Protein AF-0000000077080909 (afdb_homodimer)

Sequence (484 aa):
MITPTYKRLTQKVDLVRLCQTLMLVSNVTWIVIEDASTYSKVVTNVLNNCKVKSVHLHEKTTTFVSRRKGGGGHRGVEQRNRGLKWIRDNHGLKDSKMGVVYFGDDDNGYDIRLFHEMRFTSIVSVWPVGFVGMLRYEGPNCQDGRVVSFHTSFRPDRTFPLDMGAFAVNLQILMNKPEVYINHKSAAGMLETTFLSDLEVKPSQLEARANDCKNIYVWHIKTEKPKMPYERQNPGDKTIEVMITPTYKRLTQKVDLVRLCQTLMLVSNVTWIVIEDASTYSKVVTNVLNNCKVKSVHLHEKTTTFVSRRKGGGGHRGVEQRNRGLKWIRDNHGLKDSKMGVVYFGDDDNGYDIRLFHEMRFTSIVSVWPVGFVGMLRYEGPNCQDGRVVSFHTSFRPDRTFPLDMGAFAVNLQILMNKPEVYINHKSAAGMLETTFLSDLEVKPSQLEARANDCKNIYVWHIKTEKPKMPYERQNPGDKTIEV

Secondary structure (DSSP, 8-state):
-EEEE---TTHHHHHHHHHHHHTTSSS--EEEEESSSS--HHHHHHHHH--S-EEEEE---------BTTB---SSHHHHHHHHHHHHHH--GGGGGG-EEEB--TTSEE-HHHHHHHTT-SSEEE--EET-TTSSEEEEEEETTEEEEEE-SS-TTSSS---GGGEEEEHHHHHT-TT----TTSPTT-HHHHHHHHTT--GGGEEE-HHHHTS--EE---BPPPP-TTTTTS---TTS--/-EEEE---TTHHHHHHHHHHHHTTSSS--EEEEESSSS--HHHHHHHHH--S-EEEEE---------BTTB---SSHHHHHHHHHHHHHH--GGGGGG-EEEB--TTSEE-HHHHHHHTT-SSEEE--EET-TTSSEEEEEEETTEEEEEE-SS-TTSSS---GGGEEEEHHHHHT-TT----TTSPTT-HHHHHHHHTT--GGGEEE-HHHHTS--EE---BPPPP-TTTTTS---TTS--

Nearest PDB structures (foldseek):
  1v83-assembly1_B  TM=9.481E-01  e=3.126E-28  Homo sapiens
  1v84-assembly1_B  TM=9.387E-01  e=5.573E-28  Homo sapiens
  2d0j-assembly2_D  TM=9.169E-01  e=2.932E-28  Homo sapiens
  1kws-assembly1_A  TM=8.969E-01  e=1.284E-27  Homo sapiens
  3cu0-assembly1_B  TM=8.918E-01  e=1.141E-26  Homo sapiens

Radius of gyration: 23.75 Å; Cα contacts (8 Å, |Δi|>4): 1022; chains: 2; bounding box: 48×66×63 Å

InterPro domains:
  IPR005027 Glycosyl transferase, family 43 [PF03360] (18-224)
  IPR005027 Glycosyl transferase, family 43 [PTHR10896] (2-227)
  IPR005027 Glycosyl transferase, family 43 [cd00218] (2-225)
  IPR029044 Nucleotide-diphospho-sugar transferases [G3DSA:3.90.550.10] (1-242)
  IPR029044 Nucleotide-diphospho-sugar transferases [SSF53448] (2-236)

Solvent-accessible surface area (backbone atoms only — not comparable to full-atom values): 26511 Å² total; per-residue (Å²): 62,36,25,37,44,55,93,55,80,59,40,53,56,28,44,49,49,47,43,46,46,47,60,76,45,81,95,54,54,42,35,37,18,31,54,25,92,55,86,53,69,66,60,50,52,51,55,72,70,34,91,47,57,65,44,85,48,55,33,50,76,74,76,70,50,67,43,51,98,89,53,73,47,83,77,54,45,58,19,45,38,51,44,51,51,50,48,61,75,74,46,55,80,84,77,25,82,66,40,57,44,34,50,44,63,45,49,42,42,68,40,68,64,46,63,62,57,49,59,72,33,80,53,31,27,34,31,25,27,23,44,32,73,30,16,67,49,28,15,44,37,39,56,93,46,28,63,77,48,70,46,63,77,60,65,72,82,45,87,44,63,52,59,68,73,20,41,35,35,14,33,50,62,51,63,75,38,76,85,65,57,66,51,85,81,45,56,91,89,28,45,50,30,52,36,43,49,68,67,66,57,50,76,88,55,40,32,42,31,50,76,38,30,47,40,55,38,35,32,58,50,43,69,44,80,78,64,42,82,46,29,80,84,57,62,69,70,83,83,44,66,93,62,34,23,38,42,56,92,55,80,59,41,53,57,28,45,50,49,48,42,45,46,46,60,76,46,81,96,54,53,42,35,38,19,30,52,25,92,57,85,52,68,66,61,50,51,52,54,71,71,35,92,44,58,66,44,85,48,54,31,50,75,73,77,71,50,68,43,51,97,89,51,73,47,83,77,53,46,57,20,46,39,52,44,52,51,50,47,62,74,72,47,55,82,82,76,25,83,63,40,56,43,34,50,43,64,44,50,43,42,69,40,68,66,46,62,62,58,48,58,70,34,80,52,31,28,34,30,23,26,23,43,31,76,32,16,68,48,28,17,44,38,40,55,93,46,27,62,76,49,69,46,63,74,60,64,71,81,46,88,44,61,50,59,68,72,20,42,35,35,14,35,52,62,50,64,75,38,76,86,64,57,65,51,84,82,46,55,92,88,29,45,49,31,53,37,43,48,67,68,67,57,50,75,87,55,39,31,42,32,49,78,39,28,48,40,56,37,34,31,60,49,42,67,44,80,78,65,44,82,47,29,80,84,57,61,68,70,83,84,43,66,91

Structure (mmCIF, N/CA/C/O backbone):
data_AF-0000000077080909-model_v1
#
loop_
_entity.id
_entity.type
_entity.pdbx_description
1 polymer 'Galactosylgalactosylxylosylprotein 3-beta-glucuronosyltransferase'
#
loop_
_atom_site.group_PDB
_atom_site.id
_atom_site.type_symbol
_atom_site.label_atom_id
_atom_site.label_alt_id
_atom_site.label_comp_id
_atom_site.label_asym_id
_atom_site.label_entity_id
_atom_site.label_seq_id
_atom_site.pdbx_PDB_ins_code
_atom_site.Cartn_x
_atom_site.Cartn_y
_atom_site.Cartn_z
_atom_site.occupancy
_atom_site.B_iso_or_equiv
_atom_site.auth_seq_id
_atom_site.auth_comp_id
_atom_site.auth_asym_id
_atom_site.auth_atom_id
_atom_site.pdbx_PDB_model_num
ATOM 1 N N . MET A 1 1 ? 8.234 -16.172 0.336 1 98.06 1 MET A N 1
ATOM 2 C CA . MET A 1 1 ? 7.672 -15.344 -0.719 1 98.06 1 MET A CA 1
ATOM 3 C C . MET A 1 1 ? 8.766 -14.789 -1.622 1 98.06 1 MET A C 1
ATOM 5 O O . MET A 1 1 ? 9.742 -14.211 -1.14 1 98.06 1 MET A O 1
ATOM 9 N N . ILE A 1 2 ? 8.664 -15.016 -2.877 1 98.75 2 ILE A N 1
ATOM 10 C CA . ILE A 1 2 ? 9.609 -14.539 -3.877 1 98.75 2 ILE A CA 1
ATOM 11 C C . ILE A 1 2 ? 9.062 -13.281 -4.547 1 98.75 2 ILE A C 1
ATOM 13 O O . ILE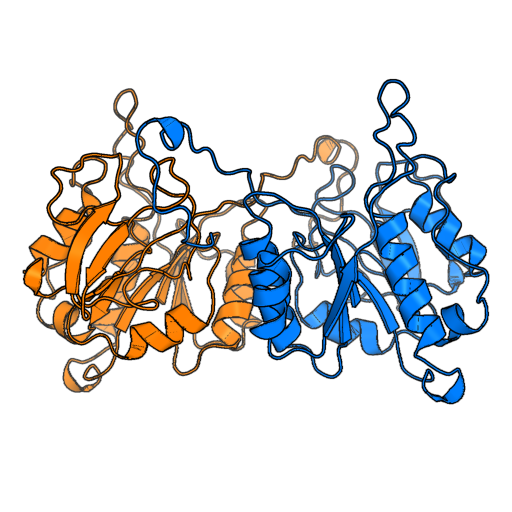 A 1 2 ? 7.98 -13.305 -5.141 1 98.75 2 ILE A O 1
ATOM 17 N N . THR A 1 3 ? 9.836 -12.156 -4.48 1 98.88 3 THR A N 1
ATOM 18 C CA . THR A 1 3 ? 9.367 -10.875 -4.984 1 98.88 3 THR A CA 1
ATOM 19 C C . THR A 1 3 ? 10.398 -10.25 -5.918 1 98.88 3 THR A C 1
ATOM 21 O O . THR A 1 3 ? 11.406 -9.703 -5.461 1 98.88 3 THR A O 1
ATOM 24 N N . PRO A 1 4 ? 10.148 -10.32 -7.234 1 98.56 4 PRO A N 1
ATOM 25 C CA . PRO A 1 4 ? 10.961 -9.492 -8.133 1 98.56 4 PRO A CA 1
ATOM 26 C C . PRO A 1 4 ? 10.719 -7.996 -7.934 1 98.56 4 PRO A C 1
ATOM 28 O O . PRO A 1 4 ? 9.609 -7.582 -7.602 1 98.56 4 PRO A O 1
ATOM 31 N N . THR A 1 5 ? 11.727 -7.203 -8.086 1 98.62 5 THR A N 1
ATOM 32 C CA . THR A 1 5 ? 11.594 -5.754 -8.055 1 98.62 5 THR A CA 1
ATOM 33 C C . THR A 1 5 ? 12.578 -5.094 -9.016 1 98.62 5 THR A C 1
ATOM 35 O O . THR A 1 5 ? 13.523 -5.73 -9.477 1 98.62 5 THR A O 1
ATOM 38 N N . TYR A 1 6 ? 12.289 -3.916 -9.438 1 97.69 6 TYR A N 1
ATOM 39 C CA . TYR A 1 6 ? 13.141 -3.16 -10.352 1 97.69 6 TYR A CA 1
ATOM 40 C C . TYR A 1 6 ? 13.164 -1.682 -9.977 1 97.69 6 TYR A C 1
ATOM 42 O O . TYR A 1 6 ? 12.25 -1.191 -9.305 1 97.69 6 TYR A O 1
ATOM 50 N N . LYS A 1 7 ? 14.195 -1.062 -10.414 1 97.25 7 LYS A N 1
ATOM 51 C CA . LYS A 1 7 ? 14.367 0.35 -10.094 1 97.25 7 LYS A CA 1
ATOM 52 C C . LYS A 1 7 ? 13.297 1.205 -10.773 1 97.25 7 LYS A C 1
ATOM 54 O O . LYS A 1 7 ? 13.117 1.13 -11.984 1 97.25 7 LYS A O 1
ATOM 59 N N . ARG A 1 8 ? 12.586 1.956 -10.031 1 96.62 8 ARG A N 1
ATOM 60 C CA . ARG A 1 8 ? 11.625 2.973 -10.445 1 96.62 8 ARG A CA 1
ATOM 61 C C . ARG A 1 8 ? 11.344 3.959 -9.32 1 96.62 8 ARG A C 1
ATOM 63 O O . ARG A 1 8 ? 11.719 3.719 -8.164 1 96.62 8 ARG A O 1
ATOM 70 N N . LEU A 1 9 ? 10.641 5.066 -9.547 1 96.12 9 LEU A N 1
ATOM 71 C CA . LEU A 1 9 ? 10.422 6.117 -8.555 1 96.12 9 LEU A CA 1
ATOM 72 C C . LEU A 1 9 ? 9.695 5.57 -7.332 1 96.12 9 LEU A C 1
ATOM 74 O O . LEU A 1 9 ? 10.031 5.918 -6.199 1 96.12 9 LEU A O 1
ATOM 78 N N . THR A 1 10 ? 8.727 4.645 -7.535 1 97.81 10 THR A N 1
ATOM 79 C CA . THR A 1 10 ? 7.848 4.215 -6.449 1 97.81 10 THR A CA 1
ATOM 80 C C . THR A 1 10 ? 8.352 2.916 -5.828 1 97.81 10 THR A C 1
ATOM 82 O O . THR A 1 10 ? 7.656 2.295 -5.023 1 97.81 10 THR A O 1
ATOM 85 N N . GLN A 1 11 ? 9.586 2.461 -6.211 1 98.31 11 GLN A N 1
ATOM 86 C CA . GLN A 1 11 ? 10.102 1.183 -5.734 1 98.31 11 GLN A CA 1
ATOM 87 C C . GLN A 1 11 ? 10.148 1.142 -4.211 1 98.31 11 GLN A C 1
ATOM 89 O O . GLN A 1 11 ? 9.68 0.184 -3.596 1 98.31 11 GLN A O 1
ATOM 94 N N . LYS A 1 12 ? 10.641 2.195 -3.613 1 98.5 12 LYS A N 1
ATOM 95 C CA . LYS A 1 12 ? 10.812 2.225 -2.162 1 98.5 12 LYS A CA 1
ATOM 96 C C . LYS A 1 12 ? 9.461 2.129 -1.452 1 98.5 12 LYS A C 1
ATOM 98 O O . LYS A 1 12 ? 9.281 1.29 -0.567 1 98.5 12 LYS A O 1
ATOM 103 N N . VAL A 1 13 ? 8.523 2.961 -1.865 1 98.44 13 VAL A N 1
ATOM 104 C CA . VAL A 1 13 ? 7.238 2.984 -1.17 1 98.44 13 VAL A CA 1
ATOM 105 C C . VAL A 1 13 ? 6.516 1.656 -1.379 1 98.44 13 VAL A C 1
ATOM 107 O O . VAL A 1 13 ? 5.84 1.16 -0.472 1 98.44 13 VAL A O 1
ATOM 110 N N . ASP A 1 14 ? 6.617 1.032 -2.533 1 98.5 14 ASP A N 1
ATOM 111 C CA . ASP A 1 14 ? 6.004 -0.27 -2.775 1 98.5 14 ASP A CA 1
ATOM 112 C C . ASP A 1 14 ? 6.602 -1.336 -1.859 1 98.5 14 ASP A C 1
ATOM 114 O O . ASP A 1 14 ? 5.871 -2.152 -1.292 1 98.5 14 ASP A O 1
ATOM 118 N N . LEU A 1 15 ? 7.898 -1.274 -1.716 1 98.81 15 LEU A N 1
ATOM 119 C CA . LEU A 1 15 ? 8.578 -2.254 -0.874 1 98.81 15 LEU A CA 1
ATOM 120 C C . LEU A 1 15 ? 8.273 -2.01 0.6 1 98.81 15 LEU A C 1
ATOM 122 O O . LEU A 1 15 ? 8.133 -2.957 1.374 1 98.81 15 LEU A O 1
ATOM 126 N N . VAL A 1 16 ? 8.164 -0.75 1.022 1 98.62 16 VAL A N 1
ATOM 127 C CA . VAL A 1 16 ? 7.82 -0.421 2.4 1 98.62 16 VAL A CA 1
ATOM 128 C C . VAL A 1 16 ? 6.426 -0.953 2.725 1 98.62 16 VAL A C 1
ATOM 130 O O . VAL A 1 16 ? 6.215 -1.56 3.777 1 98.62 16 VAL A O 1
ATOM 133 N N . ARG A 1 17 ? 5.516 -0.765 1.813 1 98.31 17 ARG A N 1
ATOM 134 C CA . ARG A 1 17 ? 4.156 -1.262 2 1 98.31 17 ARG A CA 1
ATOM 135 C C . ARG A 1 17 ? 4.141 -2.779 2.141 1 98.31 17 ARG A C 1
ATOM 137 O O . ARG A 1 17 ? 3.484 -3.32 3.033 1 98.31 17 ARG A O 1
ATOM 144 N N . LEU A 1 18 ? 4.816 -3.396 1.239 1 98.69 18 LEU A N 1
ATOM 145 C CA . LEU A 1 18 ? 4.848 -4.855 1.292 1 98.69 18 LEU A CA 1
ATOM 146 C C . LEU A 1 18 ? 5.555 -5.336 2.555 1 98.69 18 LEU A C 1
ATOM 148 O O . LEU A 1 18 ? 5.113 -6.297 3.189 1 98.69 18 LEU A O 1
ATOM 152 N N . CYS A 1 19 ? 6.66 -4.695 2.916 1 98.56 19 CYS A N 1
ATOM 153 C CA . CYS A 1 19 ? 7.352 -5.012 4.16 1 98.56 19 CYS A CA 1
ATOM 154 C C . CYS A 1 19 ? 6.391 -4.961 5.344 1 98.56 19 CYS A C 1
ATOM 156 O O . CYS A 1 19 ? 6.324 -5.906 6.133 1 98.56 19 CYS A O 1
ATOM 158 N N . GLN A 1 20 ? 5.668 -3.932 5.414 1 98.31 20 GLN A N 1
ATOM 159 C CA . GLN A 1 20 ? 4.785 -3.727 6.555 1 98.31 20 GLN A CA 1
ATOM 160 C C . GLN A 1 20 ? 3.656 -4.754 6.566 1 98.31 20 GLN A C 1
ATOM 162 O O . GLN A 1 20 ? 3.203 -5.176 7.633 1 98.31 20 GLN A O 1
ATOM 167 N N . THR A 1 21 ? 3.174 -5.168 5.387 1 98.5 21 THR A N 1
ATOM 168 C CA . THR A 1 21 ? 2.24 -6.285 5.32 1 98.5 21 THR A CA 1
ATOM 169 C C . THR A 1 21 ? 2.871 -7.555 5.887 1 98.5 21 THR A C 1
ATOM 171 O O . THR A 1 21 ? 2.273 -8.234 6.723 1 98.5 21 THR A O 1
ATOM 174 N N . LEU A 1 22 ? 4.066 -7.836 5.512 1 98.62 22 LEU A N 1
ATOM 175 C CA . LEU A 1 22 ? 4.73 -9.078 5.891 1 98.62 22 LEU A CA 1
ATOM 176 C C . LEU A 1 22 ? 5.137 -9.055 7.359 1 98.62 22 LEU A C 1
ATOM 178 O O . LEU A 1 22 ? 5.305 -10.109 7.977 1 98.62 22 LEU A O 1
ATOM 182 N N . MET A 1 23 ? 5.312 -7.848 7.93 1 98.38 23 MET A N 1
ATOM 183 C CA . MET A 1 23 ? 5.598 -7.734 9.359 1 98.38 23 MET A CA 1
ATOM 184 C C . MET A 1 23 ? 4.465 -8.328 10.188 1 98.38 23 MET A C 1
ATOM 186 O O . MET A 1 23 ? 4.668 -8.703 11.344 1 98.38 23 MET A O 1
ATOM 190 N N . LEU A 1 24 ? 3.324 -8.414 9.602 1 97.94 24 LEU A N 1
ATOM 191 C CA . LEU A 1 24 ? 2.145 -8.922 10.297 1 97.94 24 LEU A CA 1
ATOM 192 C C . LEU A 1 24 ? 1.975 -10.414 10.062 1 97.94 24 LEU A C 1
ATOM 194 O O . LEU A 1 24 ? 1 -11.016 10.523 1 97.94 24 LEU A O 1
ATOM 198 N N . VAL A 1 25 ? 2.809 -11.031 9.289 1 97.25 25 VAL A N 1
ATOM 199 C CA . VAL A 1 25 ? 2.744 -12.438 8.914 1 97.25 25 VAL A CA 1
ATOM 200 C C . VAL A 1 25 ? 3.852 -13.211 9.633 1 97.25 25 VAL A C 1
ATOM 202 O O . VAL A 1 25 ? 5.031 -12.867 9.516 1 97.25 25 VAL A O 1
ATOM 205 N N . SER A 1 26 ? 3.525 -14.234 10.406 1 94.62 26 SER A N 1
ATOM 206 C CA . SER A 1 26 ? 4.516 -15.023 11.141 1 94.62 26 SER A CA 1
ATOM 207 C C . SER A 1 26 ? 5.188 -16.047 10.234 1 94.62 26 SER A C 1
ATOM 209 O O . SER A 1 26 ? 4.578 -16.531 9.281 1 94.62 26 SER A O 1
ATOM 211 N N . ASN A 1 27 ? 6.434 -16.344 10.5 1 93.69 27 ASN A N 1
ATOM 212 C CA . ASN A 1 27 ? 7.18 -17.422 9.875 1 93.69 27 ASN A CA 1
ATOM 213 C C . ASN A 1 27 ? 7.223 -17.266 8.359 1 93.69 27 ASN A C 1
ATOM 215 O O . ASN A 1 27 ? 6.859 -18.188 7.625 1 93.69 27 ASN A O 1
ATOM 219 N N . VAL A 1 28 ? 7.602 -16.078 7.941 1 96.19 28 VAL A N 1
ATOM 220 C CA . VAL A 1 28 ? 7.738 -15.797 6.516 1 96.19 28 VAL A CA 1
ATOM 221 C C . VAL A 1 28 ? 9.188 -15.414 6.199 1 96.19 28 VAL A C 1
ATOM 223 O O . VAL A 1 28 ? 9.844 -14.742 6.996 1 96.19 28 VAL A O 1
ATOM 226 N N . THR A 1 29 ? 9.758 -15.938 5.223 1 96.75 29 THR A N 1
ATOM 227 C CA . THR A 1 29 ? 11 -15.477 4.613 1 96.75 29 THR A CA 1
ATOM 228 C C . THR A 1 29 ? 10.719 -14.719 3.318 1 96.75 29 THR A C 1
ATOM 230 O O . THR A 1 29 ? 10.086 -15.25 2.404 1 96.75 29 THR A O 1
ATOM 233 N N . TRP A 1 30 ? 11.133 -13.469 3.303 1 98.44 30 TRP A N 1
ATOM 234 C CA . TRP A 1 30 ? 10.922 -12.586 2.16 1 98.44 30 TRP A CA 1
ATOM 235 C C . TRP A 1 30 ? 12.156 -12.547 1.265 1 98.44 30 TRP A C 1
ATOM 237 O O . TRP A 1 30 ? 13.195 -12 1.648 1 98.44 30 TRP A O 1
ATOM 247 N N . ILE A 1 31 ? 12.086 -13.141 0.095 1 98.69 31 ILE A N 1
ATOM 248 C CA . ILE A 1 31 ? 13.195 -13.156 -0.857 1 98.69 31 ILE A CA 1
ATOM 249 C C . ILE A 1 31 ? 12.969 -12.094 -1.93 1 98.69 31 ILE A C 1
ATOM 251 O O . ILE A 1 31 ? 12.086 -12.242 -2.781 1 98.69 31 ILE A O 1
ATOM 255 N N . VAL A 1 32 ? 13.742 -11.039 -1.899 1 98.88 32 VAL A N 1
ATOM 256 C CA . VAL A 1 32 ? 13.602 -9.922 -2.83 1 98.88 32 VAL A CA 1
ATOM 257 C C . VAL A 1 32 ? 14.719 -9.969 -3.867 1 98.88 32 VAL A C 1
ATOM 259 O O . VAL A 1 32 ? 15.898 -10.016 -3.516 1 98.88 32 VAL A O 1
ATOM 262 N N . ILE A 1 33 ? 14.391 -10.023 -5.152 1 98.94 33 ILE A N 1
ATOM 263 C CA . ILE A 1 33 ? 15.367 -10.109 -6.227 1 98.94 33 ILE A CA 1
ATOM 264 C C . ILE A 1 33 ? 15.273 -8.867 -7.113 1 98.94 33 ILE A C 1
ATOM 266 O O . ILE A 1 33 ? 14.25 -8.6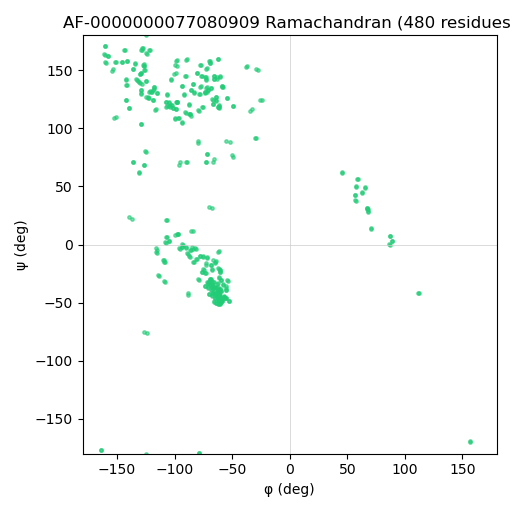48 -7.77 1 98.94 33 ILE A O 1
ATOM 270 N N . GLU A 1 34 ? 16.312 -8.094 -7.141 1 98.75 34 GLU A N 1
ATOM 271 C CA . GLU A 1 34 ? 16.359 -6.926 -8.008 1 98.75 34 GLU A CA 1
ATOM 272 C C . GLU A 1 34 ? 16.656 -7.32 -9.453 1 98.75 34 GLU A C 1
ATOM 274 O O . GLU A 1 34 ? 17.562 -8.117 -9.711 1 98.75 34 GLU A O 1
ATOM 279 N N . ASP A 1 35 ? 15.836 -6.816 -10.367 1 97.69 35 ASP A N 1
ATOM 280 C CA . ASP A 1 35 ? 16.219 -6.891 -11.781 1 97.69 35 ASP A CA 1
ATOM 281 C C . ASP A 1 35 ? 17.359 -5.922 -12.094 1 97.69 35 ASP A C 1
ATOM 283 O O . ASP A 1 35 ? 17.125 -4.844 -12.648 1 97.69 35 ASP A O 1
ATOM 287 N N . ALA A 1 36 ? 18.469 -6.328 -11.719 1 97.88 36 ALA A N 1
ATOM 288 C CA . ALA A 1 36 ? 19.672 -5.516 -11.836 1 97.88 36 ALA A CA 1
ATOM 289 C C . ALA A 1 36 ? 20.922 -6.383 -11.758 1 97.88 36 ALA A C 1
ATOM 291 O O . ALA A 1 36 ? 20.859 -7.551 -11.359 1 97.88 36 ALA A O 1
ATOM 292 N N . SER A 1 37 ? 22.047 -5.84 -12.188 1 97.56 37 SER A N 1
ATOM 293 C CA . SER A 1 37 ? 23.312 -6.555 -12.141 1 97.56 37 SER A CA 1
ATOM 294 C C . SER A 1 37 ? 23.969 -6.438 -10.766 1 97.56 37 SER A C 1
ATOM 296 O O . SER A 1 37 ? 24.891 -7.184 -10.445 1 97.56 37 SER A O 1
ATOM 298 N N . THR A 1 38 ? 23.438 -5.453 -9.969 1 98 38 THR A N 1
ATOM 299 C CA . THR A 1 38 ? 23.984 -5.223 -8.641 1 98 38 THR A CA 1
ATOM 300 C C . THR A 1 38 ? 22.891 -4.848 -7.656 1 98 38 THR A C 1
ATOM 302 O O . THR A 1 38 ? 21.766 -4.555 -8.062 1 98 38 THR A O 1
ATOM 305 N N . TYR A 1 39 ? 23.25 -4.875 -6.387 1 98 39 TYR A N 1
ATOM 306 C CA . TYR A 1 39 ? 22.328 -4.445 -5.324 1 98 39 TYR A CA 1
ATOM 307 C C . TYR A 1 39 ? 22.172 -2.932 -5.328 1 98 39 TYR A C 1
ATOM 309 O O . TYR A 1 39 ? 23.125 -2.197 -5.598 1 98 39 TYR A O 1
ATOM 317 N N . SER A 1 40 ? 21.062 -2.484 -5.09 1 97.94 40 SER A N 1
ATOM 318 C CA . SER A 1 40 ? 20.859 -1.051 -4.891 1 97.94 40 SER A CA 1
ATOM 319 C C . SER A 1 40 ? 20.812 -0.702 -3.408 1 97.94 40 SER A C 1
ATOM 321 O O . SER A 1 40 ? 20.391 -1.52 -2.588 1 97.94 40 SER A O 1
ATOM 323 N N . LYS A 1 41 ? 21.172 0.543 -3.094 1 97.12 41 LYS A N 1
ATOM 324 C CA . LYS A 1 41 ? 21.109 1.035 -1.721 1 97.12 41 LYS A CA 1
ATOM 325 C C . LYS A 1 41 ? 19.672 1.123 -1.223 1 97.12 41 LYS A C 1
ATOM 327 O O . LYS A 1 41 ? 19.391 0.838 -0.055 1 97.12 41 LYS A O 1
ATOM 332 N N . VAL A 1 42 ? 18.828 1.493 -2.09 1 97.56 42 VAL A N 1
ATOM 333 C CA . VAL A 1 42 ? 17.438 1.69 -1.731 1 97.56 42 VAL A CA 1
ATOM 334 C C . VAL A 1 42 ? 16.844 0.379 -1.221 1 97.56 42 VAL A C 1
ATOM 336 O O . VAL A 1 42 ? 16.266 0.333 -0.129 1 97.56 42 VAL A O 1
ATOM 339 N N . VAL A 1 43 ? 17 -0.696 -1.973 1 98.62 43 VAL A N 1
ATOM 340 C CA . VAL A 1 43 ? 16.422 -1.984 -1.599 1 98.62 43 VAL A CA 1
ATOM 341 C C . VAL A 1 43 ? 17.125 -2.516 -0.346 1 98.62 43 VAL A C 1
ATOM 343 O O . VAL A 1 43 ? 16.469 -3.018 0.569 1 98.62 43 VAL A O 1
ATOM 346 N N . THR A 1 44 ? 18.406 -2.324 -0.28 1 98.31 44 THR A N 1
ATOM 347 C CA . THR A 1 44 ? 19.172 -2.742 0.892 1 98.31 44 THR A CA 1
ATOM 348 C C . THR A 1 44 ? 18.656 -2.047 2.148 1 98.31 44 THR A C 1
ATOM 350 O O . THR A 1 44 ? 18.438 -2.695 3.174 1 98.31 44 THR A O 1
ATOM 353 N N . ASN A 1 45 ? 18.469 -0.754 2.053 1 97.56 45 ASN A N 1
ATOM 354 C CA . ASN A 1 45 ? 18 0.022 3.195 1 97.56 45 ASN A CA 1
ATOM 355 C C . ASN A 1 45 ? 16.609 -0.411 3.635 1 97.56 45 ASN A C 1
ATOM 357 O O . ASN A 1 45 ? 16.328 -0.522 4.832 1 97.56 45 ASN A O 1
ATOM 361 N N . VAL A 1 46 ? 15.734 -0.662 2.648 1 98 46 VAL A N 1
ATOM 362 C CA . VAL A 1 46 ? 14.375 -1.082 2.967 1 98 46 VAL A CA 1
ATOM 363 C C . VAL A 1 46 ? 14.406 -2.412 3.719 1 98 46 VAL A C 1
ATOM 365 O O . VAL A 1 46 ? 13.742 -2.568 4.746 1 98 46 VAL A O 1
ATOM 368 N N . LEU A 1 47 ? 15.172 -3.369 3.248 1 98.19 47 LEU A N 1
ATOM 369 C CA . LEU A 1 47 ? 15.203 -4.703 3.842 1 98.19 47 LEU A CA 1
ATOM 370 C C . LEU A 1 47 ? 15.867 -4.664 5.215 1 98.19 47 LEU A C 1
ATOM 372 O O . LEU A 1 47 ? 15.453 -5.387 6.129 1 98.19 47 LEU A O 1
ATOM 376 N N . ASN A 1 48 ? 16.875 -3.793 5.387 1 96.62 48 ASN A N 1
ATOM 377 C CA . ASN A 1 48 ? 17.531 -3.645 6.684 1 96.62 48 ASN A CA 1
ATOM 378 C C . ASN A 1 48 ? 16.578 -3.072 7.73 1 96.62 48 ASN A C 1
ATOM 380 O O . ASN A 1 48 ? 16.688 -3.396 8.914 1 96.62 48 ASN A O 1
ATOM 384 N N . ASN A 1 49 ? 15.703 -2.246 7.234 1 94.56 49 ASN A N 1
ATOM 385 C CA . ASN A 1 49 ? 14.773 -1.593 8.156 1 94.56 49 ASN A CA 1
ATOM 386 C C . ASN A 1 49 ? 13.516 -2.424 8.367 1 94.56 49 ASN A C 1
ATOM 388 O O . ASN A 1 49 ? 12.688 -2.098 9.219 1 94.56 49 ASN A O 1
ATOM 392 N N . CYS A 1 50 ? 13.469 -3.494 7.512 1 93.25 50 CYS A N 1
ATOM 393 C CA . CYS A 1 50 ? 12.289 -4.355 7.574 1 93.25 50 CYS A CA 1
ATOM 394 C C . CYS A 1 50 ? 12.453 -5.422 8.648 1 93.25 50 CYS A C 1
ATOM 396 O O . CYS A 1 50 ? 13.484 -6.094 8.719 1 93.25 50 CYS A O 1
ATOM 398 N N . LYS A 1 51 ? 11.883 -5.574 9.75 1 90.69 51 LYS A N 1
ATOM 399 C CA . LYS A 1 51 ? 11.922 -6.574 10.82 1 90.69 51 LYS A CA 1
ATOM 400 C C . LYS A 1 51 ? 11.344 -7.906 10.352 1 90.69 51 LYS A C 1
ATOM 402 O O . LYS A 1 51 ? 10.648 -8.586 11.102 1 90.69 51 LYS A O 1
ATOM 407 N N . VAL A 1 52 ? 11.445 -8.297 9.094 1 97.31 52 VAL A N 1
ATOM 408 C CA . VAL A 1 52 ? 11.055 -9.57 8.492 1 97.31 52 VAL A CA 1
ATOM 409 C C . VAL A 1 52 ? 12.289 -10.297 7.977 1 97.31 52 VAL A C 1
ATOM 411 O O . VAL A 1 52 ? 13.195 -9.68 7.406 1 97.31 52 VAL A O 1
ATOM 414 N N . LYS A 1 53 ? 12.461 -11.641 8.344 1 97.19 53 LYS A N 1
ATOM 415 C CA . LYS A 1 53 ? 13.547 -12.414 7.746 1 97.19 53 LYS A CA 1
ATOM 416 C C . LYS A 1 53 ? 13.547 -12.266 6.227 1 97.19 53 LYS A C 1
ATOM 418 O O . LYS A 1 53 ? 12.562 -12.594 5.562 1 97.19 53 LYS A O 1
ATOM 423 N N . SER A 1 54 ? 14.664 -11.719 5.691 1 98 54 SER A N 1
ATOM 424 C CA . SER A 1 54 ? 14.68 -11.422 4.266 1 98 54 SER A CA 1
ATOM 425 C C . SER A 1 54 ? 15.992 -11.852 3.621 1 98 54 SER A C 1
ATOM 427 O O . SER A 1 54 ? 17 -12.016 4.312 1 98 54 SER A O 1
ATOM 429 N N . VAL A 1 55 ? 15.945 -12.18 2.379 1 98.19 55 VAL A N 1
ATOM 430 C CA . VAL A 1 55 ? 17.078 -12.461 1.505 1 98.19 55 VAL A CA 1
ATOM 431 C C . VAL A 1 55 ? 17.109 -11.469 0.347 1 98.19 55 VAL A C 1
ATOM 433 O O . VAL A 1 55 ? 16.078 -11.242 -0.306 1 98.19 55 VAL A O 1
ATOM 436 N N . HIS A 1 56 ? 18.219 -10.797 0.215 1 98.69 56 HIS A N 1
ATOM 437 C CA . HIS A 1 56 ? 18.406 -9.828 -0.86 1 98.69 56 HIS A CA 1
ATOM 438 C C . HIS A 1 56 ? 19.25 -10.414 -1.992 1 98.69 56 HIS A C 1
ATOM 440 O O . HIS A 1 56 ? 20.391 -10.797 -1.784 1 98.69 56 HIS A O 1
ATOM 446 N N . LEU A 1 57 ? 18.672 -10.531 -3.168 1 98.81 57 LEU A N 1
ATOM 447 C CA . LEU A 1 57 ? 19.344 -11.07 -4.344 1 98.81 57 LEU A CA 1
ATOM 448 C C . LEU A 1 57 ? 19.203 -10.125 -5.531 1 98.81 57 LEU A C 1
ATOM 450 O O . LEU A 1 57 ? 18.516 -9.102 -5.438 1 98.81 57 LEU A O 1
ATOM 454 N N . HIS A 1 58 ? 19.922 -10.352 -6.57 1 98.56 58 HIS A N 1
ATOM 455 C CA . HIS A 1 58 ? 19.781 -9.648 -7.84 1 98.56 58 HIS A CA 1
ATOM 456 C C . HIS A 1 58 ? 19.984 -10.594 -9.023 1 98.56 58 HIS A C 1
ATOM 458 O O . HIS A 1 58 ? 20.75 -11.555 -8.922 1 98.56 58 HIS A O 1
ATOM 464 N N . GLU A 1 59 ? 19.281 -10.43 -10.016 1 97.94 59 GLU A N 1
ATOM 465 C CA . GLU A 1 59 ? 19.375 -11.133 -11.289 1 97.94 59 GLU A CA 1
ATOM 466 C C . GLU A 1 59 ? 18.859 -10.266 -12.445 1 97.94 59 GLU A C 1
ATOM 468 O O . GLU A 1 59 ? 17.656 -10.031 -12.562 1 97.94 59 GLU A O 1
ATOM 473 N N . LYS A 1 60 ? 19.812 -9.812 -13.273 1 95.81 60 LYS A N 1
ATOM 474 C CA . LYS A 1 60 ? 19.422 -8.945 -14.391 1 95.81 60 LYS A CA 1
ATOM 475 C C . LYS A 1 60 ? 18.719 -9.734 -15.484 1 95.81 60 LYS A C 1
ATOM 477 O O . LYS A 1 60 ? 19.156 -10.82 -15.859 1 95.81 60 LYS A O 1
ATOM 482 N N . THR A 1 61 ? 17.578 -9.188 -15.898 1 93.5 61 THR A N 1
ATOM 483 C CA . THR A 1 61 ? 16.891 -9.789 -17.047 1 93.5 61 THR A CA 1
ATOM 484 C C . THR A 1 61 ? 17.766 -9.727 -18.297 1 93.5 61 THR A C 1
ATOM 486 O O . THR A 1 61 ? 18.281 -8.664 -18.641 1 93.5 61 THR A O 1
ATOM 489 N N . THR A 1 62 ? 18.109 -10.812 -18.875 1 86.38 62 THR A N 1
ATOM 490 C CA . THR A 1 62 ? 18.953 -10.867 -20.078 1 86.38 62 THR A CA 1
ATOM 491 C C . THR A 1 62 ? 18.141 -11.281 -21.297 1 86.38 62 THR A C 1
ATOM 493 O O . THR A 1 62 ? 18.562 -11.055 -22.438 1 86.38 62 THR A O 1
ATOM 496 N N . THR A 1 63 ? 17.234 -12 -21.125 1 68.94 63 THR A N 1
ATOM 497 C CA . THR A 1 63 ? 16.469 -12.578 -22.219 1 68.94 63 THR A CA 1
ATOM 498 C C . THR A 1 63 ? 15.312 -11.656 -22.609 1 68.94 63 THR A C 1
ATOM 500 O O . THR A 1 63 ? 14.5 -11.281 -21.75 1 68.94 63 THR A O 1
ATOM 503 N N . PHE A 1 64 ? 15.719 -10.484 -23.25 1 57.34 64 PHE A N 1
ATOM 504 C CA . PHE A 1 64 ? 14.562 -9.719 -23.719 1 57.34 64 PHE A CA 1
ATOM 505 C C . PHE A 1 64 ? 13.82 -10.477 -24.797 1 57.34 64 PHE A C 1
ATOM 507 O O . PHE A 1 64 ? 14.391 -10.789 -25.859 1 57.34 64 PHE A O 1
ATOM 514 N N . VAL A 1 65 ? 13.188 -11.398 -24.469 1 52.84 65 VAL A N 1
ATOM 515 C CA . VAL A 1 65 ? 12.391 -11.953 -25.547 1 52.84 65 VAL A CA 1
ATOM 516 C C . VAL A 1 65 ? 11.5 -10.859 -26.141 1 52.84 65 VAL A C 1
ATOM 518 O O . VAL A 1 65 ? 10.703 -10.242 -25.438 1 52.84 65 VAL A O 1
ATOM 521 N N . SER A 1 66 ? 12.211 -10.203 -27.188 1 47.69 66 SER A N 1
ATOM 522 C CA . SER A 1 66 ? 11.516 -9.164 -27.953 1 47.69 66 SER A CA 1
ATOM 523 C C . SER A 1 66 ? 10.008 -9.375 -27.938 1 47.69 66 SER A C 1
ATOM 525 O O . SER A 1 66 ? 9.531 -10.508 -28.062 1 47.69 66 SER A O 1
ATOM 527 N N . ARG A 1 67 ? 9.375 -8.383 -27.516 1 47.91 67 ARG A N 1
ATOM 528 C CA . ARG A 1 67 ? 7.949 -8.336 -27.828 1 47.91 67 ARG A CA 1
ATOM 529 C C . ARG A 1 67 ? 7.703 -8.586 -29.312 1 47.91 67 ARG A C 1
ATOM 531 O O . ARG A 1 67 ? 8.258 -7.895 -30.172 1 47.91 67 ARG A O 1
ATOM 538 N N . ARG A 1 68 ? 7.777 -9.734 -29.734 1 40.44 68 ARG A N 1
ATOM 539 C CA . ARG A 1 68 ? 7.152 -9.547 -31.047 1 40.44 68 ARG A CA 1
ATOM 540 C C . ARG A 1 68 ? 6.129 -8.422 -31.016 1 40.44 68 ARG A C 1
ATOM 542 O O . ARG A 1 68 ? 5.613 -8.078 -29.953 1 40.44 68 ARG A O 1
ATOM 549 N N . LYS A 1 69 ? 6.035 -7.898 -32.094 1 36.62 69 LYS A N 1
ATOM 550 C CA . LYS A 1 69 ? 4.953 -6.984 -32.438 1 36.62 69 LYS A CA 1
ATOM 551 C C . LYS A 1 69 ? 3.678 -7.316 -31.672 1 36.62 69 LYS A C 1
ATOM 553 O O . LYS A 1 69 ? 3.07 -8.367 -31.906 1 36.62 69 LYS A O 1
ATOM 558 N N . GLY A 1 70 ? 3.432 -6.586 -30.266 1 43.59 70 GLY A N 1
ATOM 559 C CA . GLY A 1 70 ? 2.266 -6.594 -29.391 1 43.59 70 GLY A CA 1
ATOM 560 C C . GLY A 1 70 ? 2.504 -7.312 -28.078 1 43.59 70 GLY A C 1
ATOM 561 O O . GLY A 1 70 ? 1.679 -7.234 -27.172 1 43.59 70 GLY A O 1
ATOM 562 N N . GLY A 1 71 ? 3.205 -8.523 -27.922 1 46 71 GLY A N 1
ATOM 563 C CA . GLY A 1 71 ? 3.178 -9.32 -26.719 1 46 71 GLY A CA 1
ATOM 564 C C . GLY A 1 71 ? 4.363 -9.062 -25.797 1 46 71 GLY A C 1
ATOM 565 O O . GLY A 1 71 ? 5.504 -9.359 -26.156 1 46 71 GLY A O 1
ATOM 566 N N . GLY A 1 72 ? 4.625 -7.992 -25.109 1 49.91 72 GLY A N 1
ATOM 567 C CA . GLY A 1 72 ? 5.684 -7.684 -24.156 1 49.91 72 GLY A CA 1
ATOM 568 C C . GLY A 1 72 ? 6.129 -8.883 -23.344 1 49.91 72 GLY A C 1
ATOM 569 O O . GLY A 1 72 ? 5.34 -9.797 -23.094 1 49.91 72 GLY A O 1
ATOM 570 N N . GLY A 1 73 ? 7.539 -9.328 -23.516 1 58.28 73 GLY A N 1
ATOM 571 C CA . GLY A 1 73 ? 8.211 -10.422 -22.828 1 58.28 73 GLY A CA 1
ATOM 572 C C . GLY A 1 73 ? 7.805 -10.555 -21.375 1 58.28 73 GLY A C 1
ATOM 573 O O . GLY A 1 73 ? 7.207 -9.641 -20.812 1 58.28 73 GLY A O 1
ATOM 574 N N . HIS A 1 74 ? 7.934 -11.875 -20.859 1 72.81 74 HIS A N 1
ATOM 575 C CA . HIS A 1 74 ? 7.617 -12.164 -19.469 1 72.81 74 HIS A CA 1
ATOM 576 C C . HIS A 1 74 ? 8.523 -11.375 -18.531 1 72.81 74 HIS A C 1
ATOM 578 O O . HIS A 1 74 ? 9.742 -11.328 -18.719 1 72.81 74 HIS A O 1
ATOM 584 N N . ARG A 1 75 ? 7.934 -10.547 -17.781 1 80.88 75 ARG A N 1
ATOM 585 C CA . ARG A 1 75 ? 8.711 -9.812 -16.781 1 80.88 75 ARG A CA 1
ATOM 586 C C . ARG A 1 75 ? 8.891 -10.625 -15.508 1 80.88 75 ARG A C 1
ATOM 588 O O . ARG A 1 75 ? 7.996 -11.391 -15.125 1 80.88 75 ARG A O 1
ATOM 595 N N . GLY A 1 76 ? 10.055 -10.602 -14.961 1 92.38 76 GLY A N 1
ATOM 596 C CA . GLY A 1 76 ? 10.297 -11.117 -13.625 1 92.38 76 GLY A CA 1
ATOM 597 C C . GLY A 1 76 ? 10.648 -12.586 -13.609 1 92.38 76 GLY A C 1
ATOM 598 O O . GLY A 1 76 ? 10.812 -13.18 -12.539 1 92.38 76 GLY A O 1
ATOM 599 N N . VAL A 1 77 ? 10.758 -13.234 -14.812 1 94.19 77 VAL A N 1
ATOM 600 C CA . VAL A 1 77 ? 10.984 -14.672 -14.883 1 94.19 77 VAL A CA 1
ATOM 601 C C . VAL A 1 77 ? 12.352 -15.016 -14.305 1 94.19 77 VAL A C 1
ATOM 603 O O . VAL A 1 77 ? 12.469 -15.883 -13.438 1 94.19 77 VAL A O 1
ATOM 606 N N . GLU A 1 78 ? 13.398 -14.297 -14.742 1 95.69 78 GLU A N 1
ATOM 607 C CA . GLU A 1 78 ? 14.75 -14.562 -14.258 1 95.69 78 GLU A CA 1
ATOM 608 C C . GLU A 1 78 ? 14.859 -14.328 -12.758 1 95.69 78 GLU A C 1
ATOM 610 O O . GLU A 1 78 ? 15.539 -15.07 -12.047 1 95.69 78 GLU A O 1
ATOM 615 N N . GLN A 1 79 ? 14.219 -13.297 -12.297 1 98 79 GLN A N 1
ATOM 616 C CA . GLN A 1 79 ? 14.219 -12.984 -10.875 1 98 79 GLN A CA 1
ATOM 617 C C . GLN A 1 79 ? 13.508 -14.078 -10.078 1 98 79 GLN A C 1
ATOM 619 O O . GLN A 1 79 ? 14 -14.508 -9.031 1 98 79 GLN A O 1
ATOM 624 N N . ARG A 1 80 ? 12.336 -14.547 -10.516 1 97.94 80 ARG A N 1
ATOM 625 C CA . ARG A 1 80 ? 11.609 -15.609 -9.828 1 97.94 80 ARG A CA 1
ATOM 626 C C . ARG A 1 80 ? 12.43 -16.891 -9.789 1 97.94 80 ARG A C 1
ATOM 628 O O . ARG A 1 80 ? 12.492 -17.562 -8.758 1 97.94 80 ARG A O 1
ATOM 635 N N . ASN A 1 81 ? 13.062 -17.188 -10.922 1 97.81 81 ASN A N 1
ATOM 636 C CA . ASN A 1 81 ? 13.891 -18.375 -10.977 1 97.81 81 ASN A CA 1
ATOM 637 C C . ASN A 1 81 ? 15.102 -18.266 -10.047 1 97.81 81 ASN A C 1
ATOM 639 O O . ASN A 1 81 ? 15.531 -19.266 -9.453 1 97.81 81 ASN A O 1
ATOM 643 N N . ARG A 1 82 ? 15.68 -17.078 -9.953 1 98.31 82 ARG A N 1
ATOM 644 C CA . ARG A 1 82 ? 16.766 -16.859 -9 1 98.31 82 ARG A CA 1
ATOM 645 C C . ARG A 1 82 ? 16.312 -17.125 -7.574 1 98.31 82 ARG A C 1
ATOM 647 O O . ARG A 1 82 ? 17.062 -17.672 -6.766 1 98.31 82 ARG A O 1
ATOM 654 N N . GLY A 1 83 ? 15.125 -16.719 -7.262 1 98.38 83 GLY A N 1
ATOM 655 C CA . GLY A 1 83 ? 14.547 -17.016 -5.961 1 98.38 83 GLY A CA 1
ATOM 656 C C . GLY A 1 83 ? 14.352 -18.5 -5.727 1 98.38 83 GLY A C 1
ATOM 657 O O . GLY A 1 83 ? 14.672 -19.016 -4.656 1 98.38 83 GLY A O 1
ATOM 658 N N . LEU A 1 84 ? 13.82 -19.219 -6.73 1 97.88 84 LEU A N 1
ATOM 659 C CA . LEU A 1 84 ? 13.633 -20.656 -6.641 1 97.88 84 LEU A CA 1
ATOM 660 C C . LEU A 1 84 ? 14.961 -21.359 -6.41 1 97.88 84 LEU A C 1
ATOM 662 O O . LEU A 1 84 ? 15.055 -22.266 -5.578 1 97.88 84 LEU A O 1
ATOM 666 N N . LYS A 1 85 ? 15.93 -20.969 -7.184 1 97.75 85 LYS A N 1
ATOM 667 C CA . LYS A 1 85 ? 17.266 -21.547 -7.02 1 97.75 85 LYS A CA 1
ATOM 668 C C . LYS A 1 85 ? 17.766 -21.359 -5.594 1 97.75 85 LYS A C 1
ATOM 670 O O . LYS A 1 85 ? 18.344 -22.281 -5.004 1 97.75 85 LYS A O 1
ATOM 675 N N . TRP A 1 86 ? 17.625 -20.156 -5.039 1 97.75 86 TRP A N 1
ATOM 676 C CA . TRP A 1 86 ? 18.062 -19.891 -3.672 1 97.75 86 TRP A CA 1
ATOM 677 C C . TRP A 1 86 ? 17.375 -20.844 -2.691 1 97.75 86 TRP A C 1
ATOM 679 O O . TRP A 1 86 ? 18.031 -21.375 -1.788 1 97.75 86 TRP A O 1
ATOM 689 N N . ILE A 1 87 ? 16.094 -21.016 -2.865 1 96.31 87 ILE A N 1
ATOM 690 C CA . ILE A 1 87 ? 15.344 -21.906 -1.983 1 96.31 87 ILE A CA 1
ATOM 691 C C . ILE A 1 87 ? 15.914 -23.312 -2.061 1 96.31 87 ILE A C 1
ATOM 693 O O . ILE A 1 87 ? 16.172 -23.953 -1.032 1 96.31 87 ILE A O 1
ATOM 697 N N . ARG A 1 88 ? 16.109 -23.844 -3.184 1 94.75 88 ARG A N 1
ATOM 698 C CA . ARG A 1 88 ? 16.609 -25.203 -3.391 1 94.75 88 ARG A CA 1
ATOM 699 C C . ARG A 1 88 ? 18.016 -25.359 -2.824 1 94.75 88 ARG A C 1
ATOM 701 O O . ARG A 1 88 ? 18.359 -26.422 -2.297 1 94.75 88 ARG A O 1
ATOM 708 N N . ASP A 1 89 ? 18.797 -24.297 -2.91 1 94.62 89 ASP A N 1
ATOM 709 C CA . ASP A 1 89 ? 20.172 -24.344 -2.426 1 94.62 89 ASP A CA 1
ATOM 710 C C . ASP A 1 89 ? 20.219 -24.266 -0.902 1 94.62 89 ASP A C 1
ATOM 712 O O . ASP A 1 89 ? 21.188 -24.734 -0.286 1 94.62 89 ASP A O 1
ATOM 716 N N . ASN A 1 90 ? 19.172 -23.703 -0.292 1 91.75 90 ASN A N 1
ATOM 717 C CA . ASN A 1 90 ? 19.297 -23.375 1.125 1 91.75 90 ASN A CA 1
ATOM 718 C C . ASN A 1 90 ? 18.312 -24.188 1.97 1 91.75 90 ASN A C 1
ATOM 720 O O . ASN A 1 90 ? 18.328 -24.094 3.199 1 91.75 90 ASN A O 1
ATOM 724 N N . HIS A 1 91 ? 17.5 -24.875 1.334 1 84.69 91 HIS A N 1
ATOM 725 C CA . HIS A 1 91 ? 16.547 -25.703 2.066 1 84.69 91 HIS A CA 1
ATOM 726 C C . HIS A 1 91 ? 16.688 -27.172 1.675 1 84.69 91 HIS A C 1
ATOM 728 O O . HIS A 1 91 ? 16.906 -27.484 0.503 1 84.69 91 HIS A O 1
ATOM 734 N N . GLY A 1 92 ? 16.766 -27.984 2.748 1 71.69 92 GLY A N 1
ATOM 735 C CA . GLY A 1 92 ? 16.781 -29.422 2.502 1 71.69 92 GLY A CA 1
ATOM 736 C C . GLY A 1 92 ? 15.391 -30.031 2.469 1 71.69 92 GLY A C 1
ATOM 737 O O . GLY A 1 92 ? 14.422 -29.422 2.922 1 71.69 92 GLY A O 1
ATOM 738 N N . LEU A 1 93 ? 15.297 -31.156 1.878 1 65.19 93 LEU A N 1
ATOM 739 C CA . LEU A 1 93 ? 14.031 -31.875 1.749 1 65.19 93 LEU A CA 1
ATOM 740 C C . LEU A 1 93 ? 13.398 -32.094 3.115 1 65.19 93 LEU A C 1
ATOM 742 O O . LEU A 1 93 ? 12.18 -32.031 3.26 1 65.19 93 LEU A O 1
ATOM 746 N N . LYS A 1 94 ? 14.18 -32.344 4.086 1 61.84 94 LYS A N 1
ATOM 747 C CA . LYS A 1 94 ? 13.703 -32.688 5.426 1 61.84 94 LYS A CA 1
ATOM 748 C C . LYS A 1 94 ? 13.07 -31.469 6.098 1 61.84 94 LYS A C 1
ATOM 750 O O . LYS A 1 94 ? 12.13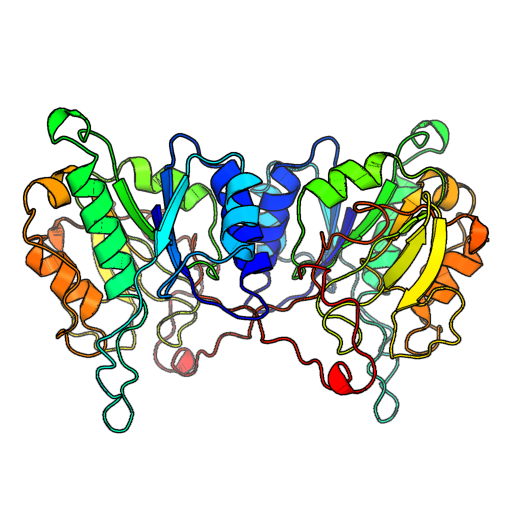3 -31.609 6.883 1 61.84 94 LYS A O 1
ATOM 755 N N . ASP A 1 95 ? 13.461 -30.297 5.859 1 60.25 95 ASP A N 1
ATOM 756 C CA . ASP A 1 95 ? 13.023 -29.047 6.488 1 60.25 95 ASP A CA 1
ATOM 757 C C . ASP A 1 95 ? 11.773 -28.5 5.812 1 60.25 95 ASP A C 1
ATOM 759 O O . ASP A 1 95 ? 11.133 -27.578 6.336 1 60.25 95 ASP A O 1
ATOM 763 N N . SER A 1 96 ? 11.367 -29.188 4.812 1 58.25 96 SER A N 1
ATOM 764 C CA . SER A 1 96 ? 10.391 -28.594 3.898 1 58.25 96 SER A CA 1
ATOM 765 C C . SER A 1 96 ? 8.984 -29.094 4.203 1 58.25 96 SER A C 1
ATOM 767 O O . SER A 1 96 ? 8.031 -28.734 3.504 1 58.25 96 SER A O 1
ATOM 769 N N . LYS A 1 97 ? 8.773 -29.797 5.246 1 61.06 97 LYS A N 1
ATOM 770 C CA . LYS A 1 97 ? 7.488 -30.469 5.352 1 61.06 97 LYS A CA 1
ATOM 771 C C . LYS A 1 97 ? 6.344 -29.469 5.492 1 61.06 97 LYS A C 1
ATOM 773 O O . LYS A 1 97 ? 5.211 -29.766 5.098 1 61.06 97 LYS A O 1
ATOM 778 N N . MET A 1 98 ? 6.719 -28.312 5.75 1 76.62 98 MET A N 1
ATOM 779 C CA . MET A 1 98 ? 5.531 -27.5 5.977 1 76.62 98 MET A CA 1
ATOM 780 C C . MET A 1 98 ? 5.664 -26.141 5.297 1 76.62 98 MET A C 1
ATOM 782 O O . MET A 1 98 ? 4.793 -25.281 5.441 1 76.62 98 MET A O 1
ATOM 786 N N . GLY A 1 99 ? 6.48 -26.031 4.328 1 91.88 99 GLY A N 1
ATOM 787 C CA . GLY A 1 99 ? 6.645 -24.703 3.775 1 91.88 99 GLY A CA 1
ATOM 788 C C . GLY A 1 99 ? 5.828 -24.469 2.516 1 91.88 99 GLY A C 1
ATOM 789 O O . GLY A 1 99 ? 5.34 -25.422 1.906 1 91.88 99 GLY A O 1
ATOM 790 N N . VAL A 1 100 ? 5.535 -23.297 2.148 1 96.56 100 VAL A N 1
ATOM 791 C CA . VAL A 1 100 ? 4.789 -22.891 0.967 1 96.56 100 VAL A CA 1
ATOM 792 C C . VAL A 1 100 ? 5.57 -21.812 0.219 1 96.56 100 VAL A C 1
ATOM 794 O O . VAL A 1 100 ? 6.223 -20.969 0.837 1 96.56 100 VAL A O 1
ATOM 797 N N . VAL A 1 101 ? 5.582 -21.906 -1.085 1 97.75 101 VAL A N 1
ATOM 798 C CA . VAL A 1 101 ? 6.215 -20.891 -1.912 1 97.75 101 VAL A CA 1
ATOM 799 C C . VAL A 1 101 ? 5.141 -20.047 -2.605 1 97.75 101 VAL A C 1
ATOM 801 O O . VAL A 1 101 ? 4.203 -20.594 -3.189 1 97.75 101 VAL A O 1
ATOM 804 N N . TYR A 1 102 ? 5.242 -18.828 -2.51 1 98.62 102 TYR A N 1
ATOM 805 C CA . TYR A 1 102 ? 4.332 -17.859 -3.125 1 98.62 102 TYR A CA 1
ATOM 806 C C . TYR A 1 102 ? 5.105 -16.797 -3.902 1 98.62 102 TYR A C 1
ATOM 808 O O . TYR A 1 102 ? 6.109 -16.266 -3.414 1 98.62 102 TYR A O 1
ATOM 816 N N . PHE A 1 103 ? 4.73 -16.547 -5.164 1 98.56 103 PHE A N 1
ATOM 817 C CA . PHE A 1 103 ? 5.273 -15.461 -5.965 1 98.56 103 PHE A CA 1
ATOM 818 C C . PHE A 1 103 ? 4.445 -14.195 -5.793 1 98.56 103 PHE A C 1
ATOM 820 O O . PHE A 1 103 ? 3.273 -14.156 -6.18 1 98.56 103 PHE A O 1
ATOM 827 N N . GLY A 1 104 ? 4.98 -13.195 -5.207 1 98.31 104 GLY A N 1
ATOM 828 C CA . GLY A 1 104 ? 4.27 -11.953 -4.965 1 98.31 104 GLY A CA 1
ATOM 829 C C . GLY A 1 104 ? 4.965 -10.742 -5.555 1 98.31 104 GLY A C 1
ATOM 830 O O . GLY A 1 104 ? 6.133 -10.484 -5.254 1 98.31 104 GLY A O 1
ATOM 831 N N . ASP A 1 105 ? 4.281 -9.938 -6.344 1 97.69 105 ASP A N 1
ATOM 832 C CA . ASP A 1 105 ? 4.824 -8.703 -6.914 1 97.69 105 ASP A CA 1
ATOM 833 C C . ASP A 1 105 ? 4.969 -7.621 -5.848 1 97.69 105 ASP A C 1
ATOM 835 O O . ASP A 1 105 ? 4.172 -7.555 -4.91 1 97.69 105 ASP A O 1
ATOM 839 N N . ASP A 1 106 ? 5.914 -6.738 -6.02 1 98.12 106 ASP A N 1
ATOM 840 C CA . ASP A 1 106 ? 6.246 -5.75 -4.996 1 98.12 106 ASP A CA 1
ATOM 841 C C . ASP A 1 106 ? 5.188 -4.648 -4.934 1 98.12 106 ASP A C 1
ATOM 843 O O . ASP A 1 106 ? 5.051 -3.973 -3.914 1 98.12 106 ASP A O 1
ATOM 847 N N . ASP A 1 107 ? 4.406 -4.449 -6.035 1 96.69 107 ASP A N 1
ATOM 848 C CA . ASP A 1 107 ? 3.479 -3.324 -6.039 1 96.69 107 ASP A CA 1
ATOM 849 C C . ASP A 1 107 ? 2.035 -3.799 -5.891 1 96.69 107 ASP A C 1
ATOM 851 O O . ASP A 1 107 ? 1.105 -2.99 -5.902 1 96.69 107 ASP A O 1
ATOM 855 N N . ASN A 1 108 ? 1.778 -5.145 -5.746 1 98.06 108 ASN A N 1
ATOM 856 C CA . ASN A 1 108 ? 0.431 -5.648 -5.5 1 98.06 108 ASN A CA 1
ATOM 857 C C . ASN A 1 108 ? -0.061 -5.273 -4.105 1 98.06 108 ASN A C 1
ATOM 859 O O . ASN A 1 108 ? 0.727 -4.852 -3.256 1 98.06 108 ASN A O 1
ATOM 863 N N . GLY A 1 109 ? -1.375 -5.262 -3.938 1 98.31 109 GLY A N 1
ATOM 864 C CA . GLY A 1 109 ? -1.972 -5.195 -2.613 1 98.31 109 GLY A CA 1
ATOM 865 C C . GLY A 1 109 ? -2.297 -6.559 -2.039 1 98.31 109 GLY A C 1
ATOM 866 O O . GLY A 1 109 ? -2.797 -7.438 -2.748 1 98.31 109 GLY A O 1
ATOM 867 N N . TYR A 1 110 ? -2.002 -6.805 -0.748 1 98.69 110 TYR A N 1
ATOM 868 C CA . TYR A 1 110 ? -2.246 -8.086 -0.093 1 98.69 110 TYR A CA 1
ATOM 869 C C . TYR A 1 110 ? -2.998 -7.891 1.22 1 98.69 110 TYR A C 1
ATOM 871 O O . TYR A 1 110 ? -2.682 -6.984 1.994 1 98.69 110 TYR A O 1
ATOM 879 N N . ASP A 1 111 ? -3.975 -8.664 1.38 1 98.5 111 ASP A N 1
ATOM 880 C CA . ASP A 1 111 ? -4.574 -8.859 2.695 1 98.5 111 ASP A CA 1
ATOM 881 C C . ASP A 1 111 ? -3.838 -9.945 3.477 1 98.5 111 ASP A C 1
ATOM 883 O O . ASP A 1 111 ? -3.547 -11.016 2.936 1 98.5 111 ASP A O 1
ATOM 887 N N . ILE A 1 112 ? -3.508 -9.695 4.738 1 98.12 112 ILE A N 1
ATOM 888 C CA . ILE A 1 112 ? -2.689 -10.609 5.523 1 98.12 112 ILE A CA 1
ATOM 889 C C . ILE A 1 112 ? -3.395 -11.961 5.633 1 98.12 112 ILE A C 1
ATOM 891 O O . ILE A 1 112 ? -2.746 -12.992 5.836 1 98.12 112 ILE A O 1
ATOM 895 N N . ARG A 1 113 ? -4.707 -12.055 5.5 1 97.88 113 ARG A N 1
ATOM 896 C CA . ARG A 1 113 ? -5.449 -13.312 5.559 1 97.88 113 ARG A CA 1
ATOM 897 C C . ARG A 1 113 ? -4.984 -14.273 4.473 1 97.88 113 ARG A C 1
ATOM 899 O O . ARG A 1 113 ? -5.055 -15.492 4.645 1 97.88 113 ARG A O 1
ATOM 906 N N . LEU A 1 114 ? -4.523 -13.703 3.322 1 98.62 114 LEU A N 1
ATOM 907 C CA . LEU A 1 114 ? -3.977 -14.531 2.256 1 98.62 114 LEU A CA 1
ATOM 908 C C . LEU A 1 114 ? -2.846 -15.414 2.779 1 98.62 114 LEU A C 1
ATOM 910 O O . LEU A 1 114 ? -2.82 -16.625 2.52 1 98.62 114 LEU A O 1
ATOM 914 N N . PHE A 1 115 ? -1.968 -14.812 3.523 1 98.25 115 PHE A N 1
ATOM 915 C CA . PHE A 1 115 ? -0.771 -15.484 4.012 1 98.25 115 PHE A CA 1
ATOM 916 C C . PHE A 1 115 ? -1.125 -16.516 5.074 1 98.25 115 PHE A C 1
ATOM 918 O O . PHE A 1 115 ? -0.494 -17.578 5.156 1 98.25 115 PHE A O 1
ATOM 925 N N . HIS A 1 116 ? -2.117 -16.234 5.816 1 96.5 116 HIS A N 1
ATOM 926 C CA . HIS A 1 116 ? -2.58 -17.203 6.805 1 96.5 116 HIS A CA 1
ATOM 927 C C . HIS A 1 116 ? -3.166 -18.438 6.129 1 96.5 116 HIS A C 1
ATOM 929 O O . HIS A 1 116 ? -2.887 -19.562 6.539 1 96.5 116 HIS A O 1
ATOM 935 N N . GLU A 1 117 ? -3.885 -18.172 5.125 1 97.12 117 GLU A N 1
ATOM 936 C CA . GLU A 1 117 ? -4.578 -19.281 4.473 1 97.12 117 GLU A CA 1
ATOM 937 C C . GLU A 1 117 ? -3.609 -20.141 3.67 1 97.12 117 GLU A C 1
ATOM 939 O O . GLU A 1 117 ? -3.754 -21.375 3.621 1 97.12 117 GLU A O 1
ATOM 944 N N . MET A 1 118 ? -2.648 -19.531 3.076 1 97.19 118 MET A N 1
ATOM 945 C CA . MET A 1 118 ? -1.799 -20.312 2.184 1 97.19 118 MET A CA 1
ATOM 946 C C . MET A 1 118 ? -0.843 -21.188 2.98 1 97.19 118 MET A C 1
ATOM 948 O O . MET A 1 118 ? -0.248 -22.125 2.432 1 97.19 118 MET A O 1
ATOM 952 N N . ARG A 1 119 ? -0.727 -21.016 4.27 1 94.56 119 ARG A N 1
ATOM 953 C CA . ARG A 1 119 ? 0.168 -21.797 5.125 1 94.56 119 ARG A CA 1
ATOM 954 C C . ARG A 1 119 ? -0.194 -23.281 5.094 1 94.56 119 ARG A C 1
ATOM 956 O O . ARG A 1 119 ? 0.649 -24.125 5.371 1 94.56 119 ARG A O 1
ATOM 963 N N . PHE A 1 120 ? -1.428 -23.562 4.711 1 92.69 120 PHE A N 1
ATOM 964 C CA . PHE A 1 120 ? -1.92 -24.922 4.828 1 92.69 120 PHE A CA 1
ATOM 965 C C . PHE A 1 120 ? -2.006 -25.578 3.459 1 92.69 120 PHE A C 1
ATOM 967 O O . PHE A 1 120 ? -2.727 -26.578 3.285 1 92.69 120 PHE A O 1
ATOM 974 N N . THR A 1 121 ? -1.292 -25.078 2.541 1 96.88 121 THR A N 1
ATOM 975 C CA . THR A 1 121 ? -1.266 -25.641 1.195 1 96.88 121 THR A CA 1
ATOM 976 C C . THR A 1 121 ? -0.625 -27.031 1.199 1 96.88 121 THR A C 1
ATOM 978 O O . THR A 1 121 ? 0.535 -27.172 1.589 1 96.88 121 THR A O 1
ATOM 981 N N . SER A 1 122 ? -1.359 -28.031 0.759 1 96.19 122 SER A N 1
ATOM 982 C CA . SER A 1 122 ? -0.833 -29.391 0.67 1 96.19 122 SER A CA 1
ATOM 983 C C . SER A 1 122 ? -0.154 -29.625 -0.674 1 96.19 122 SER A C 1
ATOM 985 O O . SER A 1 122 ? 0.86 -30.328 -0.746 1 96.19 122 SER A O 1
ATOM 987 N N . ILE A 1 123 ? -0.774 -29.172 -1.708 1 97 123 ILE A N 1
ATOM 988 C CA . ILE A 1 123 ? -0.191 -29.281 -3.041 1 97 123 ILE A CA 1
ATOM 989 C C . ILE A 1 123 ? -0.109 -27.891 -3.684 1 97 123 ILE A C 1
ATOM 991 O O . ILE A 1 123 ? 0.967 -27.297 -3.754 1 97 123 ILE A O 1
ATOM 995 N N . VAL A 1 124 ? -1.29 -27.375 -4.152 1 98.5 124 VAL A N 1
ATOM 996 C CA . VAL A 1 124 ? -1.393 -26.031 -4.707 1 98.5 124 VAL A CA 1
ATOM 997 C C . VAL A 1 124 ? -2.684 -25.375 -4.227 1 98.5 124 VAL A C 1
ATOM 999 O O . VAL A 1 124 ? -3.777 -25.891 -4.473 1 98.5 124 VAL A O 1
ATOM 1002 N N . SER A 1 125 ? -2.584 -24.297 -3.504 1 98.75 125 SER A N 1
ATOM 1003 C CA . SER A 1 125 ? -3.74 -23.484 -3.139 1 98.75 125 SER A CA 1
ATOM 1004 C C . SER A 1 125 ? -3.996 -22.391 -4.172 1 98.75 125 SER A C 1
ATOM 1006 O O . SER A 1 125 ? -3.057 -21.859 -4.766 1 98.75 125 SER A O 1
ATOM 1008 N N . VAL A 1 126 ? -5.281 -22.094 -4.391 1 98.88 126 VAL A N 1
ATOM 1009 C CA . VAL A 1 126 ? -5.641 -21.094 -5.398 1 98.88 126 VAL A CA 1
ATOM 1010 C C . VAL A 1 126 ? -6.695 -20.156 -4.836 1 98.88 126 VAL A C 1
ATOM 1012 O O . VAL A 1 126 ? -7.438 -20.516 -3.92 1 98.88 126 VAL A O 1
ATOM 1015 N N . TRP A 1 127 ? -6.77 -18.969 -5.379 1 98.88 127 TRP A N 1
ATOM 1016 C CA . TRP A 1 127 ? -7.723 -17.922 -5.008 1 98.88 127 TRP A CA 1
ATOM 1017 C C . TRP A 1 127 ? -7.898 -16.922 -6.141 1 98.88 127 TRP A C 1
ATOM 1019 O O . TRP A 1 127 ? -7.094 -16.875 -7.074 1 98.88 127 TRP A O 1
ATOM 1029 N N . PRO A 1 128 ? -8.969 -16.141 -6.117 1 98.69 128 PRO A N 1
ATOM 1030 C CA . PRO A 1 128 ? -9.133 -15.102 -7.133 1 98.69 128 PRO A CA 1
ATOM 1031 C C . PRO A 1 128 ? -8.258 -13.875 -6.859 1 98.69 128 PRO A C 1
ATOM 1033 O O . PRO A 1 128 ? -7.852 -13.648 -5.719 1 98.69 128 PRO A O 1
ATOM 1036 N N . VAL A 1 129 ? -7.934 -13.164 -7.895 1 98.5 129 VAL A N 1
ATOM 1037 C CA . VAL A 1 129 ? -7.121 -11.953 -7.816 1 98.5 129 VAL A CA 1
ATOM 1038 C C . VAL A 1 129 ? -7.914 -10.766 -8.359 1 98.5 129 VAL A C 1
ATOM 1040 O O . VAL A 1 129 ? -8.555 -10.859 -9.406 1 98.5 129 VAL A O 1
ATOM 1043 N N . GLY A 1 130 ? -7.914 -9.695 -7.594 1 98.31 130 GLY A N 1
ATOM 1044 C CA . GLY A 1 130 ? -8.578 -8.484 -8.055 1 98.31 130 GLY A CA 1
ATOM 1045 C C . GLY A 1 130 ? -7.82 -7.766 -9.156 1 98.31 130 GLY A C 1
ATOM 1046 O O . GLY A 1 130 ? -6.59 -7.734 -9.141 1 98.31 130 GLY A O 1
ATOM 1047 N N . PHE A 1 131 ? -8.492 -7.172 -10.102 1 96.88 131 PHE A N 1
ATOM 1048 C CA . PHE A 1 131 ? -8.039 -6.254 -11.133 1 96.88 131 PHE A CA 1
ATOM 1049 C C . PHE A 1 131 ? -7.031 -6.938 -12.055 1 96.88 131 PHE A C 1
ATOM 1051 O O . PHE A 1 131 ? -5.996 -6.355 -12.391 1 96.88 131 PHE A O 1
ATOM 1058 N N . VAL A 1 132 ? -7.289 -8.047 -12.445 1 91.88 132 VAL A N 1
ATOM 1059 C CA . VAL A 1 132 ? -6.43 -8.773 -13.375 1 91.88 132 VAL A CA 1
ATOM 1060 C C . VAL A 1 132 ? -7.254 -9.266 -14.562 1 91.88 132 VAL A C 1
ATOM 1062 O O . VAL A 1 132 ? -8.484 -9.32 -14.484 1 91.88 132 VAL A O 1
ATOM 1065 N N . GLY A 1 133 ? -6.574 -9.492 -15.789 1 88.12 133 GLY A N 1
ATOM 1066 C CA . GLY A 1 133 ? -7.254 -9.984 -16.969 1 88.12 133 GLY A CA 1
ATOM 1067 C C . GLY A 1 133 ? -8.188 -8.961 -17.594 1 88.12 133 GLY A C 1
ATOM 1068 O O . GLY A 1 133 ? -9.102 -9.328 -18.344 1 88.12 133 GLY A O 1
ATOM 1069 N N . MET A 1 134 ? -8 -7.742 -17.125 1 92.56 134 MET A N 1
ATOM 1070 C CA . MET A 1 134 ? -8.859 -6.66 -17.609 1 92.56 134 MET A CA 1
ATOM 1071 C C . MET A 1 134 ? -10.297 -6.852 -17.125 1 92.56 134 MET A C 1
ATOM 1073 O O . MET A 1 134 ? -11.242 -6.574 -17.859 1 92.56 134 MET A O 1
ATOM 1077 N N . LEU A 1 135 ? -10.367 -7.496 -15.992 1 95.94 135 LEU A N 1
ATOM 1078 C CA . LEU A 1 135 ? -11.625 -7.75 -15.289 1 95.94 135 LEU A CA 1
ATOM 1079 C C . LEU A 1 135 ? -11.562 -7.234 -13.859 1 95.94 135 LEU A C 1
ATOM 1081 O O . LEU A 1 135 ? -10.477 -6.945 -13.344 1 95.94 135 LEU A O 1
ATOM 1085 N N . ARG A 1 136 ? -12.742 -7.117 -13.234 1 96.5 136 ARG A N 1
ATOM 1086 C CA . ARG A 1 136 ? -12.797 -6.793 -11.812 1 96.5 136 ARG A CA 1
ATOM 1087 C C . ARG A 1 136 ? -11.992 -7.797 -10.992 1 96.5 136 ARG A C 1
ATOM 1089 O O . ARG A 1 136 ? -11.367 -7.434 -10 1 96.5 136 ARG A O 1
ATOM 1096 N N . TYR A 1 137 ? -12.109 -9 -11.414 1 97.75 137 TYR A N 1
ATOM 1097 C CA . TYR A 1 137 ? -11.281 -10.062 -10.852 1 97.75 137 TYR A CA 1
ATOM 1098 C C . TYR A 1 137 ? -11.219 -11.258 -11.789 1 97.75 137 TYR A C 1
ATOM 1100 O O . TYR A 1 137 ? -12.047 -11.391 -12.695 1 97.75 137 TYR A O 1
ATOM 1108 N N . GLU A 1 138 ? -10.164 -12.039 -11.633 1 97 138 GLU A N 1
ATOM 1109 C CA . GLU A 1 138 ? -9.992 -13.32 -12.305 1 97 138 GLU A CA 1
ATOM 1110 C C . GLU A 1 138 ? -9.602 -14.414 -11.312 1 97 138 GLU A C 1
ATOM 1112 O O . GLU A 1 138 ? -8.93 -14.141 -10.32 1 97 138 GLU A O 1
ATOM 1117 N N . GLY A 1 139 ? -10.094 -15.633 -11.625 1 96.75 139 GLY A N 1
ATOM 1118 C CA . GLY A 1 139 ? -9.695 -16.734 -10.758 1 96.75 139 GLY A CA 1
ATOM 1119 C C . GLY A 1 139 ? -10.664 -17.891 -10.797 1 96.75 139 GLY A C 1
ATOM 1120 O O . GLY A 1 139 ? -11.539 -17.953 -11.656 1 96.75 139 GLY A O 1
ATOM 1121 N N . PRO A 1 140 ? -10.453 -18.797 -9.891 1 98 140 PRO A N 1
ATOM 1122 C CA . PRO A 1 140 ? -11.273 -20.016 -9.859 1 98 140 PRO A CA 1
ATOM 1123 C C . PRO A 1 140 ? -12.664 -19.766 -9.273 1 98 140 PRO A C 1
ATOM 1125 O O . PRO A 1 140 ? -12.836 -18.891 -8.438 1 98 140 PRO A O 1
ATOM 1128 N N . ASN A 1 141 ? -13.617 -20.484 -9.828 1 97.69 141 ASN A N 1
ATOM 1129 C CA . ASN A 1 141 ? -14.883 -20.734 -9.164 1 97.69 141 ASN A CA 1
ATOM 1130 C C . ASN A 1 141 ? -14.844 -22.031 -8.352 1 97.69 141 ASN A C 1
ATOM 1132 O O . ASN A 1 141 ? -14.422 -23.078 -8.852 1 97.69 141 ASN A O 1
ATOM 1136 N N . CYS A 1 142 ? -15.242 -21.906 -7.102 1 98.31 142 CYS A N 1
ATOM 1137 C CA . CYS A 1 142 ? -15.008 -23.047 -6.223 1 98.31 142 CYS A CA 1
ATOM 1138 C C . CYS A 1 142 ? -16.297 -23.484 -5.539 1 98.31 142 CYS A C 1
ATOM 1140 O O . CYS A 1 142 ? -17.219 -22.672 -5.359 1 98.31 142 CYS A O 1
ATOM 1142 N N . GLN A 1 143 ? -16.344 -24.734 -5.27 1 97.75 143 GLN A N 1
ATOM 1143 C CA . GLN A 1 143 ? -17.422 -25.375 -4.508 1 97.75 143 GLN A CA 1
ATOM 1144 C C . GLN A 1 143 ? -16.875 -26.469 -3.59 1 97.75 143 GLN A C 1
ATOM 1146 O O . GLN A 1 143 ? -16.125 -27.344 -4.035 1 97.75 143 GLN A O 1
ATOM 1151 N N . ASP A 1 144 ? -17.156 -26.375 -2.354 1 97.5 144 ASP A N 1
ATOM 1152 C CA . ASP A 1 144 ? -16.766 -27.375 -1.355 1 97.5 144 ASP A CA 1
ATOM 1153 C C . ASP A 1 144 ? -15.258 -27.594 -1.354 1 97.5 144 ASP A C 1
ATOM 1155 O O . ASP A 1 144 ? -14.789 -28.734 -1.37 1 97.5 144 ASP A O 1
ATOM 1159 N N . GLY A 1 145 ? -14.531 -26.562 -1.517 1 97.44 145 GLY A N 1
ATOM 1160 C CA . GLY A 1 145 ? -13.086 -26.609 -1.378 1 97.44 145 GLY A CA 1
ATOM 1161 C C . GLY A 1 145 ? -12.375 -27 -2.658 1 97.44 145 GLY A C 1
ATOM 1162 O O . GLY A 1 145 ? -11.148 -27.141 -2.676 1 97.44 145 GLY A O 1
ATOM 1163 N N . ARG A 1 146 ? -13.156 -27.094 -3.744 1 97.62 146 ARG A N 1
ATOM 1164 C CA . ARG A 1 146 ? -12.578 -27.547 -5.004 1 97.62 146 ARG A CA 1
ATOM 1165 C C . ARG A 1 146 ? -12.867 -26.547 -6.125 1 97.62 146 ARG A C 1
ATOM 1167 O O . ARG A 1 146 ? -13.875 -25.844 -6.086 1 97.62 146 ARG A O 1
ATOM 1174 N N . VAL A 1 147 ? -11.977 -26.578 -7.066 1 98.25 147 VAL A N 1
ATOM 1175 C CA . VAL A 1 147 ? -12.164 -25.719 -8.234 1 98.25 147 VAL A CA 1
ATOM 1176 C C . VAL A 1 147 ? -13.102 -26.391 -9.227 1 98.25 147 VAL A C 1
ATOM 1178 O O . VAL A 1 147 ? -12.891 -27.547 -9.602 1 98.25 147 VAL A O 1
ATOM 1181 N N . VAL A 1 148 ? -14.109 -25.688 -9.703 1 97.38 148 VAL A N 1
ATOM 1182 C CA . VAL A 1 148 ? -15.078 -26.281 -10.617 1 97.38 148 VAL A CA 1
ATOM 1183 C C . VAL A 1 148 ? -14.977 -25.625 -11.984 1 97.38 148 VAL A C 1
ATOM 1185 O O . VAL A 1 148 ? -15.344 -26.219 -13 1 97.38 148 VAL A O 1
ATOM 1188 N N . SER A 1 149 ? -14.539 -24.406 -12.031 1 96.69 149 SER A N 1
ATOM 1189 C CA . SER A 1 149 ? -14.32 -23.641 -13.258 1 96.69 149 SER A CA 1
ATOM 1190 C C . SER A 1 149 ? -13.453 -22.422 -13 1 96.69 149 SER A C 1
ATOM 1192 O O . SER A 1 149 ? -12.914 -22.25 -11.906 1 96.69 149 SER A O 1
ATOM 1194 N N . PHE A 1 150 ? -13.273 -21.641 -14.062 1 97 150 PHE A N 1
ATOM 1195 C CA . PHE A 1 150 ? -12.5 -20.406 -13.922 1 97 150 PHE A CA 1
ATOM 1196 C C . PHE A 1 150 ? -13.242 -19.234 -14.531 1 97 150 PHE A C 1
ATOM 1198 O O . PHE A 1 150 ? -13.914 -19.375 -15.555 1 97 150 PHE A O 1
ATOM 1205 N N . HIS A 1 151 ? -13.188 -18.094 -13.875 1 97.12 151 HIS A N 1
ATOM 1206 C CA . HIS A 1 151 ? -13.594 -16.812 -14.43 1 97.12 151 HIS A CA 1
ATOM 1207 C C . HIS A 1 151 ? -12.406 -16.078 -15.039 1 97.12 151 HIS A C 1
ATOM 1209 O O . HIS A 1 151 ? -11.539 -15.586 -14.32 1 97.12 151 HIS A O 1
ATOM 1215 N N . THR A 1 152 ? -12.289 -16.031 -16.344 1 95.12 152 THR A N 1
ATOM 1216 C CA . THR A 1 152 ? -11.18 -15.43 -17.062 1 95.12 152 THR A CA 1
ATOM 1217 C C . THR A 1 152 ? -11.625 -14.969 -18.453 1 95.12 152 THR A C 1
ATOM 1219 O O . THR A 1 152 ? -12.594 -15.492 -19 1 95.12 152 THR A O 1
ATOM 1222 N N . SER A 1 153 ? -10.969 -13.93 -18.953 1 91.19 153 SER A N 1
ATOM 1223 C CA . SER A 1 153 ? -11.242 -13.461 -20.312 1 91.19 153 SER A CA 1
ATOM 1224 C C . SER A 1 153 ? -10.07 -13.75 -21.234 1 91.19 153 SER A C 1
ATOM 1226 O O . SER A 1 153 ? -10.219 -13.719 -22.469 1 91.19 153 SER A O 1
ATOM 1228 N N . PHE A 1 154 ? -9.008 -14.07 -20.672 1 86.38 154 PHE A N 1
ATOM 1229 C CA . PHE A 1 154 ? -7.809 -14.289 -21.469 1 86.38 154 PHE A CA 1
ATOM 1230 C C . PHE A 1 154 ? -7.508 -15.773 -21.609 1 86.38 154 PHE A C 1
ATOM 1232 O O . PHE A 1 154 ? -7.297 -16.469 -20.609 1 86.38 154 PHE A O 1
ATOM 1239 N N . ARG A 1 155 ? -7.523 -16.281 -22.844 1 87.25 155 ARG A N 1
ATOM 1240 C CA . ARG A 1 155 ? -7.172 -17.672 -23.156 1 87.25 155 ARG A CA 1
ATOM 1241 C C . ARG A 1 155 ? -7.832 -18.641 -22.188 1 87.25 155 ARG A C 1
ATOM 1243 O O . ARG A 1 155 ? -7.148 -19.344 -21.438 1 87.25 155 ARG A O 1
ATOM 1250 N N . PRO A 1 156 ? -9.109 -18.656 -22.203 1 89 156 PRO A N 1
ATOM 1251 C CA . PRO A 1 156 ? -9.836 -19.516 -21.266 1 89 156 PRO A CA 1
ATOM 1252 C C . PRO A 1 156 ? -9.539 -21 -21.469 1 89 156 PRO A C 1
ATOM 1254 O O . PRO A 1 156 ? -9.922 -21.828 -20.641 1 89 156 PRO A O 1
ATOM 1257 N N . ASP A 1 157 ? -8.812 -21.359 -22.484 1 89.94 157 ASP A N 1
ATOM 1258 C CA . ASP A 1 157 ? -8.492 -22.75 -22.797 1 89.94 157 ASP A CA 1
ATOM 1259 C C . ASP A 1 157 ? -7.266 -23.234 -22.031 1 89.94 157 ASP A C 1
ATOM 1261 O O . ASP A 1 157 ? -6.941 -24.422 -22.047 1 89.94 157 ASP A O 1
ATOM 1265 N N . ARG A 1 158 ? -6.652 -22.297 -21.297 1 93.88 158 ARG A N 1
ATOM 1266 C CA . ARG A 1 158 ? -5.5 -22.688 -20.5 1 93.88 158 ARG A CA 1
ATOM 1267 C C . ARG A 1 158 ? -5.895 -23.703 -19.438 1 93.88 158 ARG A C 1
ATOM 1269 O O . ARG A 1 158 ? -6.969 -23.609 -18.844 1 93.88 158 ARG A O 1
ATOM 1276 N N . THR A 1 159 ? -4.969 -24.625 -19.188 1 96.06 159 THR A N 1
ATOM 1277 C CA . THR A 1 159 ? -5.211 -25.609 -18.141 1 96.06 159 THR A CA 1
ATOM 1278 C C . THR A 1 159 ? -5.352 -24.938 -16.781 1 96.06 159 THR A C 1
ATOM 1280 O O . THR A 1 159 ? -6.191 -25.328 -15.969 1 96.06 159 THR A O 1
ATOM 1283 N N . PHE A 1 160 ? -4.504 -23.938 -16.516 1 97.38 160 PHE A N 1
ATOM 1284 C CA . PHE A 1 160 ? -4.527 -23.156 -15.281 1 97.38 160 PHE A CA 1
ATOM 1285 C C . PHE A 1 160 ? -4.637 -21.672 -15.586 1 97.38 160 PHE A C 1
ATOM 1287 O O . PHE A 1 160 ? -3.643 -20.938 -15.531 1 97.38 160 PHE A O 1
ATOM 1294 N N . PRO A 1 161 ? -5.852 -21.188 -15.891 1 95.88 161 PRO A N 1
ATOM 1295 C CA . PRO A 1 161 ? -6.004 -19.75 -16.141 1 95.88 161 PRO A CA 1
ATOM 1296 C C . PRO A 1 161 ? -5.898 -18.906 -14.875 1 95.88 161 PRO A C 1
ATOM 1298 O O . PRO A 1 161 ? -6.902 -18.359 -14.406 1 95.88 161 PRO A O 1
ATOM 1301 N N . LEU A 1 162 ? -4.746 -18.812 -14.359 1 96 162 LEU A N 1
ATOM 1302 C CA . LEU A 1 162 ? -4.438 -18.172 -13.086 1 96 162 LEU A CA 1
ATOM 1303 C C . LEU A 1 162 ? -3.375 -17.094 -13.273 1 96 162 LEU A C 1
ATOM 1305 O O . LEU A 1 162 ? -2.471 -17.234 -14.094 1 96 162 LEU A O 1
ATOM 1309 N N . ASP A 1 163 ? -3.578 -16.016 -12.562 1 95.06 163 ASP A N 1
ATOM 1310 C CA . ASP A 1 163 ? -2.514 -15.039 -12.398 1 95.06 163 ASP A CA 1
ATOM 1311 C C . ASP A 1 163 ? -1.388 -15.586 -11.523 1 95.06 163 ASP A C 1
ATOM 1313 O O . ASP A 1 163 ? -1.606 -16.5 -10.719 1 95.06 163 ASP A O 1
ATOM 1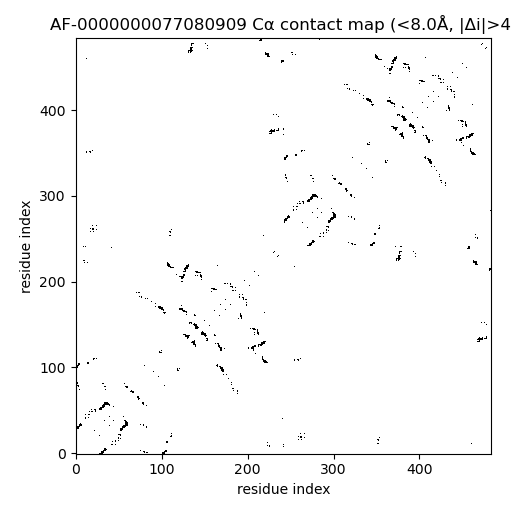317 N N . MET A 1 164 ? -0.217 -15.055 -11.68 1 95.62 164 MET A N 1
ATOM 1318 C CA . MET A 1 164 ? 0.936 -15.484 -10.898 1 95.62 164 MET A CA 1
ATOM 1319 C C . MET A 1 164 ? 0.669 -15.32 -9.406 1 95.62 164 MET A C 1
ATOM 1321 O O . MET A 1 164 ? 1.152 -16.109 -8.586 1 95.62 164 MET A O 1
ATOM 1325 N N . GLY A 1 165 ? -0.063 -14.312 -9.008 1 97.75 165 GLY A N 1
ATOM 1326 C CA . GLY A 1 165 ? -0.378 -14.062 -7.609 1 97.75 165 GLY A CA 1
ATOM 1327 C C . GLY A 1 165 ? -1.576 -14.852 -7.113 1 97.75 165 GLY A C 1
ATOM 1328 O O . GLY A 1 165 ? -2.037 -14.648 -5.988 1 97.75 165 GLY A O 1
ATOM 1329 N N . ALA A 1 166 ? -2.062 -15.844 -7.883 1 98.56 166 ALA A N 1
ATOM 1330 C CA . ALA A 1 166 ? -3.334 -16.5 -7.578 1 98.56 166 ALA A CA 1
ATOM 1331 C C . ALA A 1 166 ? -3.113 -17.891 -6.988 1 98.56 166 ALA A C 1
ATOM 1333 O O . ALA A 1 166 ? -4.07 -18.625 -6.754 1 98.56 166 ALA A O 1
ATOM 1334 N N . PHE A 1 167 ? -1.851 -18.25 -6.785 1 98.75 167 PHE A N 1
ATOM 1335 C CA . PHE A 1 167 ? -1.645 -19.594 -6.262 1 98.75 167 PHE A CA 1
ATOM 1336 C C . PHE A 1 167 ? -0.362 -19.672 -5.445 1 98.75 167 PHE A C 1
ATOM 1338 O O . PHE A 1 167 ? 0.51 -18.812 -5.57 1 98.75 167 PHE A O 1
ATOM 1345 N N . ALA A 1 168 ? -0.264 -20.609 -4.578 1 98.69 168 ALA A N 1
ATOM 1346 C CA . ALA A 1 168 ? 0.915 -20.984 -3.801 1 98.69 168 ALA A CA 1
ATOM 1347 C C . ALA A 1 168 ? 1.183 -22.484 -3.902 1 98.69 168 ALA A C 1
ATOM 1349 O O . ALA A 1 168 ? 0.25 -23.266 -4.043 1 98.69 168 ALA A O 1
ATOM 1350 N N . VAL A 1 169 ? 2.4 -22.859 -3.865 1 97.94 169 VAL A N 1
ATOM 1351 C CA . VAL A 1 169 ? 2.797 -24.234 -4.074 1 97.94 169 VAL A CA 1
ATOM 1352 C C . VAL A 1 169 ? 3.488 -24.781 -2.824 1 97.94 169 VAL A C 1
ATOM 1354 O O . VAL A 1 169 ? 4.328 -24.094 -2.232 1 97.94 169 VAL A O 1
ATOM 1357 N N . ASN A 1 170 ? 3.115 -25.938 -2.486 1 96.69 170 ASN A N 1
ATOM 1358 C CA . ASN A 1 170 ? 3.824 -26.609 -1.405 1 96.69 170 ASN A CA 1
ATOM 1359 C C . ASN A 1 170 ? 5.312 -26.766 -1.717 1 96.69 170 ASN A C 1
ATOM 1361 O O . ASN A 1 170 ? 5.68 -27.156 -2.826 1 96.69 170 ASN A O 1
ATOM 1365 N N . LEU A 1 171 ? 6.082 -26.469 -0.738 1 95.31 171 LEU A N 1
ATOM 1366 C CA . LEU A 1 171 ? 7.531 -26.469 -0.918 1 95.31 171 LEU A CA 1
ATOM 1367 C C . LEU A 1 171 ? 8.031 -27.859 -1.281 1 95.31 171 LEU A C 1
ATOM 1369 O O . LEU A 1 171 ? 8.953 -28 -2.096 1 95.31 171 LEU A O 1
ATOM 1373 N N . GLN A 1 172 ? 7.48 -28.891 -0.743 1 93.44 172 GLN A N 1
ATOM 1374 C CA . GLN A 1 172 ? 7.914 -30.25 -1.011 1 93.44 172 GLN A CA 1
ATOM 1375 C C . GLN A 1 172 ? 7.734 -30.609 -2.482 1 93.44 172 GLN A C 1
ATOM 1377 O O . GLN A 1 172 ? 8.555 -31.328 -3.057 1 93.44 172 GLN A O 1
ATOM 1382 N N . ILE A 1 173 ? 6.676 -30.141 -3.025 1 93.81 173 ILE A N 1
ATOM 1383 C CA . ILE A 1 173 ? 6.41 -30.391 -4.438 1 93.81 173 ILE A CA 1
ATOM 1384 C C . ILE A 1 173 ? 7.523 -29.781 -5.289 1 93.81 173 ILE A C 1
ATOM 1386 O O . ILE A 1 173 ? 8.016 -30.422 -6.223 1 93.81 173 ILE A O 1
ATOM 1390 N N . LEU A 1 174 ? 7.875 -28.625 -4.965 1 94.12 174 LEU A N 1
ATOM 1391 C CA . LEU A 1 174 ? 8.938 -27.922 -5.676 1 94.12 174 LEU A CA 1
ATOM 1392 C C . LEU A 1 174 ? 10.273 -28.625 -5.496 1 94.12 174 LEU A C 1
ATOM 1394 O O . LEU A 1 174 ? 11.023 -28.797 -6.457 1 94.12 174 LEU A O 1
ATOM 1398 N N . MET A 1 175 ? 10.539 -29.047 -4.277 1 93.94 175 MET A N 1
ATOM 1399 C CA . MET A 1 175 ? 11.82 -29.672 -3.955 1 93.94 175 MET A CA 1
ATOM 1400 C C . MET A 1 175 ? 11.945 -31.031 -4.613 1 93.94 175 MET A C 1
ATOM 1402 O O . MET A 1 175 ? 13.047 -31.469 -4.949 1 93.94 175 MET A O 1
ATOM 1406 N N . ASN A 1 176 ? 10.867 -31.688 -4.816 1 92.81 176 ASN A N 1
ATOM 1407 C CA . ASN A 1 176 ? 10.867 -33.031 -5.43 1 92.81 176 ASN A CA 1
ATOM 1408 C C . ASN A 1 176 ? 11.039 -32.938 -6.941 1 92.81 176 ASN A C 1
ATOM 1410 O O . ASN A 1 176 ? 11.289 -33.938 -7.602 1 92.81 176 ASN A O 1
ATOM 1414 N N . LYS A 1 177 ? 10.961 -31.75 -7.48 1 94.69 177 LYS A N 1
ATOM 1415 C CA . LYS A 1 177 ? 11.18 -31.516 -8.906 1 94.69 177 LYS A CA 1
ATOM 1416 C C . LYS A 1 177 ? 12.234 -30.438 -9.125 1 94.69 177 LYS A C 1
ATOM 1418 O O . LYS A 1 177 ? 11.93 -29.375 -9.656 1 94.69 177 LYS A O 1
ATOM 1423 N N . PRO A 1 178 ? 13.406 -30.719 -8.805 1 93.81 178 PRO A N 1
ATOM 1424 C CA . PRO A 1 178 ? 14.461 -29.703 -8.773 1 93.81 178 PRO A CA 1
ATOM 1425 C C . PRO A 1 178 ? 14.758 -29.125 -10.156 1 93.81 178 PRO A C 1
ATOM 1427 O O . PRO A 1 178 ? 15.367 -28.062 -10.258 1 93.81 178 PRO A O 1
ATOM 1430 N N . GLU A 1 179 ? 14.336 -29.734 -11.211 1 96.38 179 GLU A N 1
ATOM 1431 C CA . GLU A 1 179 ? 14.617 -29.281 -12.57 1 96.38 179 GLU A CA 1
ATOM 1432 C C . GLU A 1 179 ? 13.586 -28.266 -13.039 1 96.38 179 GLU A C 1
ATOM 1434 O O . GLU A 1 179 ? 13.781 -27.594 -14.055 1 96.38 179 GLU A O 1
ATOM 1439 N N . VAL A 1 180 ? 12.5 -28.109 -12.281 1 97.75 180 VAL A N 1
ATOM 1440 C CA . VAL A 1 180 ? 11.391 -27.281 -12.734 1 97.75 180 VAL A CA 1
ATOM 1441 C C . VAL A 1 180 ? 11.625 -25.828 -12.328 1 97.75 180 VAL A C 1
ATOM 1443 O O . VAL A 1 180 ? 11.828 -25.531 -11.148 1 97.75 180 VAL A O 1
ATOM 1446 N N . TYR A 1 181 ? 11.688 -24.953 -13.297 1 97.5 181 TYR A N 1
ATOM 1447 C CA . TYR A 1 181 ? 11.703 -23.5 -13.172 1 97.5 181 TYR A CA 1
ATOM 1448 C C . TYR A 1 181 ? 10.648 -22.859 -14.062 1 97.5 181 TYR A C 1
ATOM 1450 O O . TYR A 1 181 ? 10 -23.547 -14.852 1 97.5 181 TYR A O 1
ATOM 1458 N N . ILE A 1 182 ? 10.406 -21.531 -13.797 1 95.75 182 ILE A N 1
ATOM 1459 C CA . ILE A 1 182 ? 9.523 -20.828 -14.719 1 95.75 182 ILE A CA 1
ATOM 1460 C C . ILE A 1 182 ? 10.156 -20.766 -16.109 1 95.75 182 ILE A C 1
ATOM 1462 O O . ILE A 1 182 ? 11.305 -20.359 -16.25 1 95.75 182 ILE A O 1
ATOM 1466 N N . ASN A 1 183 ? 9.422 -21.203 -17.062 1 92 183 ASN A N 1
ATOM 1467 C CA . ASN A 1 183 ? 9.93 -21.359 -18.422 1 92 183 ASN A CA 1
ATOM 1468 C C . ASN A 1 183 ? 9.805 -20.062 -19.219 1 92 183 ASN A C 1
ATOM 1470 O O . ASN A 1 183 ? 8.703 -19.688 -19.625 1 92 183 ASN A O 1
ATOM 1474 N N . HIS A 1 184 ? 10.859 -19.484 -19.531 1 86.88 184 HIS A N 1
ATOM 1475 C CA . HIS A 1 184 ? 10.875 -18.219 -20.25 1 86.88 184 HIS A CA 1
ATOM 1476 C C . HIS A 1 184 ? 10.367 -18.391 -21.688 1 86.88 184 HIS A C 1
ATOM 1478 O O . HIS A 1 184 ? 9.992 -17.406 -22.328 1 86.88 184 HIS A O 1
ATOM 1484 N N . LYS A 1 185 ? 10.336 -19.578 -22.172 1 86.06 185 LYS A N 1
ATOM 1485 C CA . LYS A 1 185 ? 9.93 -19.844 -23.547 1 86.06 185 LYS A CA 1
ATOM 1486 C C . LYS A 1 185 ? 8.422 -20.078 -23.641 1 86.06 185 LYS A C 1
ATOM 1488 O O . LYS A 1 185 ? 7.887 -20.266 -24.734 1 86.06 185 LYS A O 1
ATOM 1493 N N . SER A 1 186 ? 7.828 -20.047 -22.484 1 87.38 186 SER A N 1
ATOM 1494 C CA . SER A 1 186 ? 6.379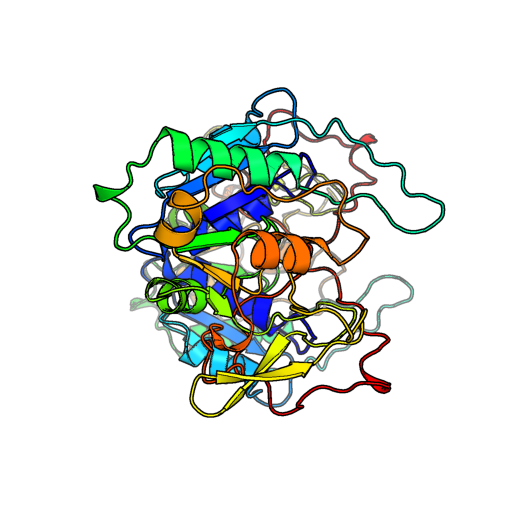 -20.219 -22.5 1 87.38 186 SER A CA 1
ATOM 1495 C C . SER A 1 186 ? 5.695 -19.125 -23.312 1 87.38 186 SER A C 1
ATOM 1497 O O . SER A 1 186 ? 6.141 -17.984 -23.312 1 87.38 186 SER A O 1
ATOM 1499 N N . ALA A 1 187 ? 4.652 -19.516 -23.953 1 83.69 187 ALA A N 1
ATOM 1500 C CA . ALA A 1 187 ? 3.857 -18.531 -24.703 1 83.69 187 ALA A CA 1
ATOM 1501 C C . ALA A 1 187 ? 3.266 -17.484 -23.766 1 83.69 187 ALA A C 1
ATOM 1503 O O . ALA A 1 187 ? 3.193 -17.688 -22.547 1 83.69 187 ALA A O 1
ATOM 1504 N N . ALA A 1 188 ? 2.893 -16.328 -24.375 1 79.44 188 ALA A N 1
ATOM 1505 C CA . ALA A 1 188 ? 2.275 -15.258 -23.578 1 79.44 188 ALA A CA 1
ATOM 1506 C C . ALA A 1 188 ? 1.066 -15.781 -22.812 1 79.44 188 ALA A C 1
ATOM 1508 O O . ALA A 1 188 ? 0.206 -16.453 -23.375 1 79.44 188 ALA A O 1
ATOM 1509 N N . GLY A 1 189 ? 1.094 -15.562 -21.578 1 84 189 GLY A N 1
ATOM 1510 C CA . GLY A 1 189 ? -0.036 -15.938 -20.734 1 84 189 GLY A CA 1
ATOM 1511 C C . GLY A 1 189 ? 0.041 -17.375 -20.25 1 84 189 GLY A C 1
ATOM 1512 O O . GLY A 1 189 ? -0.801 -17.812 -19.453 1 84 189 GLY A O 1
ATOM 1513 N N . MET A 1 190 ? 1.078 -18.047 -20.641 1 90.19 190 MET A N 1
ATOM 1514 C CA . MET A 1 190 ? 1.128 -19.484 -20.344 1 90.19 190 MET A CA 1
ATOM 1515 C C . MET A 1 190 ? 2.137 -19.781 -19.25 1 90.19 190 MET A C 1
ATOM 1517 O O . MET A 1 190 ? 2.354 -20.938 -18.891 1 90.19 190 MET A O 1
ATOM 1521 N N . LEU A 1 191 ? 2.711 -18.812 -18.641 1 93.19 191 LEU A N 1
ATOM 1522 C CA . LEU A 1 191 ? 3.768 -19.031 -17.656 1 93.19 191 LEU A CA 1
ATOM 1523 C C . LEU A 1 191 ? 3.275 -19.891 -16.516 1 93.19 191 LEU A C 1
ATOM 1525 O O . LEU A 1 191 ? 3.922 -20.875 -16.156 1 93.19 191 LEU A O 1
ATOM 1529 N N . GLU A 1 192 ? 2.117 -19.516 -16 1 95.5 192 GLU A N 1
ATOM 1530 C CA . GLU A 1 192 ? 1.567 -20.203 -14.844 1 95.5 192 GLU A CA 1
ATOM 1531 C C . GLU A 1 192 ? 1.166 -21.641 -15.195 1 95.5 192 GLU A C 1
ATOM 1533 O O . GLU A 1 192 ? 1.462 -22.578 -14.445 1 95.5 192 GLU A O 1
ATOM 1538 N N . THR A 1 193 ? 0.508 -21.797 -16.359 1 96.81 193 THR A N 1
ATOM 1539 C CA . THR A 1 193 ? 0.093 -23.109 -16.828 1 96.81 193 THR A CA 1
ATOM 1540 C C . THR A 1 193 ? 1.303 -24.016 -17.047 1 96.81 193 THR A C 1
ATOM 1542 O O . THR A 1 193 ? 1.307 -25.172 -16.609 1 96.81 193 THR A O 1
ATOM 1545 N N . THR A 1 194 ? 2.309 -23.531 -17.734 1 96.69 194 THR A N 1
ATOM 1546 C CA . THR A 1 194 ? 3.506 -24.328 -18 1 96.69 194 THR A CA 1
ATOM 1547 C C . THR A 1 194 ? 4.195 -24.703 -16.703 1 96.69 194 THR A C 1
ATOM 1549 O O . THR A 1 194 ? 4.598 -25.859 -16.516 1 96.69 194 THR A O 1
ATOM 1552 N N . PHE A 1 195 ? 4.32 -23.781 -15.742 1 98.12 195 PHE A N 1
ATOM 1553 C CA . PHE A 1 195 ? 5.004 -24 -14.477 1 98.12 195 PHE A CA 1
ATOM 1554 C C . PHE A 1 195 ? 4.32 -25.094 -13.672 1 98.12 195 PHE A C 1
ATOM 1556 O O . PHE A 1 195 ? 4.973 -26.047 -13.227 1 98.12 195 PHE A O 1
ATOM 1563 N N . LEU A 1 196 ? 2.998 -24.953 -13.5 1 98.44 196 LEU A N 1
ATOM 1564 C CA . LEU A 1 196 ? 2.246 -25.922 -12.711 1 98.44 196 LEU A CA 1
ATOM 1565 C C . LEU A 1 196 ? 2.203 -27.281 -13.406 1 98.44 196 LEU A C 1
ATOM 1567 O O . LEU A 1 196 ? 2.256 -28.312 -12.75 1 98.44 196 LEU A O 1
ATOM 1571 N N . SER A 1 197 ? 2.105 -27.281 -14.75 1 97.94 197 SER A N 1
ATOM 1572 C CA . SER A 1 197 ? 2.135 -28.531 -15.5 1 97.94 197 SER A CA 1
ATOM 1573 C C . SER A 1 197 ? 3.482 -29.234 -15.352 1 97.94 197 SER A C 1
ATOM 1575 O O . SER A 1 197 ? 3.539 -30.469 -15.211 1 97.94 197 SER A O 1
ATOM 1577 N N . ASP A 1 198 ? 4.539 -28.469 -15.422 1 97.88 198 ASP A N 1
ATOM 1578 C CA . ASP A 1 198 ? 5.875 -29.031 -15.258 1 97.88 198 ASP A CA 1
ATOM 1579 C C . ASP A 1 198 ? 6.039 -29.656 -13.867 1 97.88 198 ASP A C 1
ATOM 1581 O O . ASP A 1 198 ? 6.789 -30.609 -13.695 1 97.88 198 ASP A O 1
ATOM 1585 N N . LEU A 1 199 ? 5.344 -29.172 -12.891 1 97.94 199 LEU A N 1
ATOM 1586 C CA . LEU A 1 199 ? 5.352 -29.719 -11.531 1 97.94 199 LEU A CA 1
ATOM 1587 C C . LEU A 1 199 ? 4.426 -30.922 -11.43 1 97.94 199 LEU A C 1
ATOM 1589 O O . LEU A 1 199 ? 4.289 -31.516 -10.359 1 97.94 199 LEU A O 1
ATOM 1593 N N . GLU A 1 200 ? 3.744 -31.219 -12.5 1 98 200 GLU A N 1
ATOM 1594 C CA . GLU A 1 200 ? 2.844 -32.375 -12.617 1 98 200 GLU A CA 1
ATOM 1595 C C . GLU A 1 200 ? 1.624 -32.188 -11.719 1 98 200 GLU A C 1
ATOM 1597 O O . GLU A 1 200 ? 1.129 -33.156 -11.148 1 98 200 GLU A O 1
ATOM 1602 N N . VAL A 1 201 ? 1.251 -30.984 -11.539 1 98 201 VAL A N 1
ATOM 1603 C CA . VAL A 1 201 ? 0.024 -30.703 -10.805 1 98 201 VAL A CA 1
ATOM 1604 C C . VAL A 1 201 ? -1.187 -30.938 -11.703 1 98 201 VAL A C 1
ATOM 1606 O O . VAL A 1 201 ? -1.185 -30.562 -12.875 1 98 201 VAL A O 1
ATOM 1609 N N . LYS A 1 202 ? -2.137 -31.578 -11.141 1 97.75 202 LYS A N 1
ATOM 1610 C CA . LYS A 1 202 ? -3.402 -31.766 -11.844 1 97.75 202 LYS A CA 1
ATOM 1611 C C . LYS A 1 202 ? -4.445 -30.75 -11.383 1 97.75 202 LYS A C 1
ATOM 1613 O O . LYS A 1 202 ? -4.473 -30.375 -10.211 1 97.75 202 LYS A O 1
ATOM 1618 N N . PRO A 1 203 ? -5.328 -30.359 -12.359 1 97.12 203 PRO A N 1
ATOM 1619 C CA . PRO A 1 203 ? -6.371 -29.406 -11.969 1 97.12 203 PRO A CA 1
ATOM 1620 C C . PRO A 1 203 ? -7.188 -29.891 -10.766 1 97.12 203 PRO A C 1
ATOM 1622 O O . PRO A 1 203 ? -7.617 -29.078 -9.945 1 97.12 203 PRO A O 1
ATOM 1625 N N . SER A 1 204 ? -7.332 -31.172 -10.641 1 97.25 204 SER A N 1
ATOM 1626 C CA . SER A 1 204 ? -8.133 -31.75 -9.562 1 97.25 204 SER A CA 1
ATOM 1627 C C . SER A 1 204 ? -7.43 -31.609 -8.219 1 97.25 204 SER A C 1
ATOM 1629 O O . SER A 1 204 ? -8.039 -31.812 -7.164 1 97.25 204 SER A O 1
ATOM 1631 N N . GLN A 1 205 ? -6.168 -31.234 -8.234 1 98.06 205 GLN A N 1
ATOM 1632 C CA . GLN A 1 205 ? -5.379 -31.141 -7.008 1 98.06 205 GLN A CA 1
ATOM 1633 C C . GLN A 1 205 ? -5.367 -29.719 -6.461 1 98.06 205 GLN A C 1
ATOM 1635 O O . GLN A 1 205 ? -4.809 -29.469 -5.395 1 98.06 205 GLN A O 1
ATOM 1640 N N . LEU A 1 206 ? -5.988 -28.797 -7.188 1 98.69 206 LEU A N 1
ATOM 1641 C CA . LEU A 1 206 ? -6.055 -27.422 -6.719 1 98.69 206 LEU A CA 1
ATOM 1642 C C . LEU A 1 206 ? -6.938 -27.312 -5.48 1 98.69 206 LEU A C 1
ATOM 1644 O O . LEU A 1 206 ? -8.008 -27.906 -5.418 1 98.69 206 LEU A O 1
ATOM 1648 N N . GLU A 1 207 ? -6.434 -26.578 -4.512 1 98.69 207 GLU A N 1
ATOM 1649 C CA . GLU A 1 207 ? -7.125 -26.375 -3.24 1 98.69 207 GLU A CA 1
ATOM 1650 C C . GLU A 1 207 ? -7.691 -24.969 -3.129 1 98.69 207 GLU A C 1
ATOM 1652 O O . GLU A 1 207 ? -6.938 -23.984 -3.098 1 98.69 207 GLU A O 1
ATOM 1657 N N . ALA A 1 208 ? -8.977 -24.891 -2.996 1 98.62 208 ALA A N 1
ATOM 1658 C CA . ALA A 1 208 ? -9.648 -23.594 -2.924 1 98.62 208 ALA A CA 1
ATOM 1659 C C . ALA A 1 208 ? -9.359 -22.891 -1.598 1 98.62 208 ALA A C 1
ATOM 1661 O O . ALA A 1 208 ? -9.367 -23.531 -0.541 1 98.62 208 ALA A O 1
ATOM 1662 N N . ARG A 1 209 ? -9.016 -21.656 -1.668 1 98.56 209 ARG A N 1
ATOM 1663 C CA . ARG A 1 209 ? -8.883 -20.781 -0.502 1 98.56 209 ARG A CA 1
ATOM 1664 C C . ARG A 1 209 ? -9.75 -19.531 -0.65 1 98.56 209 ARG A C 1
ATOM 1666 O O . ARG A 1 209 ? -10.547 -19.438 -1.581 1 98.56 209 ARG A O 1
ATOM 1673 N N . ALA A 1 210 ? -9.711 -18.656 0.354 1 98.38 210 ALA A N 1
ATOM 1674 C CA . ALA A 1 210 ? -10.422 -17.391 0.335 1 98.38 210 ALA A CA 1
ATOM 1675 C C . ALA A 1 210 ? -11.938 -17.594 0.324 1 98.38 210 ALA A C 1
ATOM 1677 O O . ALA A 1 210 ? -12.641 -17.047 -0.517 1 98.38 210 ALA A O 1
ATOM 1678 N N . ASN A 1 211 ? -12.422 -18.438 1.227 1 98 211 ASN A N 1
ATOM 1679 C CA . ASN A 1 211 ? -13.852 -18.688 1.381 1 98 211 ASN A CA 1
ATOM 1680 C C . ASN A 1 211 ? -14.469 -19.234 0.092 1 98 211 ASN A C 1
ATOM 1682 O O . ASN A 1 211 ? -15.398 -18.641 -0.452 1 98 211 ASN A O 1
ATOM 1686 N N . ASP A 1 212 ? -13.891 -20.375 -0.388 1 98.12 212 ASP A N 1
ATOM 1687 C CA . ASP A 1 212 ? -14.344 -20.984 -1.632 1 98.12 212 ASP A CA 1
ATOM 1688 C C . ASP A 1 212 ? -14.273 -20 -2.791 1 98.12 212 ASP A C 1
ATOM 1690 O O . ASP A 1 212 ? -15.234 -19.859 -3.553 1 98.12 212 ASP A O 1
ATOM 1694 N N . CYS A 1 213 ? -13.18 -19.25 -2.838 1 98.44 213 CYS A N 1
ATOM 1695 C CA . CYS A 1 213 ? -12.812 -18.359 -3.932 1 98.44 213 CYS A CA 1
ATOM 1696 C C . CYS A 1 213 ? -13.773 -17.188 -4.035 1 98.44 213 CYS A C 1
ATOM 1698 O O . CYS A 1 213 ? -14.016 -16.672 -5.129 1 98.44 213 CYS A O 1
ATOM 1700 N N . LYS A 1 214 ? -14.336 -16.75 -2.871 1 98.12 214 LYS A N 1
ATOM 1701 C CA . LYS A 1 214 ? -15.32 -15.664 -2.91 1 98.12 214 LYS A CA 1
ATOM 1702 C C . LYS A 1 214 ? -14.742 -14.375 -2.342 1 98.12 214 LYS A C 1
ATOM 1704 O O . LYS A 1 214 ? -15.336 -13.305 -2.486 1 98.12 214 LYS A O 1
ATOM 1709 N N . ASN A 1 215 ? -13.656 -14.531 -1.677 1 98.38 215 ASN A N 1
ATOM 1710 C CA . ASN A 1 215 ? -12.984 -13.352 -1.138 1 98.38 215 ASN A CA 1
ATOM 1711 C C . ASN A 1 215 ? -11.766 -12.969 -1.969 1 98.38 215 ASN A C 1
ATOM 1713 O O . ASN A 1 215 ? -11.047 -13.844 -2.461 1 98.38 215 ASN A O 1
ATOM 1717 N N . ILE A 1 216 ? -11.578 -11.719 -2.113 1 98.56 216 ILE A N 1
ATOM 1718 C CA . ILE A 1 216 ? -10.375 -11.195 -2.758 1 98.56 216 ILE A CA 1
ATOM 1719 C C . ILE A 1 216 ? -9.367 -10.75 -1.696 1 98.56 216 ILE A C 1
ATOM 1721 O O . ILE A 1 216 ? -9.641 -9.828 -0.923 1 98.56 216 ILE A O 1
ATOM 1725 N N . TYR A 1 217 ? -8.195 -11.43 -1.675 1 98.69 217 TYR A N 1
ATOM 1726 C CA . TYR A 1 217 ? -7.176 -11.109 -0.679 1 98.69 217 TYR A CA 1
ATOM 1727 C C . TYR A 1 217 ? -5.918 -10.562 -1.342 1 98.69 217 TYR A C 1
ATOM 1729 O O . TYR A 1 217 ? -4.969 -10.172 -0.658 1 98.69 217 TYR A O 1
ATOM 1737 N N . VAL A 1 218 ? -5.895 -10.547 -2.652 1 98.81 218 VAL A N 1
ATOM 1738 C CA . VAL A 1 218 ? -4.766 -9.984 -3.389 1 98.81 218 VAL A CA 1
ATOM 1739 C C . VAL A 1 218 ? -5.273 -9.227 -4.613 1 98.81 218 VAL A C 1
ATOM 1741 O O . VAL A 1 218 ? -6.234 -9.656 -5.262 1 98.81 218 VAL A O 1
ATOM 1744 N N . TRP A 1 219 ? -4.703 -8.055 -4.879 1 98.75 219 TRP A N 1
ATOM 1745 C CA . TRP A 1 219 ? -5.059 -7.184 -5.992 1 98.75 219 TRP A CA 1
ATOM 1746 C C . TRP A 1 219 ? -3.846 -6.902 -6.875 1 98.75 219 TRP A C 1
ATOM 1748 O O . TRP A 1 219 ? -2.783 -6.527 -6.375 1 98.75 219 TRP A O 1
ATOM 1758 N N . HIS A 1 220 ? -3.994 -7.156 -8.109 1 97.38 220 HIS A N 1
ATOM 1759 C CA . HIS A 1 220 ? -2.979 -6.777 -9.086 1 97.38 220 HIS A CA 1
ATOM 1760 C C . HIS A 1 220 ? -3.086 -5.301 -9.445 1 97.38 220 HIS A C 1
ATOM 1762 O O . HIS A 1 220 ? -3.738 -4.945 -10.43 1 97.38 220 HIS A O 1
ATOM 1768 N N . ILE A 1 221 ? -2.4 -4.496 -8.641 1 96.75 221 ILE A N 1
ATOM 1769 C CA . ILE A 1 221 ? -2.463 -3.053 -8.828 1 96.75 221 ILE A CA 1
ATOM 1770 C C . ILE A 1 221 ? -1.061 -2.502 -9.078 1 96.75 221 ILE A C 1
ATOM 1772 O O . ILE A 1 221 ? -0.078 -3.246 -9.031 1 96.75 221 ILE A O 1
ATOM 1776 N N . LYS A 1 222 ? -1.068 -1.253 -9.523 1 95.38 222 LYS A N 1
ATOM 1777 C CA . LYS A 1 222 ? 0.175 -0.506 -9.688 1 95.38 222 LYS A CA 1
ATOM 1778 C C . LYS A 1 222 ? 0.066 0.889 -9.086 1 95.38 222 LYS A C 1
ATOM 1780 O O . LYS A 1 222 ? -1.014 1.485 -9.07 1 95.38 222 LYS A O 1
ATOM 1785 N N . THR A 1 223 ? 1.168 1.305 -8.477 1 96.19 223 THR A N 1
ATOM 1786 C CA . THR A 1 223 ? 1.229 2.701 -8.055 1 96.19 223 THR A CA 1
ATOM 1787 C C . THR A 1 223 ? 1.389 3.621 -9.266 1 96.19 223 THR A C 1
ATOM 1789 O O . THR A 1 223 ? 2.197 3.352 -10.156 1 96.19 223 THR A O 1
ATOM 1792 N N . GLU A 1 224 ? 0.567 4.637 -9.305 1 96 224 GLU A N 1
ATOM 1793 C CA . GLU A 1 224 ? 0.661 5.609 -10.391 1 96 224 GLU A CA 1
ATOM 1794 C C . GLU A 1 224 ? 2.039 6.262 -10.43 1 96 224 GLU A C 1
ATOM 1796 O O . GLU A 1 224 ? 2.596 6.609 -9.391 1 96 224 GLU A O 1
ATOM 1801 N N . LYS A 1 225 ? 2.586 6.395 -11.656 1 94.5 225 LYS A N 1
ATOM 1802 C CA . LYS A 1 225 ? 3.875 7.062 -11.805 1 94.5 225 LYS A CA 1
ATOM 1803 C C . LYS A 1 225 ? 3.781 8.531 -11.398 1 94.5 225 LYS A C 1
ATOM 1805 O O . LYS A 1 225 ? 2.967 9.281 -11.945 1 94.5 225 LYS A O 1
ATOM 1810 N N . PRO A 1 226 ? 4.645 8.906 -10.438 1 94.69 226 PRO A N 1
ATOM 1811 C CA . PRO A 1 226 ? 4.617 10.32 -10.062 1 94.69 226 PRO A CA 1
ATOM 1812 C C . PRO A 1 226 ? 5.074 11.242 -11.188 1 94.69 226 PRO A C 1
ATOM 1814 O O . PRO A 1 226 ? 5.984 10.891 -11.945 1 94.69 226 PRO A O 1
ATOM 1817 N N . LYS A 1 227 ? 4.441 12.398 -11.32 1 92.56 227 LYS A N 1
ATOM 1818 C CA . LYS A 1 227 ? 4.844 13.445 -12.258 1 92.56 227 LYS A CA 1
ATOM 1819 C C . LYS A 1 227 ? 5.672 14.523 -11.555 1 92.56 227 LYS A C 1
ATOM 1821 O O . LYS A 1 227 ? 5.207 15.141 -10.594 1 92.56 227 LYS A O 1
ATOM 1826 N N . MET A 1 228 ? 6.871 14.727 -12.055 1 93.62 228 MET A N 1
ATOM 1827 C CA . MET A 1 228 ? 7.762 15.68 -11.391 1 93.62 228 MET A CA 1
ATOM 1828 C C . MET A 1 228 ? 8.352 16.656 -12.398 1 93.62 228 MET A C 1
ATOM 1830 O O . MET A 1 228 ? 9.578 16.812 -12.484 1 93.62 228 MET A O 1
ATOM 1834 N N . PRO A 1 229 ? 7.531 17.453 -13.07 1 92.88 229 PRO A N 1
ATOM 1835 C CA . PRO A 1 229 ? 8.039 18.344 -14.109 1 92.88 229 PRO A CA 1
ATOM 1836 C C . PRO A 1 229 ? 8.922 19.469 -13.547 1 92.88 229 PRO A C 1
ATOM 1838 O O . PRO A 1 229 ? 9.758 20.016 -14.266 1 92.88 229 PRO A O 1
ATOM 1841 N N . TYR A 1 230 ? 8.789 19.781 -12.289 1 93.12 230 TYR A N 1
ATOM 1842 C CA . TYR A 1 230 ? 9.516 20.922 -11.727 1 93.12 230 TYR A CA 1
ATOM 1843 C C . TYR A 1 230 ? 10.844 20.484 -11.125 1 93.12 230 TYR A C 1
ATOM 1845 O O . TYR A 1 230 ? 11.625 21.312 -10.664 1 93.12 230 TYR A O 1
ATOM 1853 N N . GLU A 1 231 ? 11.109 19.188 -11.203 1 92.56 231 GLU A N 1
ATOM 1854 C CA . GLU A 1 231 ? 12.297 18.656 -10.555 1 92.56 231 GLU A CA 1
ATOM 1855 C C . GLU A 1 231 ? 13.57 19.141 -11.234 1 92.56 231 GLU A C 1
ATOM 1857 O O . GLU A 1 231 ? 14.602 19.312 -10.586 1 92.56 231 GLU A O 1
ATOM 1862 N N . ARG A 1 232 ? 13.531 19.391 -12.461 1 91.06 232 ARG A N 1
ATOM 1863 C CA . ARG A 1 232 ? 14.695 19.891 -13.18 1 91.06 232 ARG A CA 1
ATOM 1864 C C . ARG A 1 232 ? 15.016 21.328 -12.773 1 91.06 232 ARG A C 1
ATOM 1866 O O . ARG A 1 232 ? 16.188 21.656 -12.539 1 91.06 232 ARG A O 1
ATOM 1873 N N . GLN A 1 233 ? 14.016 22.172 -12.648 1 93.19 233 GLN A N 1
ATOM 1874 C CA . GLN A 1 233 ? 14.172 23.594 -12.344 1 93.19 233 GLN A CA 1
ATOM 1875 C C . GLN A 1 233 ? 14.43 23.812 -10.859 1 93.19 233 GLN A C 1
ATOM 1877 O O . GLN A 1 233 ? 15.094 24.781 -10.469 1 93.19 233 GLN A O 1
ATOM 1882 N N . ASN A 1 234 ? 13.891 22.953 -10.047 1 92.31 234 ASN A N 1
ATOM 1883 C CA . ASN A 1 234 ? 14.008 23.062 -8.594 1 92.31 234 ASN A CA 1
ATOM 1884 C C . ASN A 1 234 ? 14.32 21.719 -7.957 1 92.31 234 ASN A C 1
ATOM 1886 O O . ASN A 1 234 ? 13.516 21.172 -7.203 1 92.31 234 ASN A O 1
ATOM 1890 N N . PRO A 1 235 ? 15.562 21.312 -8.211 1 92 235 PRO A N 1
ATOM 1891 C CA . PRO A 1 235 ? 15.914 19.984 -7.699 1 92 235 PRO A CA 1
ATOM 1892 C C . PRO A 1 235 ? 16.062 19.953 -6.18 1 92 235 PRO A C 1
ATOM 1894 O O . PRO A 1 235 ? 16.578 20.922 -5.594 1 92 235 PRO A O 1
ATOM 1897 N N . GLY A 1 236 ? 15.539 19.016 -5.582 1 91.25 236 GLY A N 1
ATOM 1898 C CA . GLY A 1 236 ? 15.773 18.828 -4.156 1 91.25 236 GLY A CA 1
ATOM 1899 C C . GLY A 1 236 ? 17.109 18.188 -3.85 1 91.25 236 GLY A C 1
ATOM 1900 O O . GLY A 1 236 ? 17.922 17.953 -4.754 1 91.25 236 GLY A O 1
ATOM 1901 N N . ASP A 1 237 ? 17.344 18 -2.613 1 94.44 237 ASP A N 1
ATOM 1902 C CA . ASP A 1 237 ? 18.562 17.328 -2.146 1 94.44 237 ASP A CA 1
ATOM 1903 C C . ASP A 1 237 ? 18.625 15.898 -2.666 1 94.44 237 ASP A C 1
ATOM 1905 O O . ASP A 1 237 ? 17.812 15.055 -2.285 1 94.44 237 ASP A O 1
ATOM 1909 N N . LYS A 1 238 ? 19.625 15.594 -3.443 1 92.5 238 LYS A N 1
ATOM 1910 C CA . LYS A 1 238 ? 19.75 14.297 -4.109 1 92.5 238 LYS A CA 1
ATOM 1911 C C . LYS A 1 238 ? 20.125 13.203 -3.113 1 92.5 238 LYS A C 1
ATOM 1913 O O . LYS A 1 238 ? 19.969 12.016 -3.408 1 92.5 238 LYS A O 1
ATOM 1918 N N . THR A 1 239 ? 20.578 13.625 -1.971 1 94.5 239 THR A N 1
ATOM 1919 C CA . THR A 1 239 ? 21 12.641 -0.978 1 94.5 239 THR A CA 1
ATOM 1920 C C . THR A 1 239 ? 19.781 12.102 -0.217 1 94.5 239 THR A C 1
ATOM 1922 O O . THR A 1 239 ? 19.891 11.086 0.478 1 94.5 239 THR A O 1
ATOM 1925 N N . ILE A 1 240 ? 18.703 12.766 -0.388 1 96.25 240 ILE A N 1
ATOM 1926 C CA . ILE A 1 240 ? 17.469 12.297 0.255 1 96.25 240 ILE A CA 1
ATOM 1927 C C . ILE A 1 240 ? 16.875 11.148 -0.557 1 96.25 240 ILE A C 1
ATOM 1929 O O . ILE A 1 240 ? 16.531 11.32 -1.729 1 96.25 240 ILE A O 1
ATOM 1933 N N . GLU A 1 241 ? 16.859 9.984 0.07 1 96.62 241 GLU A N 1
ATOM 1934 C CA . GLU A 1 241 ? 16.25 8.805 -0.542 1 96.62 241 GLU A CA 1
ATOM 1935 C C . GLU A 1 241 ? 14.734 8.875 -0.501 1 96.62 241 GLU A C 1
ATOM 1937 O O . GLU A 1 241 ? 14.141 9.008 0.572 1 96.62 241 GLU A O 1
ATOM 1942 N N . VAL A 1 242 ? 14.164 8.883 -1.741 1 96.5 242 VAL A N 1
ATOM 1943 C CA . VAL A 1 242 ? 12.711 8.992 -1.822 1 96.5 242 VAL A CA 1
ATOM 1944 C C . VAL A 1 242 ? 12.109 7.652 -2.256 1 96.5 242 VAL A C 1
ATOM 1946 O O . VAL A 1 242 ? 12.617 7.016 -3.182 1 96.5 242 VAL A O 1
ATOM 1949 N N . MET B 1 1 ? -5.836 9.562 13.75 1 98.06 1 MET B N 1
ATOM 1950 C CA . MET B 1 1 ? -5.637 9.828 12.328 1 98.06 1 MET B CA 1
ATOM 1951 C C . MET B 1 1 ? -6.973 9.992 11.609 1 98.06 1 MET B C 1
ATOM 1953 O O . MET B 1 1 ? -7.855 9.141 11.734 1 98.06 1 MET B O 1
ATOM 1957 N N . ILE B 1 2 ? -7.152 11.07 10.961 1 98.75 2 ILE B N 1
ATOM 1958 C CA . ILE B 1 2 ? -8.359 11.367 10.195 1 98.75 2 ILE B CA 1
ATOM 1959 C C . ILE B 1 2 ? -8.125 11.062 8.719 1 98.75 2 ILE B C 1
ATOM 1961 O O . ILE B 1 2 ? -7.223 11.625 8.094 1 98.75 2 ILE B O 1
ATOM 1965 N N . THR B 1 3 ? -8.977 10.164 8.141 1 98.88 3 THR B N 1
ATOM 1966 C CA . THR B 1 3 ? -8.781 9.711 6.77 1 98.88 3 THR B CA 1
ATOM 1967 C C . THR B 1 3 ? -10.07 9.844 5.965 1 98.88 3 THR B C 1
ATOM 1969 O O . THR B 1 3 ? -10.984 9.031 6.109 1 98.88 3 THR B O 1
ATOM 1972 N N . PRO B 1 4 ? -10.141 10.883 5.105 1 98.56 4 PRO B N 1
ATOM 1973 C CA . PRO B 1 4 ? -11.227 10.883 4.125 1 98.56 4 PRO B CA 1
ATOM 1974 C C . PRO B 1 4 ? -11.109 9.75 3.109 1 98.56 4 PRO B C 1
ATOM 1976 O O . PRO B 1 4 ? -9.992 9.344 2.762 1 98.56 4 PRO B O 1
ATOM 1979 N N . THR B 1 5 ? -12.203 9.211 2.676 1 98.56 5 THR B N 1
ATOM 1980 C CA . THR B 1 5 ? -12.219 8.211 1.614 1 98.56 5 THR B CA 1
ATOM 1981 C C . THR B 1 5 ? -13.469 8.359 0.753 1 98.56 5 THR B C 1
ATOM 1983 O O . THR B 1 5 ? -14.43 9.016 1.151 1 98.5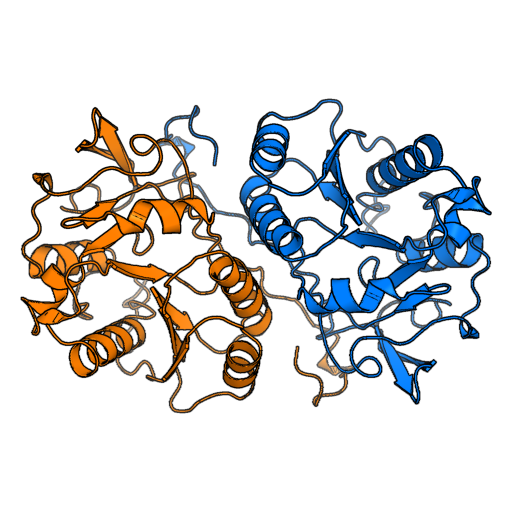6 5 THR B O 1
ATOM 1986 N N . TYR B 1 6 ? -13.422 7.891 -0.439 1 97.69 6 TYR B N 1
ATOM 1987 C CA . TYR B 1 6 ? -14.539 7.941 -1.366 1 97.69 6 TYR B CA 1
ATOM 1988 C C . TYR B 1 6 ? -14.633 6.664 -2.191 1 97.69 6 TYR B C 1
ATOM 1990 O O . TYR B 1 6 ? -13.641 5.945 -2.34 1 97.69 6 TYR B O 1
ATOM 1998 N N . LYS B 1 7 ? -15.805 6.453 -2.68 1 97.19 7 LYS B N 1
ATOM 1999 C CA . LYS B 1 7 ? -16.031 5.238 -3.451 1 97.19 7 LYS B CA 1
ATOM 2000 C C . LYS B 1 7 ? -15.266 5.262 -4.766 1 97.19 7 LYS B C 1
ATOM 2002 O O . LYS B 1 7 ? -15.383 6.215 -5.543 1 97.19 7 LYS B O 1
ATOM 2007 N N . ARG B 1 8 ? -14.477 4.285 -5.004 1 96.56 8 ARG B N 1
ATOM 2008 C CA . ARG B 1 8 ? -13.766 4 -6.242 1 96.56 8 ARG B CA 1
ATOM 2009 C C . ARG B 1 8 ? -13.328 2.541 -6.301 1 96.56 8 ARG B C 1
ATOM 2011 O O . ARG B 1 8 ? -13.383 1.829 -5.293 1 96.56 8 ARG B O 1
ATOM 2018 N N . LEU B 1 9 ? -12.82 2.031 -7.426 1 96.12 9 LEU B N 1
ATOM 2019 C CA . LEU B 1 9 ? -12.484 0.624 -7.602 1 96.12 9 LEU B CA 1
ATOM 2020 C C . LEU B 1 9 ? -11.43 0.187 -6.594 1 96.12 9 LEU B C 1
ATOM 2022 O O . LEU B 1 9 ? -11.516 -0.906 -6.027 1 96.12 9 LEU B O 1
ATOM 2026 N N . THR B 1 10 ? -10.438 1.066 -6.289 1 97.81 10 THR B N 1
ATOM 2027 C CA . THR B 1 10 ? -9.281 0.666 -5.488 1 97.81 10 THR B CA 1
ATOM 2028 C C . THR B 1 10 ? -9.477 1.05 -4.023 1 97.81 10 THR B C 1
ATOM 2030 O O . THR B 1 10 ? -8.547 0.967 -3.225 1 97.81 10 THR B O 1
ATOM 2033 N N . GLN B 1 11 ? -10.711 1.508 -3.641 1 98.31 11 GLN B N 1
ATOM 2034 C CA . GLN B 1 11 ? -10.961 1.976 -2.281 1 98.31 11 GLN B CA 1
ATOM 2035 C C . GLN B 1 11 ? -10.633 0.893 -1.258 1 98.31 11 GLN B C 1
ATOM 2037 O O . GLN B 1 11 ? -9.922 1.148 -0.281 1 98.31 11 GLN B O 1
ATOM 2042 N N . LYS B 1 12 ? -11.07 -0.312 -1.528 1 98.5 12 LYS B N 1
ATOM 2043 C CA . LYS B 1 12 ? -10.883 -1.402 -0.575 1 98.5 12 LYS B CA 1
ATOM 2044 C C . LYS B 1 12 ? -9.406 -1.706 -0.372 1 98.5 12 LYS B C 1
ATOM 2046 O O . LYS B 1 12 ? -8.922 -1.762 0.764 1 98.5 12 LYS B O 1
ATOM 2051 N N . VAL B 1 13 ? -8.688 -1.877 -1.461 1 98.44 13 VAL B N 1
ATOM 2052 C CA . VAL B 1 13 ? -7.285 -2.26 -1.34 1 98.44 13 VAL B CA 1
ATOM 2053 C C . VAL B 1 13 ? -6.496 -1.128 -0.688 1 98.44 13 VAL B C 1
ATOM 2055 O O . VAL B 1 13 ? -5.57 -1.375 0.091 1 98.44 13 VAL B O 1
ATOM 2058 N N . ASP B 1 14 ? -6.809 0.128 -0.96 1 98.5 14 ASP B N 1
ATOM 2059 C CA . ASP B 1 14 ? -6.141 1.256 -0.319 1 98.5 14 ASP B CA 1
ATOM 2060 C C . ASP B 1 14 ? -6.379 1.25 1.189 1 98.5 14 ASP B C 1
ATOM 2062 O O . ASP B 1 14 ? -5.449 1.471 1.971 1 98.5 14 ASP B O 1
ATOM 2066 N N . LEU B 1 15 ? -7.598 0.963 1.553 1 98.81 15 LEU B N 1
ATOM 2067 C CA . LEU B 1 15 ? -7.945 0.946 2.969 1 98.81 15 LEU B CA 1
ATOM 2068 C C . LEU B 1 15 ? -7.32 -0.257 3.668 1 98.81 15 LEU B C 1
ATOM 2070 O O . LEU B 1 15 ? -6.898 -0.158 4.82 1 98.81 15 LEU B O 1
ATOM 2074 N N . VAL B 1 16 ? -7.258 -1.406 3 1 98.56 16 VAL B N 1
ATOM 2075 C CA . VAL B 1 16 ? -6.625 -2.594 3.568 1 98.56 16 VAL B CA 1
ATOM 2076 C C . VAL B 1 16 ? -5.145 -2.318 3.828 1 98.56 16 VAL B C 1
ATOM 2078 O O . VAL B 1 16 ? -4.625 -2.646 4.898 1 98.56 16 VAL B O 1
ATOM 2081 N N . ARG B 1 17 ? -4.5 -1.688 2.883 1 98.31 17 ARG B N 1
ATOM 2082 C CA . ARG B 1 17 ? -3.092 -1.341 3.037 1 98.31 17 ARG B CA 1
ATOM 2083 C C . ARG B 1 17 ? -2.885 -0.41 4.227 1 98.31 17 ARG B C 1
ATOM 2085 O O . ARG B 1 17 ? -1.978 -0.619 5.035 1 98.31 17 ARG B O 1
ATOM 2092 N N . LEU B 1 18 ? -3.691 0.589 4.262 1 98.69 18 LEU B N 1
ATOM 2093 C CA . LEU B 1 18 ? -3.557 1.541 5.359 1 98.69 18 LEU B CA 1
ATOM 2094 C C . LEU B 1 18 ? -3.881 0.879 6.695 1 98.69 18 LEU B C 1
ATOM 2096 O O . LEU B 1 18 ? -3.199 1.121 7.691 1 98.69 18 LEU B O 1
ATOM 2100 N N . CYS B 1 19 ? -4.926 0.059 6.723 1 98.56 19 CYS B N 1
ATOM 2101 C CA . CYS B 1 19 ? -5.258 -0.7 7.922 1 98.56 19 CYS B CA 1
ATOM 2102 C C . CYS B 1 19 ? -4.055 -1.491 8.414 1 98.56 19 CYS B C 1
ATOM 2104 O O . CYS B 1 19 ? -3.695 -1.416 9.594 1 98.56 19 CYS B O 1
ATOM 2106 N N . GLN B 1 20 ? -3.455 -2.168 7.543 1 98.31 20 GLN B N 1
ATOM 2107 C CA . GLN B 1 20 ? -2.35 -3.043 7.918 1 98.31 20 GLN B CA 1
ATOM 2108 C C . GLN B 1 20 ? -1.146 -2.236 8.391 1 98.31 20 GLN B C 1
ATOM 2110 O O . GLN B 1 20 ? -0.406 -2.68 9.273 1 98.31 20 GLN B O 1
ATOM 2115 N N . THR B 1 21 ? -0.921 -1.048 7.816 1 98.5 21 THR B N 1
ATOM 2116 C CA . THR B 1 21 ? 0.084 -0.139 8.352 1 98.5 21 THR B CA 1
ATOM 2117 C C . THR B 1 21 ? -0.252 0.252 9.789 1 98.5 21 THR B C 1
ATOM 2119 O O . THR B 1 21 ? 0.599 0.171 10.68 1 98.5 21 THR B O 1
ATOM 2122 N N . LEU B 1 22 ? -1.456 0.589 10.039 1 98.62 22 LEU B N 1
ATOM 2123 C CA . LEU B 1 22 ? -1.874 1.094 11.344 1 98.62 22 LEU B CA 1
ATOM 2124 C C . LEU B 1 22 ? -1.914 -0.03 12.375 1 98.62 22 LEU B C 1
ATOM 2126 O O . LEU B 1 22 ? -1.816 0.222 13.578 1 98.62 22 LEU B O 1
ATOM 2130 N N . MET B 1 23 ? -2.08 -1.283 11.914 1 98.38 23 MET B N 1
ATOM 2131 C CA . MET B 1 23 ? -2.023 -2.426 12.82 1 98.38 23 MET B CA 1
ATOM 2132 C C . MET B 1 23 ? -0.665 -2.508 13.508 1 98.38 23 MET B C 1
ATOM 2134 O O . MET B 1 23 ? -0.539 -3.113 14.578 1 98.38 23 MET B O 1
ATOM 2138 N N . LEU B 1 24 ? 0.305 -1.901 12.914 1 97.94 24 LEU B N 1
ATOM 2139 C CA . LEU B 1 24 ? 1.664 -1.936 13.445 1 97.94 24 LEU B CA 1
ATOM 2140 C C . LEU B 1 24 ? 1.931 -0.727 14.336 1 97.94 24 LEU B C 1
ATOM 2142 O O . LEU B 1 24 ? 3.045 -0.552 14.836 1 97.94 24 LEU B O 1
ATOM 2146 N N . VAL B 1 25 ? 1.009 0.164 14.484 1 97.19 25 VAL B N 1
ATOM 2147 C CA . VAL B 1 25 ? 1.131 1.397 15.25 1 97.19 25 VAL B CA 1
ATOM 2148 C C . VAL B 1 25 ? 0.319 1.286 16.547 1 97.19 25 VAL B C 1
ATOM 2150 O O . VAL B 1 25 ? -0.882 1.009 16.5 1 97.19 25 VAL B O 1
ATOM 2153 N N . SER B 1 26 ? 0.935 1.456 17.703 1 94.5 26 SER B N 1
ATOM 2154 C CA . SER B 1 26 ? 0.242 1.353 18.984 1 94.5 26 SER B CA 1
ATOM 2155 C C . SER B 1 26 ? -0.519 2.635 19.312 1 94.5 26 SER B C 1
ATOM 2157 O O . SER B 1 26 ? -0.112 3.723 18.891 1 94.5 26 SER B O 1
ATOM 2159 N N . ASN B 1 27 ? -1.626 2.502 20 1 93.56 27 ASN B N 1
ATOM 2160 C CA . ASN B 1 27 ? -2.383 3.613 20.562 1 93.56 27 ASN B CA 1
ATOM 2161 C C . ASN B 1 27 ? -2.809 4.609 19.484 1 93.56 27 ASN B C 1
ATOM 2163 O O . ASN B 1 27 ? -2.537 5.805 19.594 1 93.56 27 ASN B O 1
ATOM 2167 N N . VAL B 1 28 ? -3.395 4.051 18.422 1 96.12 28 VAL B N 1
ATOM 2168 C CA . VAL B 1 28 ? -3.902 4.879 17.344 1 96.12 28 VAL B CA 1
ATOM 2169 C C . VAL B 1 28 ? -5.414 4.695 17.219 1 96.12 28 VAL B C 1
ATOM 2171 O O . VAL B 1 28 ? -5.926 3.588 17.391 1 96.12 28 VAL B O 1
ATOM 2174 N N . THR B 1 29 ? -6.145 5.703 17.094 1 96.69 29 THR B N 1
ATOM 2175 C CA . THR B 1 29 ? -7.539 5.699 16.672 1 96.69 29 THR B CA 1
ATOM 2176 C C . THR B 1 29 ? -7.66 6.152 15.211 1 96.69 29 THR B C 1
ATOM 2178 O O . THR B 1 29 ? -7.219 7.25 14.859 1 96.69 29 THR B O 1
ATOM 2181 N N . TRP B 1 30 ? -8.195 5.266 14.406 1 98.44 30 TRP B N 1
ATOM 2182 C CA . TRP B 1 30 ? -8.367 5.52 12.977 1 98.44 30 TRP B CA 1
ATOM 2183 C C . TRP B 1 30 ? -9.773 6.012 12.68 1 98.44 30 TRP B C 1
ATOM 2185 O O . TRP B 1 30 ? -10.742 5.25 12.773 1 98.44 30 TRP B O 1
ATOM 2195 N N . ILE B 1 31 ? -9.93 7.273 12.336 1 98.69 31 ILE B N 1
ATOM 2196 C CA . ILE B 1 31 ? -11.227 7.859 12 1 98.69 31 ILE B CA 1
ATOM 2197 C C . ILE B 1 31 ? -11.383 7.938 10.484 1 98.69 31 ILE B C 1
ATOM 2199 O O . ILE B 1 31 ? -10.727 8.75 9.828 1 98.69 31 ILE B O 1
ATOM 2203 N N . VAL B 1 32 ? -12.234 7.105 9.93 1 98.88 32 VAL B N 1
ATOM 2204 C CA . VAL B 1 32 ? -12.438 7.035 8.484 1 98.88 32 VAL B CA 1
ATOM 2205 C C . VAL B 1 32 ? -13.766 7.703 8.117 1 98.88 32 VAL B C 1
ATOM 2207 O O . VAL B 1 32 ? -14.812 7.355 8.672 1 98.88 32 VAL B O 1
ATOM 2210 N N . ILE B 1 33 ? -13.742 8.719 7.254 1 98.94 33 ILE B N 1
ATOM 2211 C CA . ILE B 1 33 ? -14.945 9.445 6.859 1 98.94 33 ILE B CA 1
ATOM 2212 C C . ILE B 1 33 ? -15.195 9.258 5.367 1 98.94 33 ILE B C 1
ATOM 2214 O O . ILE B 1 33 ? -14.398 9.695 4.535 1 98.94 33 ILE B O 1
ATOM 2218 N N . GLU B 1 34 ? -16.297 8.641 5.043 1 98.75 34 GLU B N 1
ATOM 2219 C CA . GLU B 1 34 ? -16.672 8.469 3.641 1 98.75 34 GLU B CA 1
ATOM 2220 C C . GLU B 1 34 ? -17.266 9.758 3.07 1 98.75 34 GLU B C 1
ATOM 2222 O O . GLU B 1 34 ? -18.125 10.391 3.703 1 98.75 34 GLU B O 1
ATOM 2227 N N . ASP B 1 35 ? -16.75 10.172 1.92 1 97.69 35 ASP B N 1
ATOM 2228 C CA . ASP B 1 35 ? -17.453 11.203 1.159 1 97.69 35 ASP B CA 1
ATOM 2229 C C . ASP B 1 35 ? -18.734 10.648 0.53 1 97.69 35 ASP B C 1
ATOM 2231 O O . ASP B 1 35 ? -18.75 10.344 -0.664 1 97.69 35 ASP B O 1
ATOM 2235 N N . ALA B 1 36 ? -19.672 10.547 1.335 1 97.88 36 ALA B N 1
ATOM 2236 C CA . ALA B 1 36 ? -20.953 9.953 0.961 1 97.88 36 ALA B CA 1
ATOM 2237 C C . ALA B 1 36 ? -22.047 10.352 1.943 1 97.88 36 ALA B C 1
ATOM 2239 O O . ALA B 1 36 ? -21.766 10.867 3.025 1 97.88 36 ALA B O 1
ATOM 2240 N N . SER B 1 37 ? -23.281 10.164 1.55 1 97.56 37 SER B N 1
ATOM 2241 C CA . SER B 1 37 ? -24.422 10.484 2.406 1 97.56 37 SER B CA 1
ATOM 2242 C C . SER B 1 37 ? -24.734 9.336 3.359 1 97.56 37 SER B C 1
ATOM 2244 O O . SER B 1 37 ? -25.484 9.508 4.328 1 97.56 37 SER B O 1
ATOM 2246 N N . THR B 1 38 ? -24.141 8.141 3.025 1 98 38 THR B N 1
ATOM 2247 C CA . THR B 1 38 ? -24.375 6.957 3.846 1 98 38 THR B CA 1
ATOM 2248 C C . THR B 1 38 ? -23.109 6.105 3.941 1 98 38 THR B C 1
ATOM 2250 O O . THR B 1 38 ? -22.141 6.328 3.201 1 98 38 THR B O 1
ATOM 2253 N N . TYR B 1 39 ? -23.141 5.156 4.863 1 98 39 TYR B N 1
ATOM 2254 C CA . TYR B 1 39 ? -22.062 4.195 5.016 1 98 39 TYR B CA 1
ATOM 2255 C C . TYR B 1 39 ? -22.062 3.188 3.873 1 98 39 TYR B C 1
ATOM 2257 O O . TYR B 1 39 ? -23.125 2.781 3.396 1 98 39 TYR B O 1
ATOM 2265 N N . SER B 1 40 ? -20.969 2.828 3.439 1 97.88 40 SER B N 1
ATOM 2266 C CA . SER B 1 40 ? -20.891 1.733 2.479 1 97.88 40 SER B CA 1
ATOM 2267 C C . SER B 1 40 ? -20.516 0.423 3.164 1 97.88 40 SER B C 1
ATOM 2269 O O . SER B 1 40 ? -19.828 0.426 4.184 1 97.88 40 SER B O 1
ATOM 2271 N N . LYS B 1 41 ? -20.922 -0.684 2.541 1 97.06 41 LYS B N 1
ATOM 2272 C CA . LYS B 1 41 ? -20.594 -2.012 3.055 1 97.06 41 LYS B CA 1
ATOM 2273 C C . LYS B 1 41 ? -19.094 -2.277 2.965 1 97.06 41 LYS B C 1
ATOM 2275 O O . LYS B 1 41 ? -18.516 -2.902 3.857 1 97.06 41 LYS B O 1
ATOM 2280 N N . VAL B 1 42 ? -18.516 -1.812 1.937 1 97.56 42 VAL B N 1
ATOM 2281 C CA . VAL B 1 42 ? -17.109 -2.053 1.685 1 97.56 42 VAL B CA 1
ATOM 2282 C C . VAL B 1 42 ? -16.266 -1.472 2.822 1 97.56 42 VAL B C 1
ATOM 2284 O O . VAL B 1 42 ? -15.453 -2.172 3.422 1 97.56 42 VAL B O 1
ATOM 2287 N N . VAL B 1 43 ? -16.5 -0.203 3.17 1 98.62 43 VAL B N 1
ATOM 2288 C CA . VAL B 1 43 ? -15.719 0.459 4.211 1 98.62 43 VAL B CA 1
ATOM 2289 C C . VAL B 1 43 ? -16.031 -0.166 5.57 1 98.62 43 VAL B C 1
ATOM 2291 O O . VAL B 1 43 ? -15.125 -0.421 6.367 1 98.62 43 VAL B O 1
ATOM 2294 N N . THR B 1 44 ? -17.281 -0.484 5.777 1 98.31 44 THR B N 1
ATOM 2295 C CA . THR B 1 44 ? -17.688 -1.134 7.016 1 98.31 44 THR B CA 1
ATOM 2296 C C . THR B 1 44 ? -16.953 -2.463 7.195 1 98.31 44 THR B C 1
ATOM 2298 O O . THR B 1 44 ? -16.422 -2.744 8.273 1 98.31 44 THR B O 1
ATOM 2301 N N . ASN B 1 45 ? -16.938 -3.25 6.156 1 97.56 45 ASN B N 1
ATOM 2302 C CA . ASN B 1 45 ? -16.297 -4.559 6.215 1 97.56 45 ASN B CA 1
ATOM 2303 C C . ASN B 1 45 ? -14.789 -4.434 6.473 1 97.56 45 ASN B C 1
ATOM 2305 O O . ASN B 1 45 ? -14.227 -5.199 7.258 1 97.56 45 ASN B O 1
ATOM 2309 N N . VAL B 1 46 ? -14.172 -3.457 5.809 1 98 46 VAL B N 1
ATOM 2310 C CA . VAL B 1 46 ? -12.742 -3.258 5.992 1 98 46 VAL B CA 1
ATOM 2311 C C . VAL B 1 46 ? -12.453 -2.902 7.449 1 98 46 VAL B C 1
ATOM 2313 O O . VAL B 1 46 ? -11.547 -3.473 8.062 1 98 46 VAL B O 1
ATOM 2316 N N . LEU B 1 47 ? -13.195 -1.993 8.031 1 98.19 47 LEU B N 1
ATOM 2317 C CA . LEU B 1 47 ? -12.945 -1.524 9.391 1 98.19 47 LEU B CA 1
ATOM 2318 C C . LEU B 1 47 ? -13.258 -2.617 10.406 1 98.19 47 LEU B C 1
ATOM 2320 O O . LEU B 1 47 ? -12.562 -2.744 11.422 1 98.19 47 LEU B O 1
ATOM 2324 N N . ASN B 1 48 ? -14.273 -3.451 10.117 1 96.62 48 ASN B N 1
ATOM 2325 C CA . ASN B 1 48 ? -14.609 -4.562 11 1 96.62 48 ASN B CA 1
ATOM 2326 C C . ASN B 1 48 ? -13.5 -5.609 11.031 1 96.62 48 ASN B C 1
ATOM 2328 O O . ASN B 1 48 ? -13.289 -6.262 12.055 1 96.62 48 ASN B O 1
ATOM 2332 N N . ASN B 1 49 ? -12.852 -5.715 9.898 1 94.56 49 ASN B N 1
ATOM 2333 C CA . ASN B 1 49 ? -11.805 -6.727 9.797 1 94.56 49 ASN B CA 1
ATOM 2334 C C . ASN B 1 49 ? -10.453 -6.18 10.227 1 94.56 49 ASN B C 1
ATOM 2336 O O . ASN B 1 49 ? -9.477 -6.926 10.32 1 94.56 49 ASN B O 1
ATOM 2340 N N . CYS B 1 50 ? -10.477 -4.836 10.453 1 93.62 50 CYS B N 1
ATOM 2341 C CA . CYS B 1 50 ? -9.234 -4.168 10.836 1 93.62 50 CYS B CA 1
ATOM 2342 C C . CYS B 1 50 ? -9.023 -4.234 12.344 1 93.62 50 CYS B C 1
ATOM 2344 O O . CYS B 1 50 ? -9.938 -3.922 13.117 1 93.62 50 CYS B O 1
ATOM 2346 N N . LYS B 1 51 ? -8.172 -4.844 13.023 1 91.19 51 LYS B N 1
ATOM 2347 C CA . LYS B 1 51 ? -7.867 -4.934 14.445 1 91.19 51 LYS B CA 1
ATOM 2348 C C . LYS B 1 51 ? -7.281 -3.627 14.969 1 91.19 51 LYS B C 1
ATOM 2350 O O . LYS B 1 51 ? -6.355 -3.637 15.781 1 91.19 51 LYS B O 1
ATOM 2355 N N . VAL B 1 52 ? -7.648 -2.475 14.461 1 97.31 52 VAL B N 1
ATOM 2356 C CA . VAL B 1 52 ? -7.281 -1.133 14.906 1 97.31 52 VAL B CA 1
ATOM 2357 C C . VAL B 1 52 ? -8.523 -0.396 15.398 1 97.31 52 VAL B C 1
ATOM 2359 O O . VAL B 1 52 ? -9.594 -0.501 14.805 1 97.31 52 VAL B O 1
ATOM 2362 N N . LYS B 1 53 ? -8.445 0.233 16.656 1 97.06 53 LYS B N 1
ATOM 2363 C CA . LYS B 1 53 ? -9.555 1.076 17.094 1 97.06 53 LYS B CA 1
ATOM 2364 C C . LYS B 1 53 ? -9.945 2.078 16 1 97.06 53 LYS B C 1
ATOM 2366 O O . LYS B 1 53 ? -9.117 2.885 15.57 1 97.06 53 LYS B O 1
ATOM 2371 N N . SER B 1 54 ? -11.219 1.971 15.531 1 97.94 54 SER B N 1
ATOM 2372 C CA . SER B 1 54 ? -11.609 2.803 14.398 1 97.94 54 SER B CA 1
ATOM 2373 C C . SER B 1 54 ? -12.992 3.418 14.617 1 97.94 54 SER B C 1
ATOM 2375 O O . SER B 1 54 ? -13.773 2.922 15.422 1 97.94 54 SER B O 1
ATOM 2377 N N . VAL B 1 55 ? -13.203 4.547 14.039 1 98.19 55 VAL B N 1
ATOM 2378 C CA . VAL B 1 55 ? -14.477 5.254 13.961 1 98.19 55 VAL B CA 1
ATOM 2379 C C . VAL B 1 55 ? -14.891 5.414 12.5 1 98.19 55 VAL B C 1
ATOM 2381 O O . VAL B 1 55 ? -14.086 5.84 11.664 1 98.19 55 VAL B O 1
ATOM 2384 N N . HIS B 1 56 ? -16.078 4.934 12.195 1 98.69 56 HIS B N 1
ATOM 2385 C CA . HIS B 1 56 ? -16.609 5.039 10.852 1 98.69 56 HIS B CA 1
ATOM 2386 C C . HIS B 1 56 ? -17.625 6.172 10.75 1 98.69 56 HIS B C 1
ATOM 2388 O O . HIS B 1 56 ? -18.656 6.156 11.438 1 98.69 56 HIS B O 1
ATOM 2394 N N . LEU B 1 57 ? -17.344 7.172 9.938 1 98.81 57 LEU B N 1
ATOM 2395 C CA . LEU B 1 57 ? -18.219 8.32 9.734 1 98.81 57 LEU B CA 1
ATOM 2396 C C . LEU B 1 57 ? -18.484 8.547 8.25 1 98.81 57 LEU B C 1
ATOM 2398 O O . LEU B 1 57 ? -17.906 7.855 7.402 1 98.81 57 LEU B O 1
ATOM 2402 N N . HIS B 1 58 ? -19.391 9.375 7.918 1 98.56 58 HIS B N 1
ATOM 2403 C CA . HIS B 1 58 ? -19.641 9.836 6.559 1 98.56 58 HIS B CA 1
ATOM 2404 C C . HIS B 1 58 ? -20.031 11.305 6.531 1 98.56 58 HIS B C 1
ATOM 2406 O O . HIS B 1 58 ? -20.641 11.805 7.48 1 98.56 58 HIS B O 1
ATOM 2412 N N . GLU B 1 59 ? -19.594 12.008 5.605 1 97.94 59 GLU B N 1
ATOM 2413 C CA . GLU B 1 59 ? -19.938 13.398 5.316 1 97.94 59 GLU B CA 1
ATOM 2414 C C . GLU B 1 59 ? -19.812 13.703 3.828 1 97.94 59 GLU B C 1
ATOM 2416 O O . GLU B 1 59 ? -18.703 13.75 3.291 1 97.94 59 GLU B O 1
ATOM 2421 N N . LYS B 1 60 ? -20.969 13.906 3.184 1 95.88 60 LYS B N 1
ATOM 2422 C CA . LYS B 1 60 ? -20.969 14.156 1.746 1 95.88 60 LYS B CA 1
ATOM 2423 C C . LYS B 1 60 ? -20.453 15.562 1.438 1 95.88 60 LYS B C 1
ATOM 2425 O O . LYS B 1 60 ? -20.844 16.531 2.094 1 95.88 60 LYS B O 1
ATOM 2430 N N . THR B 1 61 ? -19.5 15.609 0.507 1 93.5 61 THR B N 1
ATOM 2431 C CA . THR B 1 61 ? -19.047 16.922 0.039 1 93.5 61 THR B CA 1
ATOM 2432 C C . THR B 1 61 ? -20.203 17.688 -0.603 1 93.5 61 THR B C 1
ATOM 2434 O O . THR B 1 61 ? -20.906 17.156 -1.469 1 93.5 61 THR B O 1
ATOM 2437 N N . THR B 1 62 ? -20.562 18.812 -0.108 1 86.25 62 THR B N 1
ATOM 2438 C CA . THR B 1 62 ? -21.656 19.625 -0.631 1 86.25 62 THR B CA 1
ATOM 2439 C C . THR B 1 62 ? -21.125 20.875 -1.321 1 86.25 62 THR B C 1
ATOM 2441 O O . THR B 1 62 ? -21.828 21.5 -2.117 1 86.25 62 THR B O 1
ATOM 2444 N N . THR B 1 63 ? -20.141 21.344 -0.912 1 68.94 63 THR B N 1
ATOM 2445 C CA . THR B 1 63 ? -19.609 22.609 -1.398 1 68.94 63 THR B CA 1
ATOM 2446 C C . THR B 1 63 ? -18.656 22.375 -2.574 1 68.94 63 THR B C 1
ATOM 2448 O O . THR B 1 63 ? -17.719 21.594 -2.479 1 68.94 63 THR B O 1
ATOM 2451 N N . PHE B 1 64 ? -19.312 21.969 -3.74 1 57.34 64 PHE B N 1
ATOM 2452 C CA . PHE B 1 64 ? -18.375 21.906 -4.855 1 57.34 64 PHE B CA 1
ATOM 2453 C C . PHE B 1 64 ? -17.859 23.297 -5.215 1 57.34 64 PHE B C 1
ATOM 2455 O O . PHE B 1 64 ? -18.656 24.203 -5.535 1 57.34 64 PHE B O 1
ATOM 2462 N N . VAL B 1 65 ? -17.125 23.797 -4.473 1 52.66 65 VAL B N 1
ATOM 2463 C CA . VAL B 1 65 ? -16.562 25.047 -4.992 1 52.66 65 VAL B CA 1
ATOM 2464 C C . VAL B 1 65 ? -15.969 24.812 -6.375 1 52.66 65 VAL B C 1
ATOM 2466 O O . VAL B 1 65 ? -15.078 23.969 -6.539 1 52.66 65 VAL B O 1
ATOM 2469 N N . SER B 1 66 ? -16.969 25 -7.367 1 47.38 66 SER B N 1
ATOM 2470 C CA . SER B 1 66 ? -16.578 24.906 -8.773 1 47.38 66 SER B CA 1
ATOM 2471 C C . SER B 1 66 ? -15.102 25.203 -8.969 1 47.38 66 SER B C 1
ATOM 2473 O O . SER B 1 66 ? -14.562 26.125 -8.352 1 47.38 66 SER B O 1
ATOM 2475 N N . ARG B 1 67 ? -14.484 24.297 -9.547 1 47.41 67 ARG B N 1
ATOM 2476 C CA . ARG B 1 67 ? -13.195 24.672 -10.133 1 47.41 67 ARG B CA 1
ATOM 2477 C C . ARG B 1 67 ? -13.312 25.938 -10.969 1 47.41 67 ARG B C 1
ATOM 2479 O O . ARG B 1 67 ? -14.133 26 -11.891 1 47.41 67 ARG B O 1
ATOM 2486 N N . ARG B 1 68 ? -13.414 27.016 -10.406 1 39.88 68 ARG B N 1
ATOM 2487 C CA . ARG B 1 68 ? -13.164 27.906 -11.539 1 39.88 68 ARG B CA 1
ATOM 2488 C C . ARG B 1 68 ? -12.281 27.234 -12.586 1 39.88 68 ARG B C 1
ATOM 2490 O O . ARG B 1 68 ? -11.547 26.297 -12.266 1 39.88 68 ARG B O 1
ATOM 2497 N N . LYS B 1 69 ? -12.523 27.656 -13.688 1 36.56 69 LYS B N 1
ATOM 2498 C CA . LYS B 1 69 ? -11.648 27.406 -14.836 1 36.56 69 LYS B CA 1
ATOM 2499 C C . LYS B 1 69 ? -10.195 27.266 -14.398 1 36.56 69 LYS B C 1
ATOM 2501 O O . LYS B 1 69 ? -9.594 28.219 -13.898 1 36.56 69 LYS B O 1
ATOM 2506 N N . GLY B 1 70 ? -9.656 25.797 -14.062 1 43.47 70 GLY B N 1
ATOM 2507 C CA . GLY B 1 70 ? -8.312 25.344 -13.742 1 43.47 70 GLY B CA 1
ATOM 2508 C C . GLY B 1 70 ? -8.164 24.875 -12.305 1 43.47 70 GLY B C 1
ATOM 2509 O O . GLY B 1 70 ? -7.141 24.281 -11.938 1 43.47 70 GLY B O 1
ATOM 2510 N N . GLY B 1 71 ? -8.727 25.516 -11.188 1 45.78 71 GLY B N 1
ATOM 2511 C CA . GLY B 1 71 ? -8.336 25.219 -9.82 1 45.78 71 GLY B CA 1
ATOM 2512 C C . GLY B 1 71 ? -9.258 24.203 -9.148 1 45.78 71 GLY B C 1
ATOM 2513 O O . GLY B 1 71 ? -10.438 24.5 -8.914 1 45.78 71 GLY B O 1
ATOM 2514 N N . GLY B 1 72 ? -9.383 22.938 -9.375 1 49.88 72 GLY B N 1
ATOM 2515 C CA . GLY B 1 72 ? -10.156 21.875 -8.742 1 49.88 72 GLY B CA 1
ATOM 2516 C C . GLY B 1 72 ? -10.297 22.062 -7.242 1 49.88 72 GLY B C 1
ATOM 2517 O O . GLY B 1 72 ? -9.398 22.609 -6.59 1 49.88 72 GLY B O 1
ATOM 2518 N N . GLY B 1 73 ? -11.656 22.312 -6.723 1 58.06 73 GLY B N 1
ATOM 2519 C CA . GLY B 1 73 ? -12.031 22.469 -5.324 1 58.06 73 GLY B CA 1
ATOM 2520 C C . GLY B 1 73 ? -11.273 21.547 -4.395 1 58.06 73 GLY B C 1
ATOM 2521 O O . GLY B 1 73 ? -10.656 20.578 -4.844 1 58.06 73 GLY B O 1
ATOM 2522 N N . HIS B 1 74 ? -11.141 22.062 -3.07 1 72.62 74 HIS B N 1
ATOM 2523 C CA . HIS B 1 74 ? -10.461 21.266 -2.051 1 72.62 74 HIS B CA 1
ATOM 2524 C C . HIS B 1 74 ? -11.188 19.953 -1.795 1 72.62 74 HIS B C 1
ATOM 2526 O O . HIS B 1 74 ? -12.414 19.938 -1.64 1 72.62 74 HIS B O 1
ATOM 2532 N N . ARG B 1 75 ? -10.523 18.922 -2.047 1 80.56 75 ARG B N 1
ATOM 2533 C CA . ARG B 1 75 ? -11.109 17.609 -1.754 1 80.56 75 ARG B CA 1
ATOM 2534 C C . ARG B 1 75 ? -10.883 17.234 -0.297 1 80.56 75 ARG B C 1
ATOM 2536 O O . ARG B 1 75 ? -9.852 17.562 0.285 1 80.56 75 ARG B O 1
ATOM 2543 N N . GLY B 1 76 ? -11.891 16.688 0.318 1 92.25 76 GLY B N 1
ATOM 2544 C CA . GLY B 1 76 ? -11.742 16.047 1.611 1 92.25 76 GLY B CA 1
ATOM 2545 C C . GLY B 1 76 ? -11.914 17 2.779 1 92.25 76 GLY B C 1
ATOM 2546 O O . GLY B 1 76 ? -11.758 16.609 3.936 1 92.25 76 GLY B O 1
ATOM 2547 N N . VAL B 1 77 ? -12.242 18.312 2.496 1 94.19 77 VAL B N 1
ATOM 2548 C CA . VAL B 1 77 ? -12.32 19.312 3.553 1 94.19 77 VAL B CA 1
ATOM 2549 C C . VAL B 1 77 ? -13.469 18.969 4.504 1 94.19 77 VAL B C 1
ATOM 2551 O O . VAL B 1 77 ? -13.281 18.922 5.719 1 94.19 77 VAL B O 1
ATOM 2554 N N . GLU B 1 78 ? -14.656 18.688 3.955 1 95.69 78 GLU B N 1
ATOM 2555 C CA . GLU B 1 78 ? -15.812 18.359 4.781 1 95.69 78 GLU B CA 1
ATOM 2556 C C . GLU B 1 78 ? -15.578 17.109 5.605 1 95.69 78 GLU B C 1
ATOM 2558 O O . GLU B 1 78 ? -15.984 17.031 6.766 1 95.69 78 GLU B O 1
ATOM 2563 N N . GLN B 1 79 ? -14.961 16.156 4.992 1 97.94 79 GLN B N 1
ATOM 2564 C CA . GLN B 1 79 ? -14.648 14.906 5.688 1 97.94 79 GLN B CA 1
ATOM 2565 C C . GLN B 1 79 ? -13.648 15.141 6.82 1 97.94 79 GLN B C 1
ATOM 2567 O O . GLN B 1 79 ? -13.828 14.625 7.926 1 97.94 79 GLN B O 1
ATOM 2572 N N . ARG B 1 80 ? -12.586 15.891 6.59 1 97.94 80 ARG B N 1
ATOM 2573 C CA . ARG B 1 80 ? -11.609 16.203 7.629 1 97.94 80 ARG B CA 1
ATOM 2574 C C . ARG B 1 80 ? -12.25 16.953 8.781 1 97.94 80 ARG B C 1
ATOM 2576 O O . ARG B 1 80 ? -11.984 16.672 9.953 1 97.94 80 ARG B O 1
ATOM 2583 N N . ASN B 1 81 ? -13.094 17.922 8.422 1 97.75 81 ASN B N 1
ATOM 2584 C CA . ASN B 1 81 ? -13.789 18.688 9.461 1 97.75 81 ASN B CA 1
ATOM 2585 C C . ASN B 1 81 ? -14.742 17.797 10.266 1 97.75 81 ASN B C 1
ATOM 2587 O O . ASN B 1 81 ? -14.898 18 11.469 1 97.75 81 ASN B O 1
ATOM 2591 N N . ARG B 1 82 ? -15.398 16.859 9.602 1 98.31 82 ARG B N 1
ATOM 2592 C CA . ARG B 1 82 ? -16.234 15.898 10.32 1 98.31 82 ARG B CA 1
ATOM 2593 C C . ARG B 1 82 ? -15.422 15.094 11.328 1 98.31 82 ARG B C 1
ATOM 2595 O O . ARG B 1 82 ? -15.898 14.797 12.422 1 98.31 82 ARG B O 1
ATOM 2602 N N . GLY B 1 83 ? -14.25 14.719 10.938 1 98.38 83 GLY B N 1
ATOM 2603 C CA . GLY B 1 83 ? -13.352 14.039 11.852 1 98.38 83 GLY B CA 1
ATOM 2604 C C . GLY B 1 83 ? -12.945 14.898 13.031 1 98.38 83 GLY B C 1
ATOM 2605 O O . GLY B 1 83 ? -12.938 14.438 14.18 1 98.38 83 GLY B O 1
ATOM 2606 N N . LEU B 1 84 ? -12.594 16.172 12.781 1 97.81 84 LEU B N 1
ATOM 2607 C CA . LEU B 1 84 ? -12.242 17.109 13.836 1 97.81 84 LEU B CA 1
ATOM 2608 C C . LEU B 1 84 ? -13.398 17.281 14.82 1 97.81 84 LEU B C 1
ATOM 2610 O O . LEU B 1 84 ? -13.188 17.281 16.031 1 97.81 84 LEU B O 1
ATOM 2614 N N . LYS B 1 85 ? -14.562 17.469 14.266 1 97.69 85 LYS B N 1
ATOM 2615 C CA . LYS B 1 85 ? -15.742 17.594 15.117 1 97.69 85 LYS B CA 1
ATOM 2616 C C . LYS B 1 85 ? -15.906 16.375 16.016 1 97.69 85 LYS B C 1
ATOM 2618 O O . LYS B 1 85 ? -16.219 16.516 17.203 1 97.69 85 LYS B O 1
ATOM 2623 N N . TRP B 1 86 ? -15.766 15.172 15.469 1 97.69 86 TRP B N 1
ATOM 2624 C CA . TRP B 1 86 ? -15.883 13.953 16.266 1 97.69 86 TRP B CA 1
ATOM 2625 C C . TRP B 1 86 ? -14.883 13.961 17.422 1 97.69 86 TRP B C 1
ATOM 2627 O O . TRP B 1 86 ? -15.234 13.594 18.547 1 97.69 86 TRP B O 1
ATOM 2637 N N . ILE B 1 87 ? -13.672 14.352 17.141 1 96.19 87 ILE B N 1
ATOM 2638 C CA . ILE B 1 87 ? -12.641 14.391 18.172 1 96.19 87 ILE B CA 1
ATOM 2639 C C . ILE B 1 87 ? -13.062 15.344 19.281 1 96.19 87 ILE B C 1
ATOM 2641 O O . ILE B 1 87 ? -12.992 15 20.469 1 96.19 87 ILE B O 1
ATOM 2645 N N . ARG B 1 88 ? -13.453 16.5 18.969 1 94.56 88 ARG B N 1
ATOM 2646 C CA . ARG B 1 88 ? -13.836 17.516 19.953 1 94.56 88 ARG B CA 1
ATOM 2647 C C . ARG B 1 88 ? -15.039 17.062 20.766 1 94.56 88 ARG B C 1
ATOM 2649 O O . ARG B 1 88 ? -15.133 17.375 21.953 1 94.56 88 ARG B O 1
ATOM 2656 N N . ASP B 1 89 ? -15.922 16.312 20.125 1 94.5 89 ASP B N 1
ATOM 2657 C CA . ASP B 1 89 ? -17.125 15.844 20.812 1 94.5 89 ASP B CA 1
ATOM 2658 C C . ASP B 1 89 ? -16.812 14.688 21.75 1 94.5 89 ASP B C 1
ATOM 2660 O O . ASP B 1 89 ? -17.547 14.445 22.719 1 94.5 89 ASP B O 1
ATOM 2664 N N . ASN B 1 90 ? -15.727 13.969 21.484 1 91.5 90 ASN B N 1
ATOM 2665 C CA . ASN B 1 90 ? -15.531 12.703 22.188 1 91.5 90 ASN B CA 1
ATOM 2666 C C . ASN B 1 90 ? -14.297 12.75 23.078 1 91.5 90 ASN B C 1
ATOM 2668 O O . ASN B 1 90 ? -14.016 11.797 23.812 1 91.5 90 ASN B O 1
ATOM 2672 N N . HIS B 1 91 ? -13.602 13.758 22.953 1 84.31 91 HIS B N 1
ATOM 2673 C CA . HIS B 1 91 ? -12.414 13.883 23.797 1 84.31 91 HIS B CA 1
ATOM 2674 C C . HIS B 1 91 ? -12.484 15.148 24.656 1 84.31 91 HIS B C 1
ATOM 2676 O O . HIS B 1 91 ? -12.953 16.188 24.188 1 84.31 91 HIS B O 1
ATOM 2682 N N . GLY B 1 92 ? -12.195 14.891 25.953 1 71.25 92 GLY B N 1
ATOM 2683 C CA . GLY B 1 92 ? -12.109 16.031 26.844 1 71.25 92 GLY B CA 1
ATOM 2684 C C . GLY B 1 92 ? -10.711 16.625 26.938 1 71.25 92 GLY B C 1
ATOM 2685 O O . GLY B 1 92 ? -9.742 15.977 26.547 1 71.25 92 GLY B O 1
ATOM 2686 N N . LEU B 1 93 ? -10.641 17.828 27.344 1 63.81 93 LEU B N 1
ATOM 2687 C CA . LEU B 1 93 ? -9.375 18.547 27.484 1 63.81 93 LEU B CA 1
ATOM 2688 C C . LEU B 1 93 ? -8.414 17.781 28.391 1 63.81 93 LEU B C 1
ATOM 2690 O O . LEU B 1 93 ? -7.207 17.766 28.141 1 63.81 93 LEU B O 1
ATOM 2694 N N . LYS B 1 94 ? -8.898 17.141 29.375 1 60.81 94 LYS B N 1
ATOM 2695 C CA . LYS B 1 94 ? -8.078 16.453 30.375 1 60.81 94 LYS B CA 1
ATOM 2696 C C . LYS B 1 94 ? -7.445 15.195 29.781 1 60.81 94 LYS B C 1
ATOM 2698 O O . LYS B 1 94 ? -6.348 14.805 30.188 1 60.81 94 LYS B O 1
ATOM 2703 N N . ASP B 1 95 ? -8.047 14.539 28.891 1 58.25 95 ASP B N 1
ATOM 2704 C CA . ASP B 1 95 ? -7.617 13.273 28.312 1 58.25 95 ASP B CA 1
ATOM 2705 C C . ASP B 1 95 ? -6.617 13.5 27.188 1 58.25 95 ASP B C 1
ATOM 2707 O O . ASP B 1 95 ? -5.965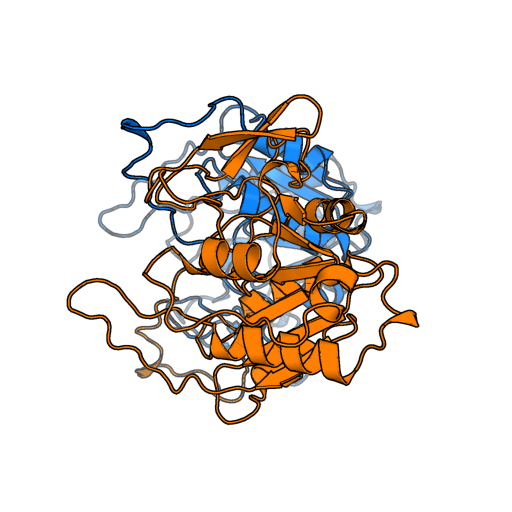 12.562 26.719 1 58.25 95 ASP B O 1
ATOM 2711 N N . SER B 1 96 ? -6.414 14.75 26.922 1 56.75 96 SER B N 1
ATOM 2712 C CA . SER B 1 96 ? -5.75 15.094 25.656 1 56.75 96 SER B CA 1
ATOM 2713 C C . SER B 1 96 ? -4.262 15.352 25.875 1 56.75 96 SER B C 1
ATOM 2715 O O . SER B 1 96 ? -3.559 15.773 24.953 1 56.75 96 SER B O 1
ATOM 2717 N N . LYS B 1 97 ? -3.721 15.094 27.016 1 60.25 97 LYS B N 1
ATOM 2718 C CA . LYS B 1 97 ? -2.391 15.641 27.266 1 60.25 97 LYS B CA 1
ATOM 2719 C C . LYS B 1 97 ? -1.359 15.047 26.312 1 60.25 97 LYS B C 1
ATOM 2721 O O . LYS B 1 97 ? -0.362 15.688 25.984 1 60.25 97 LYS B O 1
ATOM 2726 N N . MET B 1 98 ? -1.772 14.031 25.703 1 75.62 98 MET B N 1
ATOM 2727 C CA . MET B 1 98 ? -0.63 13.523 24.953 1 75.62 98 MET B CA 1
ATOM 2728 C C . MET B 1 98 ? -1.057 13.062 23.562 1 75.62 98 MET B C 1
ATOM 2730 O O . MET B 1 98 ? -0.263 12.469 22.828 1 75.62 98 MET B O 1
ATOM 2734 N N . GLY B 1 99 ? -2.143 13.57 23.047 1 91.69 99 GLY B N 1
ATOM 2735 C CA . GLY B 1 99 ? -2.549 13.023 21.766 1 91.69 99 GLY B CA 1
ATOM 2736 C C . GLY B 1 99 ? -2.1 13.875 20.594 1 91.69 99 GLY B C 1
ATOM 2737 O O . GLY B 1 99 ? -1.684 15.023 20.766 1 91.69 99 GLY B O 1
ATOM 2738 N N . VAL B 1 100 ? -2.014 13.383 19.453 1 96.5 100 VAL B N 1
ATOM 2739 C CA . VAL B 1 100 ? -1.626 14.031 18.203 1 96.5 100 VAL B CA 1
ATOM 2740 C C . VAL B 1 100 ? -2.676 13.758 17.125 1 96.5 100 VAL B C 1
ATOM 2742 O O . VAL B 1 100 ? -3.246 12.664 17.078 1 96.5 100 VAL B O 1
ATOM 2745 N N . VAL B 1 101 ? -2.996 14.773 16.359 1 97.69 101 VAL B N 1
ATOM 2746 C CA . VAL B 1 101 ? -3.914 14.617 15.242 1 97.69 101 VAL B CA 1
ATOM 2747 C C . VAL B 1 101 ? -3.141 14.664 13.93 1 97.69 101 VAL B C 1
ATOM 2749 O O . VAL B 1 101 ? -2.314 15.555 13.719 1 97.69 101 VAL B O 1
ATOM 2752 N N . TYR B 1 102 ? -3.348 13.742 13.133 1 98.62 102 TYR B N 1
ATOM 2753 C CA . TYR B 1 102 ? -2.725 13.633 11.82 1 98.62 102 TYR B CA 1
ATOM 2754 C C . TYR B 1 102 ? -3.773 13.398 10.734 1 98.62 102 TYR B C 1
ATOM 2756 O O . TYR B 1 102 ? -4.68 12.578 10.914 1 98.62 102 TYR B O 1
ATOM 2764 N N . PHE B 1 103 ? -3.734 14.18 9.648 1 98.56 103 PHE B N 1
ATOM 2765 C CA . PHE B 1 103 ? -4.57 13.961 8.477 1 98.56 103 PHE B CA 1
ATOM 2766 C C . PHE B 1 103 ? -3.863 13.07 7.469 1 98.56 103 PHE B C 1
ATOM 2768 O O . PHE B 1 103 ? -2.826 13.445 6.914 1 98.56 103 PHE B O 1
ATOM 2775 N N . GLY B 1 104 ? -4.363 11.914 7.246 1 98.31 104 GLY B N 1
ATOM 2776 C CA . GLY B 1 104 ? -3.756 10.969 6.328 1 98.31 104 GLY B CA 1
ATOM 2777 C C . GLY B 1 104 ? -4.703 10.492 5.238 1 98.31 104 GLY B C 1
ATOM 2778 O O . GLY B 1 104 ? -5.781 9.969 5.531 1 98.31 104 GLY B O 1
ATOM 2779 N N . ASP B 1 105 ? -4.324 10.602 3.979 1 97.62 105 ASP B N 1
ATOM 2780 C CA . ASP B 1 105 ? -5.117 10.117 2.852 1 97.62 105 ASP B CA 1
ATOM 2781 C C . ASP B 1 105 ? -5.113 8.594 2.793 1 97.62 105 ASP B C 1
ATOM 2783 O O . ASP B 1 105 ? -4.129 7.957 3.168 1 97.62 105 ASP B O 1
ATOM 2787 N N . ASP B 1 106 ? -6.16 8.016 2.258 1 98.06 106 ASP B N 1
ATOM 2788 C CA . ASP B 1 106 ? -6.328 6.566 2.285 1 98.06 106 ASP B CA 1
ATOM 2789 C C . ASP B 1 106 ? -5.418 5.887 1.267 1 98.06 106 ASP B C 1
ATOM 2791 O O . ASP B 1 106 ? -5.117 4.699 1.39 1 98.06 106 ASP B O 1
ATOM 2795 N N . ASP B 1 107 ? -4.941 6.629 0.231 1 96.62 107 ASP B N 1
ATOM 2796 C CA . ASP B 1 107 ? -4.168 5.973 -0.819 1 96.62 107 ASP B CA 1
ATOM 2797 C C . ASP B 1 107 ? -2.691 6.348 -0.73 1 96.62 107 ASP B C 1
ATOM 2799 O O . ASP B 1 107 ? -1.886 5.914 -1.556 1 96.62 107 ASP B O 1
ATOM 2803 N N . ASN B 1 108 ? -2.26 7.176 0.289 1 98.06 108 ASN B N 1
ATOM 2804 C CA . ASN B 1 108 ? -0.848 7.484 0.484 1 98.06 108 ASN B CA 1
ATOM 2805 C C . ASN B 1 108 ? -0.072 6.273 0.995 1 98.06 108 ASN B C 1
ATOM 2807 O O . ASN B 1 108 ? -0.669 5.285 1.425 1 98.06 108 ASN B O 1
ATOM 2811 N N . GLY B 1 109 ? 1.229 6.297 0.77 1 98.31 109 GLY B N 1
ATOM 2812 C CA . GLY B 1 109 ? 2.121 5.355 1.43 1 98.31 109 GLY B CA 1
ATOM 2813 C C . GLY B 1 109 ? 2.719 5.898 2.713 1 98.31 109 GLY B C 1
ATOM 2814 O O . GLY B 1 109 ? 3.125 7.062 2.77 1 98.31 109 GLY B O 1
ATOM 2815 N N . TYR B 1 110 ? 2.768 5.102 3.795 1 98.69 110 TYR B N 1
ATOM 2816 C CA . TYR B 1 110 ? 3.299 5.52 5.086 1 98.69 110 TYR B CA 1
ATOM 2817 C C . TYR B 1 110 ? 4.316 4.516 5.609 1 98.69 110 TYR B C 1
ATOM 2819 O O . TYR B 1 110 ? 4.105 3.303 5.523 1 98.69 110 TYR B O 1
ATOM 2827 N N . ASP B 1 111 ? 5.383 5.023 6.039 1 98.5 111 ASP B N 1
ATOM 2828 C CA . ASP B 1 111 ? 6.301 4.266 6.883 1 98.5 111 ASP B CA 1
ATOM 2829 C C . ASP B 1 111 ? 5.898 4.355 8.352 1 98.5 111 ASP B C 1
ATOM 2831 O O . ASP B 1 111 ? 5.602 5.441 8.852 1 98.5 111 ASP B O 1
ATOM 2835 N N . ILE B 1 112 ? 5.867 3.225 9.055 1 98.12 112 ILE B N 1
ATOM 2836 C CA . ILE B 1 112 ? 5.367 3.189 10.422 1 98.12 112 ILE B CA 1
ATOM 2837 C C . ILE B 1 112 ? 6.219 4.102 11.305 1 98.12 112 ILE B C 1
ATOM 2839 O O . ILE B 1 112 ? 5.754 4.582 12.344 1 98.12 112 ILE B O 1
ATOM 2843 N N . ARG B 1 113 ? 7.457 4.402 10.969 1 97.88 113 ARG B N 1
ATOM 2844 C CA . ARG B 1 113 ? 8.32 5.289 11.734 1 97.88 113 ARG B CA 1
ATOM 2845 C C . ARG B 1 113 ? 7.715 6.684 11.852 1 97.88 113 ARG B C 1
ATOM 2847 O O . ARG B 1 113 ? 7.953 7.395 12.828 1 97.88 113 ARG B O 1
ATOM 2854 N N . LEU B 1 114 ? 6.93 7.078 10.805 1 98.62 114 LEU B N 1
ATOM 2855 C CA . LEU B 1 114 ? 6.234 8.359 10.852 1 98.62 114 LEU B CA 1
ATOM 2856 C C . LEU B 1 114 ? 5.363 8.453 12.102 1 98.62 114 LEU B C 1
ATOM 2858 O O . LEU B 1 114 ? 5.402 9.453 12.82 1 98.62 114 LEU B O 1
ATOM 2862 N N . PHE B 1 115 ? 4.641 7.418 12.359 1 98.19 115 PHE B N 1
ATOM 2863 C CA . PHE B 1 115 ? 3.674 7.395 13.453 1 98.19 115 PHE B CA 1
ATOM 2864 C C . PHE B 1 115 ? 4.383 7.355 14.805 1 98.19 115 PHE B C 1
ATOM 2866 O O . PHE B 1 115 ? 3.906 7.945 15.773 1 98.19 115 PHE B O 1
ATOM 2873 N N . HIS B 1 116 ? 5.484 6.73 14.828 1 96.38 116 HIS B N 1
ATOM 2874 C CA . HIS B 1 116 ? 6.27 6.723 16.047 1 96.38 116 HIS B CA 1
ATOM 2875 C C . HIS B 1 116 ? 6.805 8.117 16.375 1 96.38 116 HIS B C 1
ATOM 2877 O O . HIS B 1 116 ? 6.75 8.547 17.531 1 96.38 116 HIS B O 1
ATOM 2883 N N . GLU B 1 117 ? 7.23 8.742 15.375 1 97.06 117 GLU B N 1
ATOM 2884 C CA . GLU B 1 117 ? 7.859 10.039 15.586 1 97.06 117 GLU B CA 1
ATOM 2885 C C . GLU B 1 117 ? 6.824 11.109 15.93 1 97.06 117 GLU B C 1
ATOM 2887 O O . GLU B 1 117 ? 7.086 11.992 16.75 1 97.06 117 GLU B O 1
ATOM 2892 N N . MET B 1 118 ? 5.688 11.016 15.336 1 97.12 118 MET B N 1
ATOM 2893 C CA . MET B 1 118 ? 4.734 12.109 15.531 1 97.12 118 MET B CA 1
ATOM 2894 C C . MET B 1 118 ? 4.102 12.023 16.922 1 97.12 118 MET B C 1
ATOM 2896 O O . MET B 1 118 ? 3.498 12.992 17.391 1 97.12 118 MET B O 1
ATOM 2900 N N . ARG B 1 119 ? 4.293 10.961 17.656 1 94.5 119 ARG B N 1
ATOM 2901 C CA . ARG B 1 119 ? 3.723 10.773 18.984 1 94.5 119 ARG B CA 1
ATOM 2902 C C . ARG B 1 119 ? 4.227 11.836 19.953 1 94.5 119 ARG B C 1
ATOM 2904 O O . ARG B 1 119 ? 3.574 12.125 20.953 1 94.5 119 ARG B O 1
ATOM 2911 N N . PHE B 1 120 ? 5.34 12.445 19.609 1 92.56 120 PHE B N 1
ATOM 2912 C CA . PHE B 1 120 ? 5.992 13.344 20.562 1 92.56 120 PHE B CA 1
ATOM 2913 C C . PHE B 1 120 ? 5.816 14.797 20.141 1 92.56 120 PHE B C 1
ATOM 2915 O O . PHE B 1 120 ? 6.582 15.664 20.547 1 92.56 120 PHE B O 1
ATOM 2922 N N . THR B 1 121 ? 4.848 15.039 19.344 1 96.88 121 THR B N 1
ATOM 2923 C CA . THR B 1 121 ? 4.555 16.391 18.891 1 96.88 121 THR B CA 1
ATOM 2924 C C . THR B 1 121 ? 4.086 17.266 20.062 1 96.88 121 THR B C 1
ATOM 2926 O O . THR B 1 121 ? 3.074 16.969 20.688 1 96.88 121 THR B O 1
ATOM 2929 N N . SER B 1 122 ? 4.805 18.344 20.328 1 96.19 122 SER B N 1
ATOM 2930 C CA . SER B 1 122 ? 4.422 19.266 21.391 1 96.19 122 SER B CA 1
ATOM 2931 C C . SER B 1 122 ? 3.467 20.344 20.859 1 96.19 122 SER B C 1
ATOM 2933 O O . SER B 1 122 ? 2.549 20.766 21.578 1 96.19 122 SER B O 1
ATOM 2935 N N . ILE B 1 123 ? 3.756 20.828 19.703 1 97 123 ILE B N 1
ATOM 2936 C CA . ILE B 1 123 ? 2.887 21.812 19.062 1 97 123 ILE B CA 1
ATOM 2937 C C . ILE B 1 123 ? 2.504 21.344 17.656 1 97 123 ILE B C 1
ATOM 2939 O O . ILE B 1 123 ? 1.384 20.875 17.438 1 97 123 ILE B O 1
ATOM 2943 N N . VAL B 1 124 ? 3.475 21.453 16.703 1 98.5 124 VAL B N 1
ATOM 2944 C CA . VAL B 1 124 ? 3.295 20.953 15.344 1 98.5 124 VAL B CA 1
ATOM 2945 C C . VAL B 1 124 ? 4.586 20.297 14.859 1 98.5 124 VAL B C 1
ATOM 2947 O O . VAL B 1 124 ? 5.637 20.938 14.797 1 98.5 124 VAL B O 1
ATOM 2950 N N . SER B 1 125 ? 4.555 19.031 14.578 1 98.75 125 SER B N 1
ATOM 2951 C CA . SER B 1 125 ? 5.668 18.344 13.945 1 98.75 125 SER B CA 1
ATOM 2952 C C . SER B 1 125 ? 5.547 18.375 12.422 1 98.75 125 SER B C 1
ATOM 2954 O O . SER B 1 125 ? 4.441 18.344 11.883 1 98.75 125 SER B O 1
ATOM 2956 N N . VAL B 1 126 ? 6.699 18.469 11.758 1 98.88 126 VAL B N 1
ATOM 2957 C CA . VAL B 1 126 ? 6.695 18.562 10.305 1 98.88 126 VAL B CA 1
ATOM 2958 C C . VAL B 1 126 ? 7.746 17.625 9.719 1 98.88 126 VAL B C 1
ATOM 2960 O O . VAL B 1 126 ? 8.727 17.281 10.391 1 98.88 126 VAL B O 1
ATOM 2963 N N . TRP B 1 127 ? 7.555 17.219 8.492 1 98.88 127 TRP B N 1
ATOM 2964 C CA . TRP B 1 127 ? 8.453 16.344 7.742 1 98.88 127 TRP B CA 1
ATOM 2965 C C . TRP B 1 127 ? 8.242 16.5 6.242 1 98.88 127 TRP B C 1
ATOM 2967 O O . TRP B 1 127 ? 7.23 17.062 5.809 1 98.88 127 TRP B O 1
ATOM 2977 N N . PRO B 1 128 ? 9.195 16.062 5.438 1 98.69 128 PRO B N 1
ATOM 2978 C CA . PRO B 1 128 ? 8.992 16.109 3.988 1 98.69 128 PRO B CA 1
ATOM 2979 C C . PRO B 1 128 ? 8.094 14.992 3.484 1 98.69 128 PRO B C 1
ATOM 2981 O O . PRO B 1 128 ? 7.945 13.961 4.152 1 98.69 128 PRO B O 1
ATOM 2984 N N . VAL B 1 129 ? 7.449 15.227 2.377 1 98.56 129 VAL B N 1
ATOM 2985 C CA . VAL B 1 129 ? 6.555 14.266 1.743 1 98.56 129 VAL B CA 1
ATOM 2986 C C . VAL B 1 129 ? 7.066 13.93 0.342 1 98.56 129 VAL B C 1
ATOM 2988 O O . VAL B 1 129 ? 7.441 14.828 -0.417 1 98.56 129 VAL B O 1
ATOM 2991 N N . GLY B 1 130 ? 7.133 12.648 0.06 1 98.31 130 GLY B N 1
ATOM 2992 C CA . GLY B 1 130 ? 7.539 12.234 -1.274 1 98.31 130 GLY B CA 1
ATOM 2993 C C . GLY B 1 130 ? 6.465 12.461 -2.322 1 98.31 130 GLY B C 1
ATOM 2994 O O . GLY B 1 130 ? 5.277 12.297 -2.043 1 98.31 130 GLY B O 1
ATOM 2995 N N . PHE B 1 131 ? 6.828 12.82 -3.512 1 96.94 131 PHE B N 1
ATOM 2996 C CA . PHE B 1 131 ? 6.039 12.898 -4.738 1 96.94 131 PHE B CA 1
ATOM 2997 C C . PHE B 1 131 ? 4.922 13.922 -4.598 1 96.94 131 PHE B C 1
ATOM 2999 O O . PHE B 1 131 ? 3.785 13.672 -4.996 1 96.94 131 PHE B O 1
ATOM 3006 N N . VAL B 1 132 ? 5.188 14.984 -4.098 1 92.06 132 VAL B N 1
ATOM 3007 C CA . VAL B 1 132 ? 4.211 16.062 -3.973 1 92.06 132 VAL B CA 1
ATOM 3008 C C . VAL B 1 132 ? 4.773 17.344 -4.578 1 92.06 132 VAL B C 1
ATOM 3010 O O . VAL B 1 132 ? 5.984 17.469 -4.789 1 92.06 132 VAL B O 1
ATOM 3013 N N . GLY B 1 133 ? 3.848 18.312 -5.039 1 88.06 133 GLY B N 1
ATOM 3014 C CA . GLY B 1 133 ? 4.266 19.594 -5.613 1 88.06 133 GLY B CA 1
ATOM 3015 C C . GLY B 1 133 ? 4.914 19.438 -6.977 1 88.06 133 GLY B C 1
ATOM 3016 O O . GLY B 1 133 ? 5.656 20.328 -7.414 1 88.06 133 GLY B O 1
ATOM 3017 N N . MET B 1 134 ? 4.715 18.25 -7.516 1 92.5 134 MET B N 1
ATOM 3018 C CA . MET B 1 134 ? 5.312 17.953 -8.812 1 92.5 134 MET B CA 1
ATOM 3019 C C . MET B 1 134 ? 6.836 17.875 -8.711 1 92.5 134 MET B C 1
ATOM 3021 O O . MET B 1 134 ? 7.543 18.328 -9.609 1 92.5 134 MET B O 1
ATOM 3025 N N . LEU B 1 135 ? 7.258 17.516 -7.535 1 96 135 LEU B N 1
ATOM 3026 C CA . LEU B 1 135 ? 8.664 17.312 -7.199 1 96 135 LEU B CA 1
ATOM 3027 C C . LEU B 1 135 ? 8.891 15.914 -6.633 1 96 135 LEU B C 1
ATOM 3029 O O . LEU B 1 135 ? 7.934 15.227 -6.254 1 96 135 LEU B O 1
ATOM 3033 N N . ARG B 1 136 ? 10.172 15.492 -6.609 1 96.56 136 ARG B N 1
ATOM 3034 C CA . ARG B 1 136 ? 10.516 14.25 -5.941 1 96.56 136 ARG B CA 1
ATOM 3035 C C . ARG B 1 136 ? 10.047 14.25 -4.492 1 96.56 136 ARG B C 1
ATOM 3037 O O . ARG B 1 136 ? 9.641 13.219 -3.961 1 96.56 136 ARG B O 1
ATOM 3044 N N . TYR B 1 137 ? 10.195 15.383 -3.92 1 97.75 137 TYR B N 1
ATOM 3045 C CA . TYR B 1 137 ? 9.648 15.609 -2.586 1 97.75 137 TYR B CA 1
ATOM 3046 C C . TYR B 1 137 ? 9.484 17.094 -2.312 1 97.75 137 TYR B C 1
ATOM 3048 O O . TYR B 1 137 ? 10.078 17.938 -3 1 97.75 137 TYR B O 1
ATOM 3056 N N . GLU B 1 138 ? 8.586 17.406 -1.392 1 97 138 GLU B N 1
ATOM 3057 C CA . GLU B 1 138 ? 8.391 18.75 -0.851 1 97 138 GLU B CA 1
ATOM 3058 C C . GLU B 1 138 ? 8.375 18.734 0.675 1 97 138 GLU B C 1
ATOM 3060 O O . GLU B 1 138 ? 7.938 17.75 1.285 1 97 138 GLU B O 1
ATOM 3065 N N . GLY B 1 139 ? 8.898 19.844 1.244 1 96.69 139 GLY B N 1
ATOM 3066 C CA . GLY B 1 139 ? 8.844 19.922 2.695 1 96.69 139 GLY B CA 1
ATOM 3067 C C . GLY B 1 139 ? 9.891 20.844 3.285 1 96.69 139 GLY B C 1
ATOM 3068 O O . GLY B 1 139 ? 10.531 21.609 2.559 1 96.69 139 GLY B O 1
ATOM 3069 N N . PRO B 1 140 ? 10.008 20.766 4.57 1 98 140 PRO B N 1
ATOM 3070 C CA . PRO B 1 140 ? 10.938 21.656 5.273 1 98 140 PRO B CA 1
ATOM 3071 C C . PRO B 1 140 ? 12.398 21.219 5.141 1 98 140 PRO B C 1
ATOM 3073 O O . PRO B 1 140 ? 12.672 20.016 4.988 1 98 140 PRO B O 1
ATOM 3076 N N . ASN B 1 141 ? 13.25 22.203 5.066 1 97.62 141 ASN B N 1
ATOM 3077 C CA . ASN B 1 141 ? 14.664 22.016 5.375 1 97.62 141 ASN B CA 1
ATOM 3078 C C . ASN B 1 141 ? 14.961 22.312 6.848 1 97.62 141 ASN B C 1
ATOM 3080 O O . ASN B 1 141 ? 14.531 23.328 7.383 1 97.62 141 ASN B O 1
ATOM 3084 N N . CYS B 1 142 ? 15.641 21.359 7.453 1 98.31 142 CYS B N 1
ATOM 3085 C CA . CYS B 1 142 ? 15.742 21.469 8.906 1 98.31 142 CYS B CA 1
ATOM 3086 C C . CYS B 1 142 ? 17.203 21.422 9.352 1 98.31 142 CYS B C 1
ATOM 3088 O O . CYS B 1 142 ? 18.047 20.844 8.656 1 98.31 142 CYS B O 1
ATOM 3090 N N . GLN B 1 143 ? 17.438 22.078 10.43 1 97.69 143 GLN B N 1
ATOM 3091 C CA . GLN B 1 143 ? 18.734 22.078 11.125 1 97.69 143 GLN B CA 1
ATOM 3092 C C . GLN B 1 143 ? 18.531 22.094 12.641 1 97.69 143 GLN B C 1
ATOM 3094 O O . GLN B 1 143 ? 17.797 22.938 13.164 1 97.69 143 GLN B O 1
ATOM 3099 N N . ASP B 1 144 ? 19.094 21.156 13.312 1 97.44 144 ASP B N 1
ATOM 3100 C CA . ASP B 1 144 ? 19.078 21.078 14.766 1 97.44 144 ASP B CA 1
ATOM 3101 C C . ASP B 1 144 ? 17.641 21.047 15.289 1 97.44 144 ASP B C 1
ATOM 3103 O O . ASP B 1 144 ? 17.312 21.797 16.219 1 97.44 144 ASP B O 1
ATOM 3107 N N . GLY B 1 145 ? 16.797 20.391 14.609 1 97.38 145 GLY B N 1
ATOM 3108 C CA . GLY B 1 145 ? 15.445 20.156 15.078 1 97.38 145 GLY B CA 1
ATOM 3109 C C . GLY B 1 145 ? 14.492 21.281 14.711 1 97.38 145 GLY B C 1
ATOM 3110 O O . GLY B 1 145 ? 13.32 21.25 15.102 1 97.38 145 GLY B O 1
ATOM 3111 N N . ARG B 1 146 ? 15 22.219 13.898 1 97.62 146 ARG B N 1
ATOM 3112 C CA . ARG B 1 146 ? 14.18 23.375 13.555 1 97.62 146 ARG B CA 1
ATOM 3113 C C . ARG B 1 146 ? 14.086 23.547 12.047 1 97.62 146 ARG B C 1
ATOM 3115 O O . ARG B 1 146 ? 14.977 23.125 11.312 1 97.62 146 ARG B O 1
ATOM 3122 N N . VAL B 1 147 ? 12.992 24.156 11.672 1 98.25 147 VAL B N 1
ATOM 3123 C CA . VAL B 1 147 ? 12.805 24.438 10.25 1 98.25 147 VAL B CA 1
ATOM 3124 C C . VAL B 1 147 ? 13.539 25.734 9.875 1 98.25 147 VAL B C 1
ATOM 3126 O O . VAL B 1 147 ? 13.375 26.766 10.531 1 98.25 147 VAL B O 1
ATOM 3129 N N . VAL B 1 148 ? 14.312 25.688 8.812 1 97.38 148 VAL B N 1
ATOM 3130 C CA . VAL B 1 148 ? 15.086 26.859 8.43 1 97.38 148 VAL B CA 1
ATOM 3131 C C . VAL B 1 148 ? 14.594 27.406 7.09 1 97.38 148 VAL B C 1
ATOM 3133 O O . VAL B 1 148 ? 14.766 28.578 6.785 1 97.38 148 VAL B O 1
ATOM 3136 N N . SER B 1 149 ? 14.031 26.562 6.277 1 96.69 149 SER B N 1
ATOM 3137 C CA . SER B 1 149 ? 13.445 26.922 4.988 1 96.69 149 SER B CA 1
ATOM 3138 C C . SER B 1 149 ? 12.539 25.797 4.473 1 96.69 149 SER B C 1
ATOM 3140 O O . SER B 1 149 ? 12.258 24.844 5.188 1 96.69 149 SER B O 1
ATOM 3142 N N . PHE B 1 150 ? 12.031 26.031 3.262 1 97.06 150 PHE B N 1
ATOM 3143 C CA . PHE B 1 150 ? 11.188 25 2.646 1 97.06 150 PHE B CA 1
ATOM 3144 C C . PHE B 1 150 ? 11.633 24.734 1.216 1 97.06 150 PHE B C 1
ATOM 3146 O O . PHE B 1 150 ? 12.055 25.641 0.502 1 97.06 150 PHE B O 1
ATOM 3153 N N . HIS B 1 151 ? 11.609 23.484 0.841 1 97.12 151 HIS B N 1
ATOM 3154 C CA . HIS B 1 151 ? 11.734 23.047 -0.549 1 97.12 151 HIS B CA 1
ATOM 3155 C C . HIS B 1 151 ? 10.359 22.875 -1.191 1 97.12 151 HIS B C 1
ATOM 3157 O O . HIS B 1 151 ? 9.641 21.922 -0.875 1 97.12 151 HIS B O 1
ATOM 3163 N N . THR B 1 152 ? 9.938 23.766 -2.029 1 95.06 152 THR B N 1
ATOM 3164 C CA . THR B 1 152 ? 8.625 23.766 -2.668 1 95.06 152 THR B CA 1
ATOM 3165 C C . THR B 1 152 ? 8.664 24.516 -3.998 1 95.06 152 THR B C 1
ATOM 3167 O O . THR B 1 152 ? 9.531 25.359 -4.207 1 95.06 152 THR B O 1
ATOM 3170 N N . SER B 1 153 ? 7.816 24.094 -4.926 1 91.19 153 SER B N 1
ATOM 3171 C CA . SER B 1 153 ? 7.703 24.797 -6.203 1 91.19 153 SER B CA 1
ATOM 3172 C C . SER B 1 153 ? 6.379 25.547 -6.309 1 91.19 153 SER B C 1
ATOM 3174 O O . SER B 1 153 ? 6.223 26.422 -7.16 1 91.19 153 SER B O 1
ATOM 3176 N N . PHE B 1 154 ? 5.527 25.234 -5.441 1 86.56 154 PHE B N 1
ATOM 3177 C CA . PHE B 1 154 ? 4.203 25.844 -5.512 1 86.56 154 PHE B CA 1
ATOM 3178 C C . PHE B 1 154 ? 4.039 26.922 -4.445 1 86.56 154 PHE B C 1
ATOM 3180 O O . PHE B 1 154 ? 4.148 26.641 -3.25 1 86.56 154 PHE B O 1
ATOM 3187 N N . ARG B 1 155 ? 3.801 28.172 -4.875 1 87.5 155 ARG B N 1
ATOM 3188 C CA . ARG B 1 155 ? 3.539 29.297 -3.992 1 87.5 155 ARG B CA 1
ATOM 3189 C C . ARG B 1 155 ? 4.516 29.328 -2.82 1 87.5 155 ARG B C 1
ATOM 3191 O O . ARG B 1 155 ? 4.105 29.188 -1.664 1 87.5 155 ARG B O 1
ATOM 3198 N N . PRO B 1 156 ? 5.738 29.469 -3.143 1 89.25 156 PRO B N 1
ATOM 3199 C CA . PRO B 1 156 ? 6.758 29.438 -2.09 1 89.25 156 PRO B CA 1
ATOM 3200 C C . PRO B 1 156 ? 6.582 30.562 -1.069 1 89.25 156 PRO B C 1
ATOM 3202 O O . PRO B 1 156 ? 7.238 30.562 -0.025 1 89.25 156 PRO B O 1
ATOM 3205 N N . ASP B 1 157 ? 5.684 3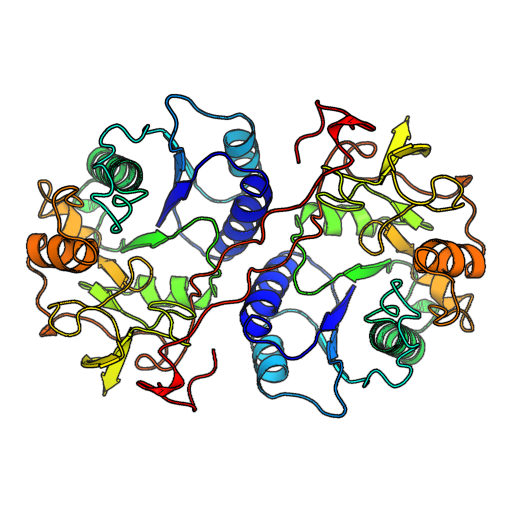1.469 -1.262 1 90 157 ASP B N 1
ATOM 3206 C CA . ASP B 1 157 ? 5.445 32.625 -0.381 1 90 157 ASP B CA 1
ATOM 3207 C C . ASP B 1 157 ? 4.488 32.25 0.75 1 90 157 ASP B C 1
ATOM 3209 O O . ASP B 1 157 ? 4.293 33.031 1.685 1 90 157 ASP B O 1
ATOM 3213 N N . ARG B 1 158 ? 3.979 31.031 0.691 1 93.94 158 ARG B N 1
ATOM 3214 C CA . ARG B 1 158 ? 3.1 30.578 1.765 1 93.94 158 ARG B CA 1
ATOM 3215 C C . ARG B 1 158 ? 3.84 30.531 3.098 1 93.94 158 ARG B C 1
ATOM 3217 O O . ARG B 1 158 ? 5.012 30.156 3.152 1 93.94 158 ARG B O 1
ATOM 3224 N N . THR B 1 159 ? 3.098 30.906 4.148 1 96.06 159 THR B N 1
ATOM 3225 C CA . THR B 1 159 ? 3.691 30.844 5.477 1 96.06 159 THR B CA 1
ATOM 3226 C C . THR B 1 159 ? 4.082 29.406 5.828 1 96.06 159 THR B C 1
ATOM 3228 O O . THR B 1 159 ? 5.129 29.172 6.438 1 96.06 159 THR B O 1
ATOM 3231 N N . PHE B 1 160 ? 3.225 28.438 5.477 1 97.31 160 PHE B N 1
ATOM 3232 C CA . PHE B 1 160 ? 3.461 27.016 5.699 1 97.31 160 PHE B CA 1
ATOM 3233 C C . PHE B 1 160 ? 3.332 26.234 4.395 1 97.31 160 PHE B C 1
ATOM 3235 O O . PHE B 1 160 ? 2.307 25.594 4.141 1 97.31 160 PHE B O 1
ATOM 3242 N N . PRO B 1 161 ? 4.379 26.25 3.564 1 95.81 161 PRO B N 1
ATOM 3243 C CA . PRO B 1 161 ? 4.312 25.484 2.322 1 95.81 161 PRO B CA 1
ATOM 3244 C C . PRO B 1 161 ? 4.426 23.969 2.559 1 95.81 161 PRO B C 1
ATOM 3246 O O . PRO B 1 161 ? 5.441 23.375 2.221 1 95.81 161 PRO B O 1
ATOM 3249 N N . LEU B 1 162 ? 3.422 23.422 3.102 1 96.06 162 LEU B N 1
ATOM 3250 C CA . LEU B 1 162 ? 3.357 22.016 3.527 1 96.06 162 LEU B CA 1
ATOM 3251 C C . LEU B 1 162 ? 2.172 21.312 2.885 1 96.06 162 LEU B C 1
ATOM 3253 O O . LEU B 1 162 ? 1.114 21.906 2.686 1 96.06 162 LEU B O 1
ATOM 3257 N N . ASP B 1 163 ? 2.428 20.094 2.512 1 95.12 163 ASP B N 1
ATOM 3258 C CA . ASP B 1 163 ? 1.337 19.188 2.16 1 95.12 163 ASP B CA 1
ATOM 3259 C C . ASP B 1 163 ? 0.521 18.812 3.393 1 95.12 163 ASP B C 1
ATOM 3261 O O . ASP B 1 163 ? 1.022 18.859 4.516 1 95.12 163 ASP B O 1
ATOM 3265 N N . MET B 1 164 ? -0.706 18.438 3.188 1 95.62 164 MET B N 1
ATOM 3266 C CA . MET B 1 164 ? -1.584 18.031 4.281 1 95.62 164 MET B CA 1
ATOM 3267 C C . MET B 1 164 ? -0.984 16.859 5.055 1 95.62 164 MET B C 1
ATOM 3269 O O . MET B 1 164 ? -1.169 16.766 6.27 1 95.62 164 MET B O 1
ATOM 3273 N N . GLY B 1 165 ? -0.285 15.977 4.414 1 97.75 165 GLY B N 1
ATOM 3274 C CA . GLY B 1 165 ? 0.328 14.82 5.051 1 97.75 165 GLY B CA 1
ATOM 3275 C C . GLY B 1 165 ? 1.689 15.117 5.648 1 97.75 165 GLY B C 1
ATOM 3276 O O . GLY B 1 165 ? 2.383 14.211 6.117 1 97.75 165 GLY B O 1
ATOM 3277 N N . ALA B 1 166 ? 2.08 16.406 5.754 1 98.56 166 ALA B N 1
ATOM 3278 C CA . ALA B 1 166 ? 3.451 16.766 6.113 1 98.56 166 ALA B CA 1
ATOM 3279 C C . ALA B 1 166 ? 3.529 17.25 7.555 1 98.56 166 ALA B C 1
ATOM 3281 O O . ALA B 1 166 ? 4.59 17.688 8.016 1 98.56 166 ALA B O 1
ATOM 3282 N N . PHE B 1 167 ? 2.398 17.219 8.258 1 98.75 167 PHE B N 1
ATOM 3283 C CA . PHE B 1 167 ? 2.471 17.734 9.617 1 98.75 167 PHE B CA 1
ATOM 3284 C C . PHE B 1 167 ? 1.439 17.047 10.508 1 98.75 167 PHE B C 1
ATOM 3286 O O . PHE B 1 167 ? 0.475 16.469 10.016 1 98.75 167 PHE B O 1
ATOM 3293 N N . ALA B 1 168 ? 1.662 17.047 11.766 1 98.69 168 ALA B N 1
ATOM 3294 C CA . ALA B 1 168 ? 0.753 16.625 12.828 1 98.69 168 ALA B CA 1
ATOM 3295 C C . ALA B 1 168 ? 0.63 17.688 13.914 1 98.69 168 ALA B C 1
ATOM 3297 O O . ALA B 1 168 ? 1.58 18.422 14.172 1 98.69 168 ALA B O 1
ATOM 3298 N N . VAL B 1 169 ? -0.493 17.781 14.5 1 97.88 169 VAL B N 1
ATOM 3299 C CA . VAL B 1 169 ? -0.777 18.828 15.469 1 97.88 169 VAL B CA 1
ATOM 3300 C C . VAL B 1 169 ? -1.083 18.219 16.828 1 97.88 169 VAL B C 1
ATOM 3302 O O . VAL B 1 169 ? -1.824 17.234 16.922 1 97.88 169 VAL B O 1
ATOM 3305 N N . ASN B 1 170 ? -0.518 18.797 17.797 1 96.62 170 ASN B N 1
ATOM 3306 C CA . ASN B 1 170 ? -0.869 18.391 19.156 1 96.62 170 ASN B CA 1
ATOM 3307 C C . ASN B 1 170 ? -2.363 18.562 19.422 1 96.62 170 ASN B C 1
ATOM 3309 O O . ASN B 1 170 ? -2.943 19.594 19.078 1 96.62 170 ASN B O 1
ATOM 3313 N N . LEU B 1 171 ? -2.9 17.578 20.031 1 95.19 171 LEU B N 1
ATOM 3314 C CA . LEU B 1 171 ? -4.34 17.547 20.25 1 95.19 171 LEU B CA 1
ATOM 3315 C C . LEU B 1 171 ? -4.766 18.703 21.156 1 95.19 171 LEU B C 1
ATOM 3317 O O . LEU B 1 171 ? -5.832 19.297 20.953 1 95.19 171 LEU B O 1
ATOM 3321 N N . GLN B 1 172 ? -3.998 19.062 22.109 1 93.19 172 GLN B N 1
ATOM 3322 C CA . GLN B 1 172 ? -4.336 20.141 23.047 1 93.19 172 GLN B CA 1
ATOM 3323 C C . GLN B 1 172 ? -4.48 21.469 22.312 1 93.19 172 GLN B C 1
ATOM 3325 O O . GLN B 1 172 ? -5.332 22.281 22.672 1 93.19 172 GLN B O 1
ATOM 3330 N N . ILE B 1 173 ? -3.637 21.656 21.375 1 93.69 173 ILE B N 1
ATOM 3331 C CA . ILE B 1 173 ? -3.693 22.891 20.578 1 93.69 173 ILE B CA 1
ATOM 3332 C C . ILE B 1 173 ? -5.035 22.969 19.859 1 93.69 173 ILE B C 1
ATOM 3334 O O . ILE B 1 173 ? -5.668 24.031 19.844 1 93.69 173 ILE B O 1
ATOM 3338 N N . LEU B 1 174 ? -5.418 21.906 19.312 1 93.88 174 LEU B N 1
ATOM 3339 C CA . LEU B 1 174 ? -6.688 21.844 18.594 1 93.88 174 LEU B CA 1
ATOM 3340 C C . LEU B 1 174 ? -7.859 22.047 19.547 1 93.88 174 LEU B C 1
ATOM 3342 O O . LEU B 1 174 ? -8.797 22.781 19.234 1 93.88 174 LEU B O 1
ATOM 3346 N N . MET B 1 175 ? -7.777 21.422 20.688 1 93.75 175 MET B N 1
ATOM 3347 C CA . MET B 1 175 ? -8.867 21.469 21.656 1 93.75 175 MET B CA 1
ATOM 3348 C C . MET B 1 175 ? -9 22.875 22.266 1 93.75 175 MET B C 1
ATOM 3350 O O . MET B 1 175 ? -10.102 23.297 22.625 1 93.75 175 MET B O 1
ATOM 3354 N N . ASN B 1 176 ? -7.945 23.578 22.359 1 92.69 176 ASN B N 1
ATOM 3355 C CA . ASN B 1 176 ? -7.949 24.922 22.922 1 92.69 176 ASN B CA 1
ATOM 3356 C C . ASN B 1 176 ? -8.492 25.938 21.922 1 92.69 176 ASN B C 1
ATOM 3358 O O . ASN B 1 176 ? -8.781 27.078 22.297 1 92.69 176 ASN B O 1
ATOM 3362 N N . LYS B 1 177 ? -8.672 25.547 20.703 1 94.62 177 LYS B N 1
ATOM 3363 C CA . LYS B 1 177 ? -9.258 26.391 19.672 1 94.62 177 LYS B CA 1
ATOM 3364 C C . LYS B 1 177 ? -10.445 25.703 19 1 94.62 177 LYS B C 1
ATOM 3366 O O . LYS B 1 177 ? -10.398 25.391 17.812 1 94.62 177 LYS B O 1
ATOM 3371 N N . PRO B 1 178 ? -11.469 25.547 19.703 1 93.69 178 PRO B N 1
ATOM 3372 C CA . PRO B 1 178 ? -12.586 24.719 19.234 1 93.69 178 PRO B CA 1
ATOM 3373 C C . PRO B 1 178 ? -13.273 25.281 18 1 93.69 178 PRO B C 1
ATOM 3375 O O . PRO B 1 178 ? -14 24.578 17.312 1 93.69 178 PRO B O 1
ATOM 3378 N N . GLU B 1 179 ? -13.055 26.516 17.656 1 96.31 179 GLU B N 1
ATOM 3379 C CA . GLU B 1 179 ? -13.703 27.156 16.516 1 96.31 179 GLU B CA 1
ATOM 3380 C C . GLU B 1 179 ? -12.93 26.922 15.234 1 96.31 179 GLU B C 1
ATOM 3382 O O . GLU B 1 179 ? -13.438 27.172 14.141 1 96.31 179 GLU B O 1
ATOM 3387 N N . VAL B 1 180 ? -11.711 26.375 15.344 1 97.75 180 VAL B N 1
ATOM 3388 C CA . VAL B 1 180 ? -10.836 26.266 14.18 1 97.75 180 VAL B CA 1
ATOM 3389 C C . VAL B 1 180 ? -11.125 24.953 13.445 1 97.75 180 VAL B C 1
ATOM 3391 O O . VAL B 1 180 ? -11.062 23.875 14.039 1 97.75 180 VAL B O 1
ATOM 3394 N N . TYR B 1 181 ? -11.508 25.047 12.195 1 97.5 181 TYR B N 1
ATOM 3395 C CA . TYR B 1 181 ? -11.656 23.969 11.227 1 97.5 181 TYR B CA 1
ATOM 3396 C C . TYR B 1 181 ? -10.922 24.297 9.938 1 97.5 181 TYR B C 1
ATOM 3398 O O . TYR B 1 181 ? -10.414 25.406 9.766 1 97.5 181 TYR B O 1
ATOM 3406 N N . ILE B 1 182 ? -10.773 23.234 9.086 1 95.69 182 ILE B N 1
ATOM 3407 C CA . ILE B 1 182 ? -10.219 23.5 7.766 1 95.69 182 ILE B CA 1
ATOM 3408 C C . ILE B 1 182 ? -11.172 24.406 6.984 1 95.69 182 ILE B C 1
ATOM 3410 O O . ILE B 1 182 ? -12.359 24.109 6.871 1 95.69 182 ILE B O 1
ATOM 3414 N N . ASN B 1 183 ? -10.633 25.469 6.504 1 92 183 ASN B N 1
ATOM 3415 C CA . ASN B 1 183 ? -11.438 26.516 5.871 1 92 183 ASN B CA 1
ATOM 3416 C C . ASN B 1 183 ? -11.648 26.234 4.387 1 92 183 ASN B C 1
ATOM 3418 O O . ASN B 1 183 ? -10.719 26.391 3.588 1 92 183 ASN B O 1
ATOM 3422 N N . HIS B 1 184 ? -12.812 25.953 4.008 1 86.81 184 HIS B N 1
ATOM 3423 C CA . HIS B 1 184 ? -13.133 25.609 2.627 1 86.81 184 HIS B CA 1
ATOM 3424 C C . HIS B 1 184 ? -12.969 26.828 1.711 1 86.81 184 HIS B C 1
ATOM 3426 O O . HIS B 1 184 ? -12.867 26.672 0.491 1 86.81 184 HIS B O 1
ATOM 3432 N N . LYS B 1 185 ? -12.93 28 2.26 1 85.94 185 LYS B N 1
ATOM 3433 C CA . LYS B 1 185 ? -12.844 29.219 1.47 1 85.94 185 LYS B CA 1
ATOM 3434 C C . LYS B 1 185 ? -11.383 29.609 1.214 1 85.94 185 LYS B C 1
ATOM 3436 O O . LYS B 1 185 ? -11.109 30.578 0.511 1 85.94 185 LYS B O 1
ATOM 3441 N N . SER B 1 186 ? -10.539 28.812 1.782 1 87.25 186 SER B N 1
ATOM 3442 C CA . SER B 1 186 ? -9.125 29.078 1.553 1 87.25 186 SER B CA 1
ATOM 3443 C C . SER B 1 186 ? -8.773 29 0.069 1 87.25 186 SER B C 1
ATOM 3445 O O . SER B 1 186 ? -9.328 28.172 -0.659 1 87.25 186 SER B O 1
ATOM 3447 N N . ALA B 1 187 ? -7.883 29.844 -0.317 1 83.62 187 ALA B N 1
ATOM 3448 C CA . ALA B 1 187 ? -7.402 29.812 -1.694 1 83.62 187 ALA B CA 1
ATOM 3449 C C . ALA B 1 187 ? -6.719 28.484 -1.998 1 83.62 187 ALA B C 1
ATOM 3451 O O . ALA B 1 187 ? -6.336 27.75 -1.082 1 83.62 187 ALA B O 1
ATOM 3452 N N . ALA B 1 188 ? -6.625 28.172 -3.312 1 79.38 188 ALA B N 1
ATOM 3453 C CA . ALA B 1 188 ? -5.957 26.938 -3.73 1 79.38 188 ALA B CA 1
ATOM 3454 C C . ALA B 1 188 ? -4.547 26.859 -3.152 1 79.38 188 ALA B C 1
ATOM 3456 O O . ALA B 1 188 ? -3.779 27.812 -3.232 1 79.38 188 ALA B O 1
ATOM 3457 N N . GLY B 1 189 ? -4.293 25.812 -2.506 1 84.06 189 GLY B N 1
ATOM 3458 C CA . GLY B 1 189 ? -2.965 25.578 -1.966 1 84.06 189 GLY B CA 1
ATOM 3459 C C . GLY B 1 189 ? -2.768 26.188 -0.59 1 84.06 189 GLY B C 1
ATOM 3460 O O . GLY B 1 189 ? -1.719 26 0.032 1 84.06 189 GLY B O 1
ATOM 3461 N N . MET B 1 190 ? -3.789 26.828 -0.107 1 90.25 190 MET B N 1
ATOM 3462 C CA . MET B 1 190 ? -3.613 27.578 1.127 1 90.25 190 MET B CA 1
ATOM 3463 C C . MET B 1 190 ? -4.289 26.875 2.301 1 90.25 190 MET B C 1
ATOM 3465 O O . MET B 1 190 ? -4.289 27.391 3.42 1 90.25 190 MET B O 1
ATOM 3469 N N . LEU B 1 191 ? -4.793 25.719 2.127 1 93.25 191 LEU B N 1
ATOM 3470 C CA . LEU B 1 191 ? -5.551 25.031 3.166 1 93.25 191 LEU B CA 1
ATOM 3471 C C . LEU B 1 191 ? -4.707 24.844 4.422 1 93.25 191 LEU B C 1
ATOM 3473 O O . LEU B 1 191 ? -5.137 25.188 5.523 1 93.25 191 LEU B O 1
ATOM 3477 N N . GLU B 1 192 ? -3.512 24.344 4.195 1 95.56 192 GLU B N 1
ATOM 3478 C CA . GLU B 1 192 ? -2.627 24.031 5.316 1 95.56 192 GLU B CA 1
ATOM 3479 C C . GLU B 1 192 ? -2.174 25.312 6.031 1 95.56 192 GLU B C 1
ATOM 3481 O O . GLU B 1 192 ? -2.18 25.375 7.262 1 95.56 192 GLU B O 1
ATOM 3486 N N . THR B 1 193 ? -1.807 26.328 5.234 1 96.81 193 THR B N 1
ATOM 3487 C CA . THR B 1 193 ? -1.376 27.609 5.797 1 96.81 193 THR B CA 1
ATOM 3488 C C . THR B 1 193 ? -2.498 28.25 6.609 1 96.81 193 THR B C 1
ATOM 3490 O O . THR B 1 193 ? -2.271 28.719 7.73 1 96.81 193 THR B O 1
ATOM 3493 N N . THR B 1 194 ? -3.684 28.312 6.039 1 96.75 194 THR B N 1
ATOM 3494 C CA . THR B 1 194 ? -4.82 28.922 6.734 1 96.75 194 THR B CA 1
ATOM 3495 C C . THR B 1 194 ? -5.129 28.156 8.016 1 96.75 194 THR B C 1
ATOM 3497 O O . THR B 1 194 ? -5.352 28.766 9.07 1 96.75 194 THR B O 1
ATOM 3500 N N . PHE B 1 195 ? -5.121 26.828 7.992 1 98.12 195 PHE B N 1
ATOM 3501 C CA . PHE B 1 195 ? -5.449 25.984 9.133 1 98.12 195 PHE B CA 1
ATOM 3502 C C . PHE B 1 195 ? -4.477 26.219 10.281 1 98.12 195 PHE B C 1
ATOM 3504 O O . PHE B 1 195 ? -4.898 26.469 11.414 1 98.12 195 PHE B O 1
ATOM 3511 N N . LEU B 1 196 ? -3.176 26.141 9.961 1 98.44 196 LEU B N 1
ATOM 3512 C CA . LEU B 1 196 ? -2.154 26.297 10.992 1 98.44 196 LEU B CA 1
ATOM 3513 C C . LEU B 1 196 ? -2.137 27.734 11.523 1 98.44 196 LEU B C 1
ATOM 3515 O O . LEU B 1 196 ? -1.918 27.953 12.711 1 98.44 196 LEU B O 1
ATOM 3519 N N . SER B 1 197 ? -2.369 28.719 10.641 1 97.94 197 SER B N 1
ATOM 3520 C CA . SER B 1 197 ? -2.447 30.109 11.07 1 97.94 197 SER B CA 1
ATOM 3521 C C . SER B 1 197 ? -3.637 30.328 12 1 97.94 197 SER B C 1
ATOM 3523 O O . SER B 1 197 ? -3.527 31.062 12.992 1 97.94 197 SER B O 1
ATOM 3525 N N . ASP B 1 198 ? -4.746 29.75 11.656 1 97.88 198 ASP B N 1
ATOM 3526 C CA . ASP B 1 198 ? -5.934 29.859 12.5 1 97.88 198 ASP B CA 1
ATOM 3527 C C . ASP B 1 198 ? -5.691 29.25 13.883 1 97.88 198 ASP B C 1
ATOM 3529 O O . ASP B 1 198 ? -6.273 29.703 14.867 1 97.88 198 ASP B O 1
ATOM 3533 N N . LEU B 1 199 ? -4.836 28.297 13.992 1 97.88 199 LEU B N 1
ATOM 3534 C CA . LEU B 1 199 ? -4.461 27.688 15.266 1 97.88 199 LEU B CA 1
ATOM 3535 C C . LEU B 1 199 ? -3.412 28.531 15.984 1 97.88 199 LEU B C 1
ATOM 3537 O O . LEU B 1 199 ? -2.957 28.172 17.062 1 97.88 199 LEU B O 1
ATOM 3541 N N . GLU B 1 200 ? -2.982 29.594 15.336 1 97.94 200 GLU B N 1
ATOM 3542 C CA . GLU B 1 200 ? -2.021 30.547 15.875 1 97.94 200 GLU B CA 1
ATOM 3543 C C . GLU B 1 200 ? -0.643 29.906 16.031 1 97.94 200 GLU B C 1
ATOM 3545 O O . GLU B 1 200 ? 0.077 30.219 16.984 1 97.94 200 GLU B O 1
ATOM 3550 N N . VAL B 1 201 ? -0.374 29 15.188 1 98 201 VAL B N 1
ATOM 3551 C CA . VAL B 1 201 ? 0.957 28.406 15.156 1 98 201 VAL B CA 1
ATOM 3552 C C . VAL B 1 201 ? 1.932 29.359 14.461 1 98 201 VAL B C 1
ATOM 3554 O O . VAL B 1 201 ? 1.604 29.938 13.43 1 98 201 VAL B O 1
ATOM 3557 N N . LYS B 1 202 ? 3.057 29.469 15.047 1 97.69 202 LYS B N 1
ATOM 3558 C CA . LYS B 1 202 ? 4.125 30.25 14.43 1 97.69 202 LYS B CA 1
ATOM 3559 C C . LYS B 1 202 ? 5.137 29.328 13.734 1 97.69 202 LYS B C 1
ATOM 3561 O O . LYS B 1 202 ? 5.406 28.234 14.211 1 97.69 202 LYS B O 1
ATOM 3566 N N . PRO B 1 203 ? 5.707 29.859 12.609 1 97.06 203 PRO B N 1
ATOM 3567 C CA . PRO B 1 203 ? 6.707 29.047 11.922 1 97.06 203 PRO B CA 1
ATOM 3568 C C . PRO B 1 203 ? 7.836 28.578 12.844 1 97.06 203 PRO B C 1
ATOM 3570 O O . PRO B 1 203 ? 8.359 27.484 12.688 1 97.06 203 PRO B O 1
ATOM 3573 N N . SER B 1 204 ? 8.148 29.391 13.828 1 97.19 204 SER B N 1
ATOM 3574 C CA . SER B 1 204 ? 9.242 29.078 14.742 1 97.19 204 SER B CA 1
ATOM 3575 C C . SER B 1 204 ? 8.875 27.938 15.68 1 97.19 204 SER B C 1
ATOM 3577 O O . SER B 1 204 ? 9.734 27.375 16.359 1 97.19 204 SER B O 1
ATOM 3579 N N . GLN B 1 205 ? 7.609 27.547 15.695 1 98.06 205 GLN B N 1
ATOM 3580 C CA . GLN B 1 205 ? 7.137 26.516 16.609 1 98.06 205 GLN B CA 1
ATOM 3581 C C . GLN B 1 205 ? 7.105 25.156 15.938 1 98.06 205 GLN B C 1
ATOM 3583 O O . GLN B 1 205 ? 6.793 24.141 16.578 1 98.06 205 GLN B O 1
ATOM 3588 N N . LEU B 1 206 ? 7.434 25.125 14.648 1 98.69 206 LEU B N 1
ATOM 3589 C CA . LEU B 1 206 ? 7.465 23.859 13.93 1 98.69 206 LEU B CA 1
ATOM 3590 C C . LEU B 1 206 ? 8.602 22.969 14.43 1 98.69 206 LEU B C 1
ATOM 3592 O O . LEU B 1 206 ? 9.719 23.453 14.648 1 98.69 206 LEU B O 1
ATOM 3596 N N . GLU B 1 207 ? 8.273 21.719 14.641 1 98.69 207 GLU B N 1
ATOM 3597 C CA . GLU B 1 207 ? 9.219 20.734 15.148 1 98.69 207 GLU B CA 1
ATOM 3598 C C . GLU B 1 207 ? 9.641 19.75 14.062 1 98.69 207 GLU B C 1
ATOM 3600 O O . GLU B 1 207 ? 8.82 18.984 13.555 1 98.69 207 GLU B O 1
ATOM 3605 N N . ALA B 1 208 ? 10.914 19.75 13.773 1 98.69 208 ALA B N 1
ATOM 3606 C CA . ALA B 1 208 ? 11.438 18.891 12.719 1 98.69 208 ALA B CA 1
ATOM 3607 C C . ALA B 1 208 ? 11.406 17.422 13.133 1 98.69 208 ALA B C 1
ATOM 3609 O O . ALA B 1 208 ? 11.742 17.078 14.273 1 98.69 208 ALA B O 1
ATOM 3610 N N . ARG B 1 209 ? 10.922 16.594 12.266 1 98.56 209 ARG B N 1
ATOM 3611 C CA . ARG B 1 209 ? 10.984 15.141 12.422 1 98.56 209 ARG B CA 1
ATOM 3612 C C . ARG B 1 209 ? 11.641 14.492 11.211 1 98.56 209 ARG B C 1
ATOM 3614 O O . ARG B 1 209 ? 12.156 15.18 10.336 1 98.56 209 ARG B O 1
ATOM 3621 N N . ALA B 1 210 ? 11.758 13.156 11.234 1 98.38 210 ALA B N 1
ATOM 3622 C CA . ALA B 1 210 ? 12.305 12.383 10.125 1 98.38 210 ALA B CA 1
ATOM 3623 C C . ALA B 1 210 ? 13.781 12.695 9.906 1 98.38 210 ALA B C 1
ATOM 3625 O O . ALA B 1 210 ? 14.195 13 8.789 1 98.38 210 ALA B O 1
ATOM 3626 N N . ASN B 1 211 ? 14.562 12.648 10.977 1 98 211 ASN B N 1
ATOM 3627 C CA . ASN B 1 211 ? 16 12.852 10.914 1 98 211 ASN B CA 1
ATOM 3628 C C . ASN B 1 211 ? 16.344 14.227 10.328 1 98 211 ASN B C 1
ATOM 3630 O O . ASN B 1 211 ? 17.047 14.32 9.32 1 98 211 ASN B O 1
ATOM 3634 N N . ASP B 1 212 ? 15.789 15.297 10.992 1 98.12 212 ASP B N 1
ATOM 3635 C CA . ASP B 1 212 ? 15.992 16.672 10.531 1 98.12 212 ASP B CA 1
ATOM 3636 C C . ASP B 1 212 ? 15.539 16.844 9.086 1 98.12 212 ASP B C 1
ATOM 3638 O O . ASP B 1 212 ? 16.266 17.406 8.266 1 98.12 212 ASP B O 1
ATOM 3642 N N . CYS B 1 213 ? 14.391 16.25 8.781 1 98.44 213 CYS B N 1
ATOM 3643 C CA . CYS B 1 213 ? 13.672 16.406 7.52 1 98.44 213 CYS B CA 1
ATOM 3644 C C . CYS B 1 213 ? 14.461 15.781 6.367 1 98.44 213 CYS B C 1
ATOM 3646 O O . CYS B 1 213 ? 14.375 16.25 5.23 1 98.44 213 CYS B O 1
ATOM 3648 N N . LYS B 1 214 ? 15.227 14.695 6.656 1 98.06 214 LYS B N 1
ATOM 3649 C CA . LYS B 1 214 ? 16.047 14.094 5.609 1 98.06 214 LYS B CA 1
ATOM 3650 C C . LYS B 1 214 ? 15.492 12.734 5.184 1 98.06 214 LYS B C 1
ATOM 3652 O O . LYS B 1 214 ? 15.906 12.18 4.168 1 98.06 214 LYS B O 1
ATOM 3657 N N . ASN B 1 215 ? 14.633 12.242 5.984 1 98.38 215 ASN B N 1
ATOM 3658 C CA . ASN B 1 215 ? 13.992 10.984 5.641 1 98.38 215 ASN B CA 1
ATOM 3659 C C . ASN B 1 215 ? 12.57 11.195 5.121 1 98.38 215 ASN B C 1
ATOM 3661 O O . ASN B 1 215 ? 11.852 12.07 5.609 1 98.38 215 ASN B O 1
ATOM 3665 N N . ILE B 1 216 ? 12.211 10.43 4.168 1 98.56 216 ILE B N 1
ATOM 3666 C CA . ILE B 1 216 ? 10.844 10.414 3.664 1 98.56 216 ILE B CA 1
ATOM 3667 C C . ILE B 1 216 ? 10.078 9.234 4.273 1 98.56 216 ILE B C 1
ATOM 3669 O O . ILE B 1 216 ? 10.43 8.078 4.043 1 98.56 216 ILE B O 1
ATOM 3673 N N . TYR B 1 217 ? 9.016 9.562 5.059 1 98.69 217 TYR B N 1
ATOM 3674 C CA . TYR B 1 217 ? 8.242 8.508 5.711 1 98.69 217 TYR B CA 1
ATOM 3675 C C . TYR B 1 217 ? 6.809 8.492 5.199 1 98.69 217 TYR B C 1
ATOM 3677 O O . TYR B 1 217 ? 6.016 7.633 5.59 1 98.69 217 TYR B O 1
ATOM 3685 N N . VAL B 1 218 ? 6.473 9.422 4.34 1 98.81 218 VAL B N 1
ATOM 3686 C CA . VAL B 1 218 ? 5.145 9.461 3.734 1 98.81 218 VAL B CA 1
ATOM 3687 C C . VAL B 1 218 ? 5.258 9.891 2.273 1 98.81 218 VAL B C 1
ATOM 3689 O O . VAL B 1 218 ? 6.07 10.75 1.934 1 98.81 218 VAL B O 1
ATOM 3692 N N . TRP B 1 219 ? 4.52 9.219 1.39 1 98.75 219 TRP B N 1
ATOM 3693 C CA . TRP B 1 219 ? 4.5 9.477 -0.046 1 98.75 219 TRP B CA 1
ATOM 3694 C C . TRP B 1 219 ? 3.086 9.797 -0.521 1 98.75 219 TRP B C 1
ATOM 3696 O O . TRP B 1 219 ? 2.141 9.07 -0.214 1 98.75 219 TRP B O 1
ATOM 3706 N N . HIS B 1 220 ? 2.961 10.883 -1.152 1 97.38 220 HIS B N 1
ATOM 3707 C CA . HIS B 1 220 ? 1.705 11.227 -1.809 1 97.38 220 HIS B CA 1
ATOM 3708 C C . HIS B 1 220 ? 1.565 10.5 -3.145 1 97.38 220 HIS B C 1
ATOM 3710 O O . HIS B 1 220 ? 1.938 11.039 -4.188 1 97.38 220 HIS B O 1
ATOM 3716 N N . ILE B 1 221 ? 0.993 9.305 -3.053 1 96.69 221 ILE B N 1
ATOM 3717 C CA . ILE B 1 221 ? 0.852 8.469 -4.234 1 96.69 221 ILE B CA 1
ATOM 3718 C C . ILE B 1 221 ? -0.621 8.125 -4.457 1 96.69 221 ILE B C 1
ATOM 3720 O O . ILE B 1 221 ? -1.478 8.508 -3.652 1 96.69 221 ILE B O 1
ATOM 3724 N N . LYS B 1 222 ? -0.848 7.594 -5.652 1 95.25 222 LYS B N 1
ATOM 3725 C CA . LYS B 1 222 ? -2.166 7.07 -6 1 95.25 222 LYS B CA 1
ATOM 3726 C C . LYS B 1 222 ? -2.059 5.695 -6.652 1 95.25 222 LYS B C 1
ATOM 3728 O O . LYS B 1 222 ? -1.069 5.398 -7.324 1 95.25 222 LYS B O 1
ATOM 3733 N N . THR B 1 223 ? -3.029 4.859 -6.312 1 96.12 223 THR B N 1
ATOM 3734 C CA . THR B 1 223 ? -3.131 3.602 -7.047 1 96.12 223 THR B CA 1
ATOM 3735 C C . THR B 1 223 ? -3.674 3.836 -8.453 1 96.12 223 THR B C 1
ATOM 3737 O O . THR B 1 223 ? -4.641 4.578 -8.633 1 96.12 223 THR B O 1
ATOM 3740 N N . GLU B 1 224 ? -2.982 3.262 -9.422 1 96 224 GLU B N 1
ATOM 3741 C CA . GLU B 1 224 ? -3.441 3.379 -10.797 1 96 224 GLU B CA 1
ATOM 3742 C C . GLU B 1 224 ? -4.852 2.814 -10.961 1 96 224 GLU B C 1
ATOM 3744 O O . GLU B 1 224 ? -5.172 1.765 -10.406 1 96 224 GLU B O 1
ATOM 3749 N N . LYS B 1 225 ? -5.691 3.551 -11.711 1 94.5 225 LYS B N 1
ATOM 3750 C CA . LYS B 1 225 ? -7.039 3.062 -11.977 1 94.5 225 LYS B CA 1
ATOM 3751 C C . LYS B 1 225 ? -7.008 1.78 -12.805 1 94.5 225 LYS B C 1
ATOM 3753 O O . LYS B 1 225 ? -6.434 1.752 -13.891 1 94.5 225 LYS B O 1
ATOM 3758 N N . PRO B 1 226 ? -7.648 0.743 -12.242 1 94.88 226 PRO B N 1
ATOM 3759 C CA . PRO B 1 226 ? -7.68 -0.494 -13.031 1 94.88 226 PRO B CA 1
ATOM 3760 C C . PRO B 1 226 ? -8.492 -0.358 -14.32 1 94.88 226 PRO B C 1
ATOM 3762 O O . PRO B 1 226 ? -9.508 0.337 -14.336 1 94.88 226 PRO B O 1
ATOM 3765 N N . LYS B 1 227 ? -8.031 -0.994 -15.398 1 92.62 227 LYS B N 1
ATOM 3766 C CA . LYS B 1 227 ? -8.758 -1.076 -16.672 1 92.62 227 LYS B CA 1
ATOM 3767 C C . LYS B 1 227 ? -9.5 -2.402 -16.781 1 92.62 227 LYS B C 1
ATOM 3769 O O . LYS B 1 227 ? -8.891 -3.471 -16.734 1 92.62 227 LYS B O 1
ATOM 3774 N N . MET B 1 228 ? -10.789 -2.303 -16.969 1 93.69 228 MET B N 1
ATOM 3775 C CA . MET B 1 228 ? -11.594 -3.52 -17.016 1 93.69 228 MET B CA 1
ATOM 3776 C C . MET B 1 228 ? -12.516 -3.52 -18.234 1 93.69 228 MET B C 1
ATOM 3778 O O . MET B 1 228 ? -13.727 -3.689 -18.109 1 93.69 228 MET B O 1
ATOM 3782 N N . PRO B 1 229 ? -11.969 -3.486 -19.438 1 92.94 229 PRO B N 1
ATOM 3783 C CA . PRO B 1 229 ? -12.805 -3.396 -20.641 1 92.94 229 PRO B CA 1
ATOM 3784 C C . PRO B 1 229 ? -13.641 -4.652 -20.875 1 92.94 229 PRO B C 1
ATOM 3786 O O . PRO B 1 229 ? -14.672 -4.594 -21.547 1 92.94 229 PRO B O 1
ATOM 3789 N N . TYR B 1 230 ? -13.242 -5.77 -20.328 1 93.31 230 TYR B N 1
ATOM 3790 C CA . TYR B 1 230 ? -13.93 -7.023 -20.625 1 93.31 230 TYR B CA 1
ATOM 3791 C C . TYR B 1 230 ? -15.016 -7.301 -19.578 1 93.31 230 TYR B C 1
ATOM 3793 O O . TYR B 1 230 ? -15.742 -8.289 -19.688 1 93.31 230 TYR B O 1
ATOM 3801 N N . GLU B 1 231 ? -15.148 -6.395 -18.641 1 92.75 231 GLU B N 1
ATOM 3802 C CA . GLU B 1 231 ? -16.078 -6.633 -17.531 1 92.75 231 GLU B CA 1
ATOM 3803 C C . GLU B 1 231 ? -17.516 -6.621 -18.016 1 92.75 231 GLU B C 1
ATOM 3805 O O . GLU B 1 231 ? -18.375 -7.316 -17.469 1 92.75 231 GLU B O 1
ATOM 3810 N N . ARG B 1 232 ? -17.812 -5.887 -19 1 91.31 232 ARG B N 1
ATOM 3811 C CA . ARG B 1 232 ? -19.172 -5.836 -19.531 1 91.31 232 ARG B CA 1
ATOM 3812 C C . ARG B 1 232 ? -19.531 -7.141 -20.234 1 91.31 232 ARG B C 1
ATOM 3814 O O . ARG B 1 232 ? -20.625 -7.668 -20.047 1 91.31 232 ARG B O 1
ATOM 3821 N N . GLN B 1 233 ? -18.625 -7.691 -21.016 1 93.38 233 GLN B N 1
ATOM 3822 C CA . GLN B 1 233 ? -18.859 -8.891 -21.812 1 93.38 233 GLN B CA 1
ATOM 3823 C C . GLN B 1 233 ? -18.75 -10.148 -20.953 1 93.38 233 GLN B C 1
ATOM 3825 O O . GLN B 1 233 ? -19.406 -11.156 -21.25 1 93.38 233 GLN B O 1
ATOM 3830 N N . ASN B 1 234 ? -17.953 -10.102 -19.938 1 92.5 234 ASN B N 1
ATOM 3831 C CA . ASN B 1 234 ? -17.719 -11.242 -19.047 1 92.5 234 ASN B CA 1
ATOM 3832 C C . ASN B 1 234 ? -17.734 -10.82 -17.594 1 92.5 234 ASN B C 1
ATOM 3834 O O . ASN B 1 234 ? -16.703 -10.914 -16.906 1 92.5 234 ASN B O 1
ATOM 3838 N N . PRO B 1 235 ? -18.953 -10.5 -17.156 1 92.19 235 PRO B N 1
ATOM 3839 C CA . PRO B 1 235 ? -19.031 -10.008 -15.781 1 92.19 235 PRO B CA 1
ATOM 3840 C C . PRO B 1 235 ? -18.812 -11.109 -14.75 1 92.19 235 PRO B C 1
ATOM 3842 O O . PRO B 1 235 ? -19.266 -12.242 -14.953 1 92.19 235 PRO B O 1
ATOM 3845 N N . GLY B 1 236 ? -18.062 -10.852 -13.812 1 91.5 236 GLY B N 1
ATOM 3846 C CA . GLY B 1 236 ? -17.922 -11.781 -12.703 1 91.5 236 GLY B CA 1
ATOM 3847 C C . GLY B 1 236 ? -19.062 -11.719 -11.719 1 91.5 236 GLY B C 1
ATOM 3848 O O . GLY B 1 236 ? -20.047 -11 -11.945 1 91.5 236 GLY B O 1
ATOM 3849 N N . ASP B 1 237 ? -18.969 -12.5 -10.727 1 94.62 237 ASP B N 1
ATOM 3850 C CA . ASP B 1 237 ? -19.953 -12.516 -9.656 1 94.62 237 ASP B CA 1
ATOM 3851 C C . ASP B 1 237 ? -20 -11.172 -8.938 1 94.62 237 ASP B C 1
ATOM 3853 O O . ASP B 1 237 ? -19.047 -10.781 -8.266 1 94.62 237 ASP B O 1
ATOM 3857 N N . LYS B 1 238 ? -21.125 -10.516 -8.969 1 92.62 238 LYS B N 1
ATOM 3858 C CA . LYS B 1 238 ? -21.281 -9.164 -8.43 1 92.62 238 LYS B CA 1
ATOM 3859 C C . LYS B 1 238 ? -21.266 -9.18 -6.906 1 92.62 238 LYS B C 1
ATOM 3861 O O . LYS B 1 238 ? -21.062 -8.141 -6.273 1 92.62 238 LYS B O 1
ATOM 3866 N N . THR B 1 239 ? -21.484 -10.344 -6.359 1 94.62 239 THR B N 1
ATOM 3867 C CA . THR B 1 239 ? -21.531 -10.438 -4.906 1 94.62 239 THR B CA 1
ATOM 3868 C C . THR B 1 239 ? -20.125 -10.492 -4.316 1 94.62 239 THR B C 1
ATOM 3870 O O . THR B 1 239 ? -19.953 -10.32 -3.107 1 94.62 239 THR B O 1
ATOM 3873 N N . ILE B 1 240 ? -19.188 -10.703 -5.172 1 96.31 240 ILE B N 1
ATOM 3874 C CA . ILE B 1 240 ? -17.797 -10.719 -4.711 1 96.31 240 ILE B CA 1
ATOM 3875 C C . ILE B 1 240 ? -17.297 -9.281 -4.547 1 96.31 240 ILE B C 1
ATOM 3877 O O . ILE B 1 240 ? -17.266 -8.516 -5.512 1 96.31 240 ILE B O 1
ATOM 3881 N N . GLU B 1 241 ? -17 -8.938 -3.311 1 96.62 241 GLU B N 1
ATOM 3882 C CA . GLU B 1 241 ? -16.453 -7.625 -2.994 1 96.62 241 GLU B CA 1
ATOM 3883 C C . GLU B 1 241 ? -14.977 -7.539 -3.383 1 96.62 241 GLU B C 1
ATOM 3885 O O . GLU B 1 241 ? -14.164 -8.336 -2.924 1 96.62 241 GLU B O 1
ATOM 3890 N N . VAL B 1 242 ? -14.734 -6.59 -4.328 1 96.56 242 VAL B N 1
ATOM 3891 C CA . VAL B 1 242 ? -13.367 -6.441 -4.801 1 96.56 242 VAL B CA 1
ATOM 3892 C C . VAL B 1 242 ? -12.766 -5.148 -4.25 1 96.56 242 VAL B C 1
ATOM 3894 O O . VAL B 1 242 ? -13.414 -4.098 -4.266 1 96.56 242 VAL B O 1
#

Organism: Amphimedon queenslandica (NCBI:txid400682)

Foldseek 3Di:
DQEEFEDDQCRLVLQLVVLVLCLVPPPDEAEYEYQDPDDDPSVVVSVVVRPHHYHYHYDHDDCQVPPPPPQGFDPCQRSQQVVLVVCLVPDDLVRQQFDKDAYDYSNKAFASVVNVFQSRQPFKEFAKAAPPQVDRIWTFQFDPFAGDAIDHDPPRVQQHQDDSRGMMGRPNLCNVQVVQGQDSPDDRSCRVSVRCVSSVDHNRSYTYDDVRRPHHGMYDDHDDRDDDPCCVVPPDDPVDDD/DQEEFEDDQCRLVLQLVVLVLCLVPPPDEAEYEYQDPDDDPSVVVSVVVRPHHYHYHYDHDDCQVPPPPPQGFDPCQRSQQVVLVVCLVPDDLVNQQFDKDAYDYSNKAFASVVNVFQSRQPFKEFAKAAPPLVDRIWTFQFDPFAGDAIDHDPPRVQQHQDDSRGMMGRPNLCNVQVPQGQDSPDDRSCRVSVRCVSSVDHNRSYTYDDVRRPHHGMYDDHDDRDDDPCCVVPPDDPPDDD

pLDDT: mean 92.93, std 11.58, range [36.56, 98.94]